Protein AF-A0AAD1WDD0-F1 (afdb_monomer_lite)

Sequence (697 aa):
MEPPFKKAKLGVSADIKVLIRLGDAFTRTDGNTICPVIKAENSIRVLCNLRNKLFKDILREASEGIGLRQFNINMRSQRCHSVTNSNIFIECEVSQNVTDDKLKRFTELLTDVVRKKSEVKHILIDKVEDYEIIPQPIISETDIELYKLELCYKALCDIPEDRKQDALNIAKKTISNTIEDLKDHYTKIAVLSQNGKGKSFFLNLLFLMTSDNEEEYKENNKNLKQPQDICGNPKMKDIMEAKEDFLNLPDVVREFIRSHPNDTDDVKTVLKTVYQELRLVNTEDVENSNTSFSSIPRYFTEGSRIKIEPYLLAQKSLHKSYESTTKCIIHLRYGTVYQLKVEYFEAEELQTQLFELVSLIREDAVTHGINKTVKDKSCECLKTRFALLTNNGVSNINENFLHKFKKYEDIALSEDVKRFAGKTELYVGSGKNSVSDRLALQANLKRLTSPQDADNCENLDWKHRVAAVKEIVVYIPSKILYGGKEILEMPGTDDSDPLAMDFIQKALDSVDSIFVMSEFAFKIAEREVKEILLNSEFIKAWKKYPKFYSLMFLAYPEKDTNFQFGENNKDKIKNLLKQEESKRSLETEELCKLLDLHTLSTDMDKSIFTSYVLPVLHTSILMQEGPPHRVISKNMDFLDHTGINSFLIHLDKFVAFKQSESIVKVKEYLNKLNKKVATGPRSEEAMLVLMLLKNKE

Foldseek 3Di:
DDDDDDPDPPPDPPQDKWKKKKWFAFDAAPLLFGALADFLQQTPLSCCQLVVVLNVVLLVVLCVPLQWDDWDWDWDAPDPDDSQWTIIMTITGGPDPGDVVSVVSSVVSSQVSCVVRGNHHGMDMDTDPDRDGFGHRGYFPLSLLLVLLVVLLVLLVPDDDDPCNVLSVVLNVLSVVLSVCQQAQFQEEEEAELQLFFRLVLVQLQQNNFFDHQVLLLVLLVLADELVNDPDFDFLQVCVVVVVNLVNYWPVLNVCSVPPPDRRHGSSVVCVQAEDELFDDDPVLLVVQSVLSVCLLCLQAPVDDHDHDGQAADGADPVRRNAWQFQAKEKEAAISFKKKKWFFAAPLRLLVLLCVLLVLLVCVVPDDDDDPVVSVLLNLLSLVLLVLQAVDHSVRDDNVVSPVDPDSVVRDGDPLLVVRHRGMHMYTYPSNGRSRRSSSNRVVNSLQGDVPDPVCPPPSSSSSNNSRTHYMYIHGNGPLNPRRHMYIHQIGPDSNHSCSLVNSLVSLQPHQEYEHEAAAADDSPDPSVLVSNQPHNNVVVCLVPVLRHAYEYEHANCVDSLPRHYPPCLVSLVCVVVVQVVRLVVNQVVVCVSNVHPHDDPSNSVRYHYAYAHSSNLSSLSSDDDRNSVSCRSCVSNNVRNCPVVVSNVSSVSSCVNSVVSSVVSLVSLVVVQVVVVVDPRDVSSVSSNSSSVSPD

pLDDT: mean 81.49, std 14.14, range [28.89, 96.62]

Radius of gyration: 29.12 Å; chains: 1; bounding box: 77×65×124 Å

Secondary structure (DSSP, 8-state):
--PPPP---------EEEEEEEEEPPPB-TTSPBP-B--GGG-HHHHHHH-HHHHHHHHHHHHTTTTEEEEEEEEEESSTT-GGGEEEEEEEEESS---HHHHHHHHHHHHHHHHHHSS---EEEEEESS-------B--HHHHHHHHHHHHHHHHHTSPP-TTHHHHHHHHHHHHHHHHHHHHS-EEEEEEETTS--HHHHHHHHHHHHBPPHHHHHHHTTTPPPGGG--S--BHHHHHHSHHHHHTS-HHHHHHHHH-S-TTSBHHHHHHHHEEE-----SHHHHHHHHHHHTTTHHHHH-PPP----SSSPPPPSTTTTS-S-SS-EEEEE-SS-EEEEEE--HHHHHHHHHHHHHHHHHTTT---S-HHHHHHHHHHHHHHHHHHBS--GGG-SHHHHTT-SSGGGSPBPHHHHHHTT-EEEEE--SS-HHHHHHHHHHHHHHHH---SGGGTT-HHHHHHHHHEEEEEEEE-BTTTTTTEEEEEPPP-STT-TTHHHHHHHHHTT-SEEEEEESSS-----HHHHHHHHHSHHHHHHHH-GGG-EEEEEE-GGGSGGG---TT-HHHHHTHHHHHHHHHHHHHHHHHHHTT-SS--HHHHHTEEEEE--HHHHHHHHT-SS-HHHHHHHTHHHHTTSSHHHHHHHHHHHHHHHHHHHHHHHHHHHHHHHHHHTTSS--HHHHHHHHHHHTT-

Organism: Pelobates cultripes (NCBI:txid61616)

Structure (mmCIF, N/CA/C/O backbone):
data_AF-A0AAD1WDD0-F1
#
_entry.id   AF-A0AAD1WDD0-F1
#
loop_
_atom_site.group_PDB
_atom_site.id
_atom_site.type_symbol
_atom_site.label_atom_id
_atom_site.label_alt_id
_atom_site.label_comp_id
_atom_site.label_asym_id
_atom_site.label_entity_id
_atom_site.label_seq_id
_atom_site.pdbx_PDB_ins_code
_atom_site.Cartn_x
_atom_site.Cartn_y
_atom_site.Cartn_z
_atom_site.occupancy
_atom_site.B_iso_or_equiv
_atom_site.auth_seq_id
_atom_site.auth_comp_id
_atom_site.auth_asym_id
_atom_site.auth_atom_id
_atom_site.pdbx_PDB_model_num
ATOM 1 N N . MET A 1 1 ? -30.141 20.537 80.325 1.00 39.34 1 MET A N 1
ATOM 2 C CA . MET A 1 1 ? -30.811 19.612 79.390 1.00 39.34 1 MET A CA 1
ATOM 3 C C . MET A 1 1 ? -30.942 20.329 78.064 1.00 39.34 1 MET A C 1
ATOM 5 O O . MET A 1 1 ? -31.810 21.179 77.929 1.00 39.34 1 MET A O 1
ATOM 9 N N . GLU A 1 2 ? -30.051 20.022 77.130 1.00 28.89 2 GLU A N 1
ATOM 10 C CA . GLU A 1 2 ? -30.218 20.339 75.709 1.00 28.89 2 GLU A CA 1
ATOM 11 C C . GLU A 1 2 ? -30.577 19.035 74.980 1.00 28.89 2 GLU A C 1
ATOM 13 O O . GLU A 1 2 ? -30.106 17.967 75.390 1.00 28.89 2 GLU A O 1
ATOM 18 N N . PRO A 1 3 ? -31.457 19.075 73.967 1.00 32.62 3 PRO A N 1
ATOM 19 C CA . PRO A 1 3 ? -31.952 17.871 73.318 1.00 32.62 3 PRO A CA 1
ATOM 20 C C . PRO A 1 3 ? -30.881 17.252 72.404 1.00 32.62 3 PRO A C 1
ATOM 22 O O . PRO A 1 3 ? -30.038 17.965 71.858 1.00 32.62 3 PRO A O 1
ATOM 25 N N . PRO A 1 4 ? -30.914 15.924 72.194 1.00 34.00 4 PRO A N 1
ATOM 26 C CA . PRO A 1 4 ? -29.933 15.239 71.368 1.00 34.00 4 PRO A CA 1
ATOM 27 C C . PRO A 1 4 ? -30.102 15.625 69.894 1.00 34.00 4 PRO A C 1
ATOM 29 O O . PRO A 1 4 ? -31.219 15.707 69.374 1.00 34.00 4 PRO A O 1
ATOM 32 N N . PHE A 1 5 ? -28.968 15.820 69.216 1.00 31.77 5 PHE A N 1
ATOM 33 C CA . PHE A 1 5 ? -28.881 16.017 67.772 1.00 31.77 5 PHE A CA 1
ATOM 34 C C . PHE A 1 5 ? -29.699 14.949 67.032 1.00 31.77 5 PHE A C 1
ATOM 36 O O . PHE A 1 5 ? -29.403 13.751 67.083 1.00 31.77 5 PHE A O 1
ATOM 43 N N . LYS A 1 6 ? -30.733 15.396 66.309 1.00 34.94 6 LYS A N 1
ATOM 44 C CA . LYS A 1 6 ? -31.424 14.587 65.304 1.00 34.94 6 LYS A CA 1
ATOM 45 C C . LYS A 1 6 ? -30.383 14.083 64.306 1.00 34.94 6 LYS A C 1
ATOM 47 O O . LYS A 1 6 ? -29.743 14.887 63.632 1.00 34.94 6 LYS A O 1
ATOM 52 N N . LYS A 1 7 ? -30.264 12.756 64.176 1.00 36.59 7 LYS A N 1
ATOM 53 C CA . LYS A 1 7 ? -29.655 12.101 63.011 1.00 36.59 7 LYS A CA 1
ATOM 54 C C . LYS A 1 7 ? -30.258 12.725 61.754 1.00 36.59 7 LYS A C 1
ATOM 56 O O . LYS A 1 7 ? -31.426 12.480 61.444 1.00 36.59 7 LYS A O 1
ATOM 61 N N . ALA A 1 8 ? -29.474 13.536 61.050 1.00 30.00 8 ALA A N 1
ATOM 62 C CA . ALA A 1 8 ? -29.791 13.895 59.683 1.00 30.00 8 ALA A CA 1
ATOM 63 C C . ALA A 1 8 ? -29.871 12.585 58.893 1.00 30.00 8 ALA A C 1
ATOM 65 O O . ALA A 1 8 ? -28.937 11.780 58.897 1.00 30.00 8 ALA A O 1
ATOM 66 N N . LYS A 1 9 ? -31.032 12.338 58.283 1.00 32.91 9 LYS A N 1
ATOM 67 C CA . LYS A 1 9 ? -31.201 11.289 57.283 1.00 32.91 9 LYS A CA 1
ATOM 68 C C . LYS A 1 9 ? -30.124 11.505 56.218 1.00 32.91 9 LYS A C 1
ATOM 70 O O . LYS A 1 9 ? -30.152 12.525 55.537 1.00 32.91 9 LYS A O 1
ATOM 75 N N . LEU A 1 10 ? -29.211 10.544 56.084 1.00 33.12 10 LEU A N 1
ATOM 76 C CA . LEU A 1 10 ? -28.442 10.302 54.864 1.00 33.12 10 LEU A CA 1
ATOM 77 C C . LEU A 1 10 ? -29.455 9.981 53.759 1.00 33.12 10 LEU A C 1
ATOM 79 O O . LEU A 1 10 ? -29.849 8.835 53.562 1.00 33.12 10 LEU A O 1
ATOM 83 N N . GLY A 1 11 ? -29.985 11.033 53.145 1.00 32.00 11 GLY A N 1
ATOM 84 C CA . GLY A 1 11 ? -30.813 10.974 51.956 1.00 32.00 11 GLY A CA 1
ATOM 85 C C . GLY A 1 11 ? -29.943 11.288 50.750 1.00 32.00 11 GLY A C 1
ATOM 86 O O . GLY A 1 11 ? -29.281 12.320 50.738 1.00 32.00 11 GLY A O 1
ATOM 87 N N . VAL A 1 12 ? -30.025 10.402 49.756 1.00 37.75 12 VAL A N 1
ATOM 88 C CA . VAL A 1 12 ? -29.352 10.417 48.450 1.00 37.75 12 VAL A CA 1
ATOM 89 C C . VAL A 1 12 ? -27.885 9.979 48.518 1.00 37.75 12 VAL A C 1
ATOM 91 O O . VAL A 1 12 ? -26.980 10.777 48.745 1.00 37.75 12 VAL A O 1
ATOM 94 N N . SER A 1 13 ? -27.638 8.683 48.283 1.00 41.44 13 SER A N 1
ATOM 95 C CA . SER A 1 13 ? -26.351 8.262 47.731 1.00 41.44 13 SER A CA 1
ATOM 96 C C . SER A 1 13 ? -26.192 9.006 46.411 1.00 41.44 13 SER A C 1
ATOM 98 O O . SER A 1 13 ? -26.949 8.754 45.478 1.00 41.44 13 SER A O 1
ATOM 100 N N . ALA A 1 14 ? -25.285 9.977 46.347 1.00 47.47 14 ALA A N 1
ATOM 101 C CA . ALA A 1 14 ? -24.875 10.514 45.063 1.00 47.47 14 ALA A CA 1
ATOM 102 C C . ALA A 1 14 ? -24.320 9.329 44.266 1.00 47.47 14 ALA A C 1
ATOM 104 O O . ALA A 1 14 ? -23.340 8.721 44.702 1.00 47.47 14 ALA A O 1
ATOM 105 N N . ASP A 1 15 ? -24.984 8.952 43.173 1.00 55.81 15 ASP A N 1
ATOM 106 C CA . ASP A 1 15 ? -24.464 7.934 42.268 1.00 55.81 15 ASP A CA 1
ATOM 107 C C . ASP A 1 15 ? -23.081 8.401 41.815 1.00 55.81 15 ASP A C 1
ATOM 109 O O . ASP A 1 15 ? -22.924 9.438 41.163 1.00 55.81 15 ASP A O 1
ATOM 113 N N . ILE A 1 16 ? -22.054 7.678 42.253 1.00 68.19 16 ILE A N 1
ATOM 114 C CA . ILE A 1 16 ? -20.679 7.969 41.872 1.00 68.19 16 ILE A CA 1
ATOM 115 C C . ILE A 1 16 ? -20.590 7.642 40.390 1.00 68.19 16 ILE A C 1
ATOM 117 O O . ILE A 1 16 ? -20.877 6.517 39.983 1.00 68.19 16 ILE A O 1
ATOM 121 N N . LYS A 1 17 ? -20.223 8.633 39.580 1.00 80.88 17 LYS A N 1
ATOM 122 C CA . LYS A 1 17 ? -20.002 8.440 38.150 1.00 80.88 17 LYS A CA 1
ATOM 123 C C . LYS A 1 17 ? -18.563 8.012 37.917 1.00 80.88 17 LYS A C 1
ATOM 125 O O . LYS A 1 17 ? -17.638 8.628 38.441 1.00 80.88 17 LYS A O 1
ATOM 130 N N . VAL A 1 18 ? -18.381 6.972 37.114 1.00 86.56 18 VAL A N 1
ATOM 131 C CA . VAL A 1 18 ? -17.069 6.561 36.608 1.00 86.56 18 VAL A CA 1
ATOM 132 C C . VAL A 1 18 ? -17.032 6.832 35.115 1.00 86.56 18 VAL A C 1
ATOM 134 O O . VAL A 1 18 ? -17.951 6.448 34.393 1.00 86.56 18 VAL A O 1
ATOM 137 N N . LEU A 1 19 ? -15.971 7.493 34.661 1.00 89.50 19 LEU A N 1
ATOM 138 C CA . LEU A 1 19 ? -15.738 7.784 33.255 1.00 89.50 19 LEU A CA 1
ATOM 139 C C . LEU A 1 19 ? -14.626 6.877 32.723 1.00 89.50 19 LEU A C 1
ATOM 141 O O . LEU A 1 19 ? -13.522 6.823 33.269 1.00 89.50 19 LEU A O 1
ATOM 145 N N . ILE A 1 20 ? -14.941 6.140 31.662 1.00 90.81 20 ILE A N 1
ATOM 146 C CA . ILE A 1 20 ? -14.017 5.221 30.996 1.00 90.81 20 ILE A CA 1
ATOM 147 C C . ILE A 1 20 ? -13.807 5.708 29.571 1.00 90.81 20 ILE A C 1
ATOM 149 O O . ILE A 1 20 ? -14.769 5.887 28.826 1.00 90.81 20 ILE A O 1
ATOM 153 N N . ARG A 1 21 ? -12.553 5.896 29.174 1.00 91.94 21 ARG A N 1
ATOM 154 C CA . ARG A 1 21 ? -12.173 6.181 27.794 1.00 91.94 21 ARG A CA 1
ATOM 155 C C . ARG A 1 21 ? -11.792 4.882 27.095 1.00 91.94 21 ARG A C 1
ATOM 157 O O . ARG A 1 21 ? -10.947 4.137 27.586 1.00 91.94 21 ARG A O 1
ATOM 164 N N . LEU A 1 22 ? -12.385 4.646 25.930 1.00 92.94 22 LEU A N 1
ATOM 165 C CA . LEU A 1 22 ? -11.996 3.597 24.997 1.00 92.94 22 LEU A CA 1
ATOM 166 C C . LEU A 1 22 ? -11.420 4.212 23.720 1.00 92.94 22 LEU A C 1
ATOM 168 O O . LEU A 1 22 ? -11.910 5.223 23.200 1.00 92.94 22 LEU A O 1
ATOM 172 N N . GLY A 1 23 ? -10.387 3.569 23.196 1.00 91.50 23 GLY A N 1
ATOM 173 C CA . GLY A 1 23 ? -9.777 3.915 21.921 1.00 91.50 23 GLY A CA 1
ATOM 174 C C . GLY A 1 23 ? -9.158 2.702 21.247 1.00 91.50 23 GLY A C 1
ATOM 175 O O . GLY A 1 23 ? -9.006 1.639 21.851 1.00 91.50 23 GLY A O 1
ATOM 176 N N . ASP A 1 24 ? -8.787 2.882 19.989 1.00 92.38 24 ASP A N 1
ATOM 177 C CA . ASP A 1 24 ? -7.965 1.913 19.280 1.00 92.38 24 ASP A CA 1
ATOM 178 C C . ASP A 1 24 ? -6.544 1.973 19.848 1.00 92.38 24 ASP A C 1
ATOM 180 O O . ASP A 1 24 ? -5.964 3.055 20.004 1.00 92.38 24 ASP A O 1
ATOM 184 N N . ALA A 1 25 ? -5.973 0.814 20.164 1.00 90.81 25 ALA A N 1
ATOM 185 C CA . ALA A 1 25 ? -4.573 0.754 20.549 1.00 90.81 25 ALA A CA 1
ATOM 186 C C . ALA A 1 25 ? -3.693 0.751 19.294 1.00 90.81 25 ALA A C 1
ATOM 188 O O . ALA A 1 25 ? -3.886 -0.049 18.380 1.00 90.81 25 ALA A O 1
ATOM 189 N N . PHE A 1 26 ? -2.688 1.626 19.272 1.00 92.88 26 PHE A N 1
ATOM 190 C CA . PHE A 1 26 ? -1.615 1.531 18.290 1.00 92.88 26 PHE A CA 1
ATOM 191 C C . PHE A 1 26 ? -0.824 0.236 18.507 1.00 92.88 26 PHE A C 1
ATOM 193 O O . PHE A 1 26 ? -0.435 -0.080 19.636 1.00 92.88 26 PHE A O 1
ATOM 200 N N . THR A 1 27 ? -0.552 -0.477 17.421 1.00 92.81 27 THR A N 1
ATOM 201 C CA . THR A 1 27 ? 0.291 -1.677 17.407 1.00 92.81 27 THR A CA 1
ATOM 202 C C . THR A 1 27 ? 1.708 -1.326 16.965 1.00 92.81 27 THR A C 1
ATOM 204 O O . THR A 1 27 ? 1.980 -0.198 16.543 1.00 92.81 27 THR A O 1
ATOM 207 N N . ARG A 1 28 ? 2.634 -2.278 17.085 1.00 93.00 28 ARG A N 1
ATOM 208 C CA . ARG A 1 28 ? 3.976 -2.160 16.511 1.00 93.00 28 ARG A CA 1
ATOM 209 C C . ARG A 1 28 ? 4.151 -3.194 15.415 1.00 93.00 28 ARG A C 1
ATOM 211 O O . ARG A 1 28 ? 3.715 -4.326 15.586 1.00 93.00 28 ARG A O 1
ATOM 218 N N . THR A 1 29 ? 4.767 -2.786 14.315 1.00 91.38 29 THR A N 1
ATOM 219 C CA . THR A 1 29 ? 5.165 -3.682 13.228 1.00 91.38 29 THR A CA 1
ATOM 220 C C . THR A 1 29 ? 6.358 -4.534 13.652 1.00 91.38 29 THR A C 1
ATOM 222 O O . THR A 1 29 ? 6.971 -4.285 14.694 1.00 91.38 29 THR A O 1
ATOM 225 N N . ASP A 1 30 ? 6.748 -5.504 12.829 1.00 82.81 30 ASP A N 1
ATOM 226 C CA . ASP A 1 30 ? 7.873 -6.396 13.156 1.00 82.81 30 ASP A CA 1
ATOM 227 C C . ASP A 1 30 ? 9.229 -5.682 13.161 1.00 82.81 30 ASP A C 1
ATOM 229 O O . ASP A 1 30 ? 10.185 -6.151 13.767 1.00 82.81 30 ASP A O 1
ATOM 233 N N . GLY A 1 31 ? 9.311 -4.498 12.545 1.00 83.62 31 GLY A N 1
ATOM 234 C CA . GLY A 1 31 ? 10.454 -3.595 12.695 1.00 83.62 31 GLY A CA 1
ATOM 235 C C . GLY A 1 31 ? 10.381 -2.703 13.938 1.00 83.62 31 GLY A C 1
ATOM 236 O O . GLY A 1 31 ? 11.108 -1.718 14.018 1.00 83.62 31 GLY A O 1
ATOM 237 N N . ASN A 1 32 ? 9.493 -3.009 14.891 1.00 90.31 32 ASN A N 1
ATOM 238 C CA . ASN A 1 32 ? 9.262 -2.263 16.130 1.00 90.31 32 ASN A CA 1
ATOM 239 C C . ASN A 1 32 ? 8.799 -0.803 15.919 1.00 90.31 32 ASN A C 1
ATOM 241 O O . ASN A 1 32 ? 8.914 0.040 16.812 1.00 90.31 32 ASN A O 1
ATOM 245 N N . THR A 1 33 ? 8.243 -0.486 14.748 1.00 93.94 33 THR A N 1
ATOM 246 C CA . THR A 1 33 ? 7.680 0.834 14.432 1.00 93.94 33 THR A CA 1
ATOM 247 C C . THR A 1 33 ? 6.216 0.886 14.851 1.00 93.94 33 THR A C 1
ATOM 249 O O . THR A 1 33 ? 5.453 -0.019 14.528 1.00 93.94 33 THR A O 1
ATOM 252 N N . ILE A 1 34 ? 5.794 1.935 15.560 1.00 96.25 34 ILE A N 1
ATOM 253 C CA . ILE A 1 34 ? 4.374 2.154 15.860 1.00 96.25 34 ILE A CA 1
ATOM 254 C C . ILE A 1 34 ? 3.604 2.311 14.544 1.00 96.25 34 ILE A C 1
ATOM 256 O O . ILE A 1 34 ? 3.930 3.182 13.743 1.00 96.25 34 ILE A O 1
ATOM 260 N N . CYS A 1 35 ? 2.578 1.490 14.322 1.00 94.25 35 CYS A N 1
ATOM 261 C CA . CYS A 1 35 ? 1.781 1.548 13.105 1.00 94.25 35 CYS A CA 1
ATOM 262 C C . CYS A 1 35 ? 0.745 2.679 13.201 1.00 94.25 35 CYS A C 1
ATOM 264 O O . CYS A 1 35 ? -0.115 2.627 14.085 1.00 94.25 35 CYS A O 1
ATOM 266 N N . PRO A 1 36 ? 0.777 3.701 12.322 1.00 92.31 36 PRO A N 1
ATOM 267 C CA . PRO A 1 36 ? -0.148 4.825 12.406 1.00 92.31 36 PRO A CA 1
ATOM 268 C C . PRO A 1 36 ? -1.525 4.509 11.808 1.00 92.31 36 PRO A C 1
ATOM 270 O O . PRO A 1 36 ? -2.409 5.357 11.885 1.00 92.31 36 PRO A O 1
ATOM 273 N N . VAL A 1 37 ? -1.722 3.327 11.213 1.00 92.06 37 VAL A N 1
ATOM 274 C CA . VAL A 1 37 ? -2.951 2.925 10.514 1.00 92.06 37 VAL A CA 1
ATOM 275 C C . VAL A 1 37 ? -3.533 1.667 11.159 1.00 92.06 37 VAL A C 1
ATOM 277 O O . VAL A 1 37 ? -2.796 0.755 11.524 1.00 92.06 37 VAL A O 1
ATOM 280 N N . ILE A 1 38 ? -4.858 1.588 11.262 1.00 91.06 38 ILE A N 1
ATOM 281 C CA . ILE A 1 38 ? -5.589 0.395 11.708 1.00 91.06 38 ILE A CA 1
ATOM 282 C C . ILE A 1 38 ? -6.661 0.028 10.680 1.00 91.06 38 ILE A C 1
ATOM 284 O O . ILE A 1 38 ? -7.246 0.916 10.056 1.00 91.06 38 ILE A O 1
ATOM 288 N N . LYS A 1 39 ? -6.922 -1.275 10.513 1.00 90.38 39 LYS A N 1
ATOM 289 C CA . LYS A 1 39 ? -8.037 -1.731 9.678 1.00 90.38 39 LYS A CA 1
ATOM 290 C C . LYS A 1 39 ? -9.384 -1.369 10.308 1.00 90.38 39 LYS A C 1
ATOM 292 O O . LYS A 1 39 ? -9.518 -1.411 11.533 1.00 90.38 39 LYS A O 1
ATOM 297 N N . ALA A 1 40 ? -10.391 -1.067 9.494 1.00 91.31 40 ALA A N 1
ATOM 298 C CA . ALA A 1 40 ? -11.720 -0.681 9.968 1.00 91.31 40 ALA A CA 1
ATOM 299 C C . ALA A 1 40 ? -12.367 -1.781 10.828 1.00 91.31 40 ALA A C 1
ATOM 301 O O . ALA A 1 40 ? -12.907 -1.491 11.893 1.00 91.31 40 ALA A O 1
ATOM 302 N N . GLU A 1 41 ? -12.242 -3.041 10.413 1.00 90.69 41 GLU A N 1
ATOM 303 C CA . GLU A 1 41 ? -12.745 -4.218 11.139 1.00 90.69 41 GLU A CA 1
ATOM 304 C C . GLU A 1 41 ? -12.103 -4.411 12.526 1.00 90.69 41 GLU A C 1
ATOM 306 O O . GLU A 1 41 ? -12.758 -4.858 13.469 1.00 90.69 41 GLU A O 1
ATOM 311 N N . ASN A 1 42 ? -10.845 -3.981 12.680 1.00 91.69 42 ASN A N 1
ATOM 312 C CA . ASN A 1 42 ? -10.084 -4.100 13.924 1.00 91.69 42 ASN A CA 1
ATOM 313 C C . ASN A 1 42 ? -10.376 -2.953 14.912 1.00 91.69 42 ASN A C 1
ATOM 315 O O . ASN A 1 42 ? -9.842 -2.972 16.022 1.00 91.69 42 ASN A O 1
ATOM 319 N N . SER A 1 43 ? -11.179 -1.951 14.532 1.00 92.62 43 SER A N 1
ATOM 320 C CA . SER A 1 43 ? -11.377 -0.727 15.315 1.00 92.62 43 SER A CA 1
ATOM 321 C C . SER A 1 43 ? -12.582 -0.792 16.259 1.00 92.62 43 SER A C 1
ATOM 323 O O . SER A 1 43 ? -13.725 -1.014 15.843 1.00 92.62 43 SER A O 1
ATOM 325 N N . ILE A 1 44 ? -12.364 -0.458 17.536 1.00 92.81 44 ILE A N 1
ATOM 326 C CA . ILE A 1 44 ? -13.437 -0.323 18.535 1.00 92.81 44 ILE A CA 1
ATOM 327 C C . ILE A 1 44 ? -14.378 0.839 18.197 1.00 92.81 44 ILE A C 1
ATOM 329 O O . ILE A 1 44 ? -15.573 0.796 18.496 1.00 92.81 44 ILE A O 1
ATOM 333 N N . ARG A 1 45 ? -13.859 1.871 17.523 1.00 91.19 45 ARG A N 1
ATOM 334 C CA . ARG A 1 45 ? -14.630 3.044 17.085 1.00 91.19 45 ARG A CA 1
ATOM 335 C C . ARG A 1 45 ? -15.568 2.691 15.948 1.00 91.19 45 ARG A C 1
ATOM 337 O O . ARG A 1 45 ? -16.724 3.110 15.957 1.00 91.19 45 ARG A O 1
ATOM 344 N N . VAL A 1 46 ? -15.104 1.877 15.004 1.00 91.06 46 VAL A N 1
ATOM 345 C CA . VAL A 1 46 ? -15.951 1.352 13.928 1.00 91.06 46 VAL A CA 1
ATOM 346 C C . VAL A 1 46 ? -16.998 0.397 14.496 1.00 91.06 46 VAL A C 1
ATOM 348 O O . VAL A 1 46 ? -18.168 0.518 14.134 1.00 91.06 46 VAL A O 1
ATOM 351 N N . LEU A 1 47 ? -16.634 -0.474 15.446 1.00 91.81 47 LEU A N 1
ATOM 352 C CA . LEU A 1 47 ? -17.590 -1.344 16.140 1.00 91.81 47 LEU A CA 1
ATOM 353 C C . LEU A 1 47 ? -18.691 -0.537 16.846 1.00 91.81 47 LEU A C 1
ATOM 355 O O . LEU A 1 47 ? -19.875 -0.825 16.667 1.00 91.81 47 LEU A O 1
ATOM 359 N N . CYS A 1 48 ? -18.316 0.495 17.607 1.00 90.00 48 CYS A N 1
ATOM 360 C CA . CYS A 1 48 ? -19.253 1.379 18.301 1.00 90.00 48 CYS A CA 1
ATOM 361 C C . CYS A 1 48 ? -20.209 2.085 17.323 1.00 90.00 48 CYS A C 1
ATOM 363 O O . CYS A 1 48 ? -21.418 2.113 17.556 1.00 90.00 48 CYS A O 1
ATOM 365 N N . ASN A 1 49 ? -19.692 2.597 16.203 1.00 86.94 49 ASN A N 1
ATOM 366 C CA . ASN A 1 49 ? -20.480 3.346 15.220 1.00 86.94 49 ASN A CA 1
ATOM 367 C C . ASN A 1 49 ? -21.373 2.466 14.340 1.00 86.94 49 ASN A C 1
ATOM 369 O O . ASN A 1 49 ? -22.556 2.750 14.160 1.00 86.94 49 ASN A O 1
ATOM 373 N N . LEU A 1 50 ? -20.816 1.401 13.762 1.00 85.88 50 LEU A N 1
ATOM 374 C CA . LEU A 1 50 ? -21.521 0.572 12.783 1.00 85.88 50 LEU A CA 1
ATOM 375 C C . LEU A 1 50 ? -22.319 -0.557 13.442 1.00 85.88 50 LEU A C 1
ATOM 377 O O . LEU A 1 50 ? -23.328 -0.991 12.895 1.00 85.88 50 LEU A O 1
ATOM 381 N N . ARG A 1 51 ? -21.914 -1.026 14.629 1.00 87.31 51 ARG A N 1
ATOM 382 C CA . ARG A 1 51 ? -22.541 -2.160 15.333 1.00 87.31 51 ARG A CA 1
ATOM 383 C C . ARG A 1 51 ? -22.849 -1.829 16.798 1.00 87.31 51 ARG A C 1
ATOM 385 O O . ARG A 1 51 ? -22.663 -2.661 17.684 1.00 87.31 51 ARG A O 1
ATOM 392 N N . ASN A 1 52 ? -23.402 -0.641 17.054 1.00 86.94 52 ASN A N 1
ATOM 393 C CA . ASN A 1 52 ? -23.709 -0.129 18.401 1.00 86.94 52 ASN A CA 1
ATOM 394 C C . ASN A 1 52 ? -24.497 -1.115 19.290 1.00 86.94 52 ASN A C 1
ATOM 396 O O . ASN A 1 52 ? -24.238 -1.225 20.485 1.00 86.94 52 ASN A O 1
ATOM 400 N N . LYS A 1 53 ? -25.447 -1.876 18.723 1.00 88.00 53 LYS A N 1
ATOM 401 C CA . LYS A 1 53 ? -26.195 -2.898 19.480 1.00 88.00 53 LYS A CA 1
ATOM 402 C C . LYS A 1 53 ? -25.260 -3.967 20.059 1.00 88.00 53 LYS A C 1
ATOM 404 O O . LYS A 1 53 ? -25.297 -4.211 21.260 1.00 88.00 53 LYS A O 1
ATOM 409 N N . LEU A 1 54 ? -24.381 -4.528 19.224 1.00 90.88 54 LEU A N 1
ATOM 410 C CA . LEU A 1 54 ? -23.372 -5.496 19.656 1.00 90.88 54 LEU A CA 1
ATOM 411 C C . LEU A 1 54 ? -22.417 -4.872 20.678 1.00 90.88 54 LEU A C 1
ATOM 413 O O . LEU A 1 54 ? -22.128 -5.490 21.696 1.00 90.88 54 LEU A O 1
ATOM 417 N N . PHE A 1 55 ? -21.969 -3.638 20.443 1.00 91.44 55 PHE A N 1
ATOM 418 C CA . PHE A 1 55 ? -21.097 -2.925 21.376 1.00 91.44 55 PHE A CA 1
ATOM 419 C C . PHE A 1 55 ? -21.738 -2.758 22.767 1.00 91.44 55 PHE A C 1
ATOM 421 O O . PHE A 1 55 ? -21.112 -3.066 23.778 1.00 91.44 55 PHE A O 1
ATOM 428 N N . LYS A 1 56 ? -23.015 -2.359 22.837 1.00 91.12 56 LYS A N 1
ATOM 429 C CA . LYS A 1 56 ? -23.766 -2.265 24.102 1.00 91.12 56 LYS A CA 1
ATOM 430 C C . LYS A 1 56 ? -23.956 -3.619 24.784 1.00 91.12 56 LYS A C 1
ATOM 432 O O . LYS A 1 56 ? -23.889 -3.688 26.009 1.00 91.12 56 LYS A O 1
ATOM 437 N N . ASP A 1 57 ? -24.191 -4.681 24.016 1.00 92.06 57 ASP A N 1
ATOM 438 C CA . ASP A 1 57 ? -24.301 -6.037 24.559 1.00 92.06 57 ASP A CA 1
ATOM 439 C C . ASP A 1 57 ? -22.966 -6.512 25.154 1.00 92.06 57 ASP A C 1
ATOM 441 O O . ASP A 1 57 ? -22.961 -7.086 26.241 1.00 92.06 57 ASP A O 1
ATOM 445 N N . ILE A 1 58 ? -21.844 -6.200 24.496 1.00 93.44 58 ILE A N 1
ATOM 446 C CA . ILE A 1 58 ? -20.493 -6.469 25.005 1.00 93.44 58 ILE A CA 1
ATOM 447 C C . ILE A 1 58 ? -20.241 -5.716 26.319 1.00 93.44 58 ILE A C 1
ATOM 449 O O . ILE A 1 58 ? -19.779 -6.317 27.287 1.00 93.44 58 ILE A O 1
ATOM 453 N N . LEU A 1 59 ? -20.581 -4.422 26.385 1.00 91.56 59 LEU A N 1
ATOM 454 C CA . LEU A 1 59 ? -20.435 -3.632 27.613 1.00 91.56 59 LEU A CA 1
ATOM 455 C C . LEU A 1 59 ? -21.265 -4.203 28.765 1.00 91.56 59 LEU A C 1
ATOM 457 O O . LEU A 1 59 ? -20.772 -4.297 29.889 1.00 91.56 59 LEU A O 1
ATOM 461 N N . ARG A 1 60 ? -22.510 -4.609 28.483 1.00 90.31 60 ARG A N 1
ATOM 462 C CA . ARG A 1 60 ? -23.390 -5.218 29.483 1.00 90.31 60 ARG A CA 1
ATOM 463 C C . ARG A 1 60 ? -22.769 -6.497 30.035 1.00 90.31 60 ARG A C 1
ATOM 465 O O . ARG A 1 60 ? -22.636 -6.595 31.248 1.00 90.31 60 ARG A O 1
ATOM 472 N N . GLU A 1 61 ? -22.331 -7.408 29.172 1.00 92.00 61 GLU A N 1
ATOM 473 C CA . GLU A 1 61 ? -21.711 -8.677 29.575 1.00 92.00 61 GLU A CA 1
ATOM 474 C C . GLU A 1 61 ? -20.422 -8.469 30.379 1.00 92.00 61 GLU A C 1
ATOM 476 O O . GLU A 1 61 ? -20.272 -9.037 31.456 1.00 92.00 61 GLU A O 1
ATOM 481 N N . ALA A 1 62 ? -19.524 -7.590 29.924 1.00 90.56 62 ALA A N 1
ATOM 482 C CA . ALA A 1 62 ? -18.283 -7.294 30.644 1.00 90.56 62 ALA A CA 1
ATOM 483 C C . ALA A 1 62 ? -18.525 -6.664 32.030 1.00 90.56 62 ALA A C 1
ATOM 485 O O . ALA A 1 62 ? -17.690 -6.772 32.928 1.00 90.56 62 ALA A O 1
ATOM 486 N N . SER A 1 63 ? -19.669 -5.997 32.216 1.00 87.62 63 SER A N 1
ATOM 487 C CA . SER A 1 63 ? -20.046 -5.346 33.474 1.00 87.62 63 SER A CA 1
ATOM 488 C C . SER A 1 63 ? -20.769 -6.248 34.479 1.00 87.62 63 SER A C 1
ATOM 490 O O . SER A 1 63 ? -20.959 -5.846 35.637 1.00 87.62 63 SER A O 1
ATOM 492 N N . GLU A 1 64 ? -21.170 -7.458 34.074 1.00 85.94 64 GLU A N 1
ATOM 493 C CA . GLU A 1 64 ? -21.891 -8.390 34.940 1.00 85.94 64 GLU A CA 1
ATOM 494 C C . GLU A 1 64 ? -21.053 -8.736 36.181 1.00 85.94 64 GLU A C 1
ATOM 496 O O . GLU A 1 64 ? -19.903 -9.160 36.109 1.00 85.94 64 GLU A O 1
ATOM 501 N N . GLY A 1 65 ? -21.621 -8.500 37.368 1.00 78.44 65 GLY A N 1
ATOM 502 C CA . GLY A 1 65 ? -20.940 -8.746 38.644 1.00 78.44 65 GLY A CA 1
ATOM 503 C C . GLY A 1 65 ? -19.890 -7.700 39.058 1.00 78.44 65 GLY A C 1
ATOM 504 O O . GLY A 1 65 ? -19.392 -7.775 40.181 1.00 78.44 65 GLY A O 1
ATOM 505 N N . ILE A 1 66 ? -19.592 -6.693 38.226 1.00 81.56 66 ILE A N 1
ATOM 506 C CA . ILE A 1 66 ? -18.652 -5.603 38.563 1.00 81.56 66 ILE A CA 1
ATOM 507 C C . ILE A 1 66 ? -19.350 -4.470 39.333 1.00 81.56 66 ILE A C 1
ATOM 509 O O . ILE A 1 66 ? -18.753 -3.851 40.218 1.00 81.56 66 ILE A O 1
ATOM 513 N N . GLY A 1 67 ? -20.638 -4.236 39.054 1.00 76.88 67 GLY A N 1
ATOM 514 C CA . GLY A 1 67 ? -21.432 -3.167 39.677 1.00 76.88 67 GLY A CA 1
ATOM 515 C C . GLY A 1 67 ? -21.460 -1.851 38.891 1.00 76.88 67 GLY A C 1
ATOM 516 O O . GLY A 1 67 ? -21.965 -0.860 39.415 1.00 76.88 67 GLY A O 1
ATOM 517 N N . LEU A 1 68 ? -20.956 -1.853 37.651 1.00 82.38 68 LEU A N 1
ATOM 518 C CA . LEU A 1 68 ? -21.153 -0.777 36.676 1.00 82.38 68 LEU A CA 1
ATOM 519 C C . LEU A 1 68 ? -22.534 -0.937 36.029 1.00 82.38 68 LEU A C 1
ATOM 521 O O . LEU A 1 68 ? -22.898 -2.033 35.602 1.00 82.38 68 LEU A O 1
ATOM 525 N N . ARG A 1 69 ? -23.323 0.137 35.993 1.00 80.38 69 ARG A N 1
ATOM 526 C CA . ARG A 1 69 ? -24.678 0.163 35.426 1.00 80.38 69 ARG A CA 1
ATOM 527 C C . ARG A 1 69 ? -24.869 1.441 34.617 1.00 80.38 69 ARG A C 1
ATOM 529 O O . ARG A 1 69 ? -24.093 2.374 34.754 1.00 80.38 69 ARG A O 1
ATOM 536 N N . GLN A 1 70 ? -25.923 1.468 33.800 1.00 77.81 70 GLN A N 1
ATOM 537 C CA . GLN A 1 70 ? -26.342 2.632 33.006 1.00 77.81 70 GLN A CA 1
ATOM 538 C C . GLN A 1 70 ? -25.198 3.265 32.196 1.00 77.81 70 GLN A C 1
ATOM 540 O O . GLN A 1 70 ? -24.520 4.181 32.645 1.00 77.81 70 GLN A O 1
ATOM 545 N N . PHE A 1 71 ? -24.994 2.769 30.977 1.00 83.25 71 PHE A N 1
ATOM 546 C CA . PHE A 1 71 ? -23.937 3.256 30.093 1.00 83.25 71 PHE A CA 1
ATOM 547 C C . PHE A 1 71 ? -24.435 4.418 29.238 1.00 83.25 71 PHE A C 1
ATOM 549 O O . PHE A 1 71 ? -25.264 4.218 28.343 1.00 83.25 71 PHE A O 1
ATOM 556 N N . ASN A 1 72 ? -23.891 5.610 29.467 1.00 85.75 72 ASN A N 1
ATOM 557 C CA . ASN A 1 72 ? -24.016 6.724 28.535 1.00 85.75 72 ASN A CA 1
ATOM 558 C C . ASN A 1 72 ? -22.740 6.813 27.685 1.00 85.75 72 ASN A C 1
ATOM 560 O O . ASN A 1 72 ? -21.649 7.042 28.206 1.00 85.75 72 ASN A O 1
ATOM 564 N N . ILE A 1 73 ? -22.879 6.572 26.380 1.00 87.25 73 ILE A N 1
ATOM 565 C CA . ILE A 1 73 ? -21.759 6.473 25.437 1.00 87.25 73 ILE A CA 1
ATOM 566 C C . ILE A 1 73 ? -21.683 7.775 24.644 1.00 87.25 73 ILE A C 1
ATOM 568 O O . ILE A 1 73 ? -22.592 8.094 23.881 1.00 87.25 73 ILE A O 1
ATOM 572 N N . ASN A 1 74 ? -20.574 8.491 24.790 1.00 85.75 74 ASN A N 1
ATOM 573 C CA . ASN A 1 74 ? -20.295 9.746 24.106 1.00 85.75 74 ASN A CA 1
ATOM 574 C C . ASN A 1 74 ? -19.048 9.591 23.236 1.00 85.75 74 ASN A C 1
ATOM 576 O O . ASN A 1 74 ? -18.001 9.179 23.724 1.00 85.75 74 ASN A O 1
ATOM 580 N N . MET A 1 75 ? -19.118 9.972 21.964 1.00 82.25 75 MET A N 1
ATOM 581 C CA . MET A 1 75 ? -17.933 10.049 21.105 1.00 82.25 75 MET A CA 1
ATOM 582 C C . MET A 1 75 ? -17.493 11.502 20.979 1.00 82.25 75 MET A C 1
ATOM 584 O O . MET A 1 75 ? -18.304 12.371 20.667 1.00 82.25 75 MET A O 1
ATOM 588 N N . ARG A 1 76 ? -16.213 11.778 21.245 1.00 81.00 76 ARG A N 1
ATOM 589 C CA . ARG A 1 76 ? -15.647 13.133 21.145 1.00 81.00 76 ARG A CA 1
ATOM 590 C C . ARG A 1 76 ? -14.395 13.131 20.285 1.00 81.00 76 ARG A C 1
ATOM 592 O O . ARG A 1 76 ? -13.557 12.248 20.436 1.00 81.00 76 ARG A O 1
ATOM 599 N N . SER A 1 77 ? -14.262 14.118 19.401 1.00 68.00 77 SER A N 1
ATOM 600 C CA . SER A 1 77 ? -13.115 14.291 18.502 1.00 68.00 77 SER A CA 1
ATOM 601 C C . SER A 1 77 ? -12.384 15.606 18.772 1.00 68.00 77 SER A C 1
ATOM 603 O O . SER A 1 77 ? -12.993 16.606 19.142 1.00 68.00 77 SER A O 1
ATOM 605 N N . GLN A 1 78 ? -11.061 15.604 18.577 1.00 58.50 78 GLN A N 1
ATOM 606 C CA . GLN A 1 78 ? -10.222 16.796 18.773 1.00 58.50 78 GLN A CA 1
ATOM 607 C C . GLN A 1 78 ? -10.398 17.820 17.640 1.00 58.50 78 GLN A C 1
ATOM 609 O O . GLN A 1 78 ? -10.185 19.013 17.829 1.00 58.50 78 GLN A O 1
ATOM 614 N N . ARG A 1 79 ? -10.792 17.348 16.449 1.00 50.25 79 ARG A N 1
ATOM 615 C CA . ARG A 1 79 ? -11.091 18.157 15.261 1.00 50.25 79 ARG A CA 1
ATOM 616 C C . ARG A 1 79 ? -12.590 18.056 14.968 1.00 50.25 79 ARG A C 1
ATOM 618 O O . ARG A 1 79 ? -13.131 16.945 14.947 1.00 50.25 79 ARG A O 1
ATOM 625 N N . CYS A 1 80 ? -13.265 19.191 14.772 1.00 32.66 80 CYS A N 1
ATOM 626 C CA . CYS A 1 80 ? -14.680 19.214 14.394 1.00 32.66 80 CYS A CA 1
ATOM 627 C C . CYS A 1 80 ? -14.897 18.387 13.114 1.00 32.66 80 CYS A C 1
ATOM 629 O O . CYS A 1 80 ? -14.217 18.603 12.114 1.00 32.66 80 CYS A O 1
ATOM 631 N N . HIS A 1 81 ? -15.871 17.473 13.163 1.00 34.16 81 HIS A N 1
ATOM 632 C CA . HIS A 1 81 ? -16.481 16.763 12.026 1.00 34.16 81 HIS A CA 1
ATOM 633 C C . HIS A 1 81 ? -15.832 15.474 11.478 1.00 34.16 81 HIS A C 1
ATOM 635 O O . HIS A 1 81 ? -16.348 14.964 10.489 1.00 34.16 81 HIS A O 1
ATOM 641 N N . SER A 1 82 ? -14.798 14.868 12.090 1.00 45.53 82 SER A N 1
ATOM 642 C CA . SER A 1 82 ? -14.373 13.505 11.681 1.00 45.53 82 SER A CA 1
ATOM 643 C C . SER A 1 82 ? -14.582 12.455 12.777 1.00 45.53 82 SER A C 1
ATOM 645 O O . SER A 1 82 ? -13.808 12.373 13.735 1.00 45.53 82 SER A O 1
ATOM 647 N N . VAL A 1 83 ? -15.581 11.590 12.580 1.00 49.81 83 VAL A N 1
ATOM 648 C CA . VAL A 1 83 ? -15.875 10.402 13.408 1.00 49.81 83 VAL A CA 1
ATOM 649 C C . VAL A 1 83 ? -14.675 9.434 13.474 1.00 49.81 83 VAL A C 1
ATOM 651 O O . VAL A 1 83 ? -14.498 8.691 14.434 1.00 49.81 83 VAL A O 1
ATOM 654 N N . THR A 1 84 ? -13.776 9.497 12.490 1.00 53.16 84 THR A N 1
ATOM 655 C CA . THR A 1 84 ? -12.570 8.664 12.367 1.00 53.16 84 THR A CA 1
ATOM 656 C C . THR A 1 84 ? -11.401 9.081 13.262 1.00 53.16 84 THR A C 1
ATOM 658 O O . THR A 1 84 ? -10.365 8.430 13.211 1.00 53.16 84 THR A O 1
ATOM 661 N N . ASN A 1 85 ? -11.541 10.112 14.107 1.00 61.19 85 ASN A N 1
ATOM 662 C CA . ASN A 1 85 ? -10.510 10.576 15.058 1.00 61.19 85 ASN A CA 1
ATOM 663 C C . ASN A 1 85 ? -11.046 10.763 16.491 1.00 61.19 85 ASN A C 1
ATOM 665 O O . ASN A 1 85 ? -10.465 11.497 17.287 1.00 61.19 85 ASN A O 1
ATOM 669 N N . SER A 1 86 ? -12.189 10.159 16.824 1.00 76.75 86 SER A N 1
ATOM 670 C CA . SER A 1 86 ? -12.821 10.338 18.136 1.00 76.75 86 SER A CA 1
ATOM 671 C C . SER A 1 86 ? -12.371 9.311 19.171 1.00 76.75 86 SER A C 1
ATOM 673 O O . SER A 1 86 ? -12.222 8.146 18.825 1.00 76.75 86 SER A O 1
ATOM 675 N N . ASN A 1 87 ? -12.293 9.684 20.445 1.00 88.38 87 ASN A N 1
ATOM 676 C CA . ASN A 1 87 ? -12.335 8.721 21.546 1.00 88.38 87 ASN A CA 1
ATOM 677 C C . ASN A 1 87 ? -13.783 8.412 21.935 1.00 88.38 87 ASN A C 1
ATOM 679 O O . ASN A 1 87 ? -14.667 9.265 21.809 1.00 88.38 87 ASN A O 1
ATOM 683 N N . ILE A 1 88 ? -14.014 7.196 22.428 1.00 91.69 88 ILE A N 1
ATOM 684 C CA . ILE A 1 88 ? -15.285 6.801 23.034 1.00 91.69 88 ILE A CA 1
ATOM 685 C C . ILE A 1 88 ? -15.164 7.033 24.537 1.00 91.69 88 ILE A C 1
ATOM 687 O O . ILE A 1 88 ? -14.209 6.587 25.162 1.00 91.69 88 ILE A O 1
ATOM 691 N N . PHE A 1 89 ? -16.147 7.695 25.122 1.00 91.56 89 PHE A N 1
ATOM 692 C CA . PHE A 1 89 ? -16.262 7.918 26.552 1.00 91.56 89 PHE A CA 1
ATOM 693 C C . PHE A 1 89 ? -17.530 7.249 27.056 1.00 91.56 89 PHE A C 1
ATOM 695 O O . PHE A 1 89 ? -18.612 7.466 26.513 1.00 91.56 89 PHE A O 1
ATOM 702 N N . ILE A 1 90 ? -17.391 6.436 28.092 1.00 90.69 90 ILE A N 1
ATOM 703 C CA . ILE A 1 90 ? -18.488 5.724 28.727 1.00 90.69 90 ILE A CA 1
ATOM 704 C C . ILE A 1 90 ? -18.626 6.267 30.138 1.00 90.69 90 ILE A C 1
ATOM 706 O O . ILE A 1 90 ? -17.791 6.000 31.003 1.00 90.69 90 ILE A O 1
ATOM 710 N N . GLU A 1 91 ? -19.691 7.024 30.364 1.00 90.12 91 GLU A N 1
ATOM 711 C CA . GLU A 1 91 ? -20.130 7.359 31.711 1.00 90.12 91 GLU A CA 1
ATOM 712 C C . GLU A 1 91 ? -20.933 6.179 32.255 1.00 90.12 91 GLU A C 1
ATOM 714 O O . GLU A 1 91 ? -21.919 5.752 31.647 1.00 90.12 91 GLU A O 1
ATOM 719 N N . CYS A 1 92 ? -20.490 5.652 33.390 1.00 87.00 92 CYS A N 1
ATOM 720 C CA . CYS A 1 92 ? -21.147 4.573 34.111 1.00 87.00 92 CYS A CA 1
ATOM 721 C C . CYS A 1 92 ? -21.649 5.099 35.454 1.00 87.00 92 CYS A C 1
ATOM 723 O O . CYS A 1 92 ? -20.907 5.766 36.183 1.00 87.00 92 CYS A O 1
ATOM 725 N N . GLU A 1 93 ? -22.874 4.738 35.814 1.00 82.75 93 GLU A N 1
ATOM 726 C CA . GLU A 1 93 ? -23.352 4.860 37.186 1.00 82.75 93 GLU A CA 1
ATOM 727 C C . GLU A 1 93 ? -22.908 3.656 38.006 1.00 82.75 93 GLU A C 1
ATOM 729 O O . GLU A 1 93 ? -22.851 2.519 37.522 1.00 82.75 93 GLU A O 1
ATOM 734 N N . VAL A 1 94 ? -22.598 3.902 39.274 1.00 79.06 94 VAL A N 1
ATOM 735 C CA . VAL A 1 94 ? -22.040 2.872 40.136 1.00 79.06 94 VAL A CA 1
ATOM 736 C C . VAL A 1 94 ? -22.811 2.786 41.442 1.00 79.06 94 VAL A C 1
ATOM 738 O O . VAL A 1 94 ? -22.934 3.759 42.178 1.00 79.06 94 VAL A O 1
ATOM 741 N N . SER A 1 95 ? -23.301 1.584 41.761 1.00 67.00 95 SER A N 1
ATOM 742 C CA . SER A 1 95 ? -24.130 1.364 42.955 1.00 67.00 95 SER A CA 1
ATOM 743 C C . SER A 1 95 ? -23.358 1.454 44.282 1.00 67.00 95 SER A C 1
ATOM 745 O O . SER A 1 95 ? -23.975 1.536 45.341 1.00 67.00 95 SER A O 1
ATOM 747 N N . GLN A 1 96 ? -22.022 1.371 44.246 1.00 69.50 96 GLN A N 1
ATOM 748 C CA . GLN A 1 96 ? -21.096 1.451 45.387 1.00 69.50 96 GLN A CA 1
ATOM 749 C C . GLN A 1 96 ? -19.725 1.943 44.893 1.00 69.50 96 GLN A C 1
ATOM 751 O O . GLN A 1 96 ? -19.451 1.838 43.703 1.00 69.50 96 GLN A O 1
ATOM 756 N N . ASN A 1 97 ? -18.832 2.403 45.778 1.00 68.00 97 ASN A N 1
ATOM 757 C CA . ASN A 1 97 ? -17.439 2.685 45.399 1.00 68.00 97 ASN A CA 1
ATOM 758 C C . ASN A 1 97 ? -16.817 1.456 44.708 1.00 68.00 97 ASN A C 1
ATOM 760 O O . ASN A 1 97 ? -16.632 0.404 45.326 1.00 68.00 97 ASN A O 1
ATOM 764 N N . VAL A 1 98 ? -16.517 1.581 43.416 1.00 71.81 98 VAL A N 1
ATOM 765 C CA . VAL A 1 98 ? -15.811 0.553 42.651 1.00 71.81 98 VAL A CA 1
ATOM 766 C C . VAL A 1 98 ? -14.320 0.689 42.940 1.00 71.81 98 VAL A C 1
ATOM 768 O O . VAL A 1 98 ? -13.735 1.754 42.760 1.00 71.81 98 VAL A O 1
ATOM 771 N N . THR A 1 99 ? -13.721 -0.397 43.423 1.00 79.88 99 THR A N 1
ATOM 772 C CA . THR A 1 99 ? -12.282 -0.479 43.685 1.00 79.88 99 THR A CA 1
ATOM 773 C C . THR A 1 99 ? -11.502 -0.531 42.375 1.00 79.88 99 THR A C 1
ATOM 775 O O . THR A 1 99 ? -12.020 -0.992 41.354 1.00 79.88 99 THR A O 1
ATOM 778 N N . ASP A 1 100 ? -10.235 -0.120 42.403 1.00 81.50 100 ASP A N 1
ATOM 779 C CA . ASP A 1 100 ? -9.377 -0.193 41.217 1.00 81.50 100 ASP A CA 1
ATOM 780 C C . ASP A 1 100 ? -9.203 -1.643 40.723 1.00 81.50 100 ASP A C 1
ATOM 782 O O . ASP A 1 100 ? -9.195 -1.877 39.518 1.00 81.50 100 ASP A O 1
ATOM 786 N N . ASP A 1 101 ? -9.219 -2.636 41.623 1.00 85.44 101 ASP A N 1
ATOM 787 C CA . ASP A 1 101 ? -9.225 -4.063 41.257 1.00 85.44 101 ASP A CA 1
ATOM 788 C C . ASP A 1 101 ? -10.458 -4.465 40.435 1.00 85.44 101 ASP A C 1
ATOM 790 O O . ASP A 1 101 ? -10.359 -5.242 39.485 1.00 85.44 101 ASP A O 1
ATOM 794 N N . LYS A 1 102 ? -11.638 -3.930 40.775 1.00 84.44 102 LYS A N 1
ATOM 795 C CA . LYS A 1 102 ? -12.870 -4.187 40.016 1.00 84.44 102 LYS A CA 1
ATOM 796 C C . LYS A 1 102 ? -12.821 -3.535 38.636 1.00 84.44 102 LYS A C 1
ATOM 798 O O . LYS A 1 102 ? -13.313 -4.133 37.684 1.00 84.44 102 LYS A O 1
ATOM 803 N N . LEU A 1 103 ? -12.217 -2.349 38.513 1.00 83.00 103 LEU A N 1
ATOM 804 C CA . LEU A 1 103 ? -12.013 -1.704 37.210 1.00 83.00 103 LEU A CA 1
ATOM 805 C C . LEU A 1 103 ? -11.004 -2.461 36.363 1.00 83.00 103 LEU A C 1
ATOM 807 O O . LEU A 1 103 ? -11.269 -2.687 35.190 1.00 83.00 103 LEU A O 1
ATOM 811 N N . LYS A 1 104 ? -9.897 -2.914 36.952 1.00 87.44 104 LYS A N 1
ATOM 812 C CA . LYS A 1 104 ? -8.922 -3.752 36.254 1.00 87.44 104 LYS A CA 1
ATOM 813 C C . LYS A 1 104 ? -9.560 -5.051 35.756 1.00 87.44 104 LYS A C 1
ATOM 815 O O . LYS A 1 104 ? -9.390 -5.429 34.605 1.00 87.44 104 LYS A O 1
ATOM 820 N N . ARG A 1 105 ? -10.385 -5.693 36.587 1.00 88.75 105 ARG A N 1
ATOM 821 C CA . ARG A 1 105 ? -11.144 -6.875 36.165 1.00 88.75 105 ARG A CA 1
ATOM 822 C C . ARG A 1 105 ? -12.133 -6.558 35.040 1.00 88.75 105 ARG A C 1
ATOM 824 O O . ARG A 1 105 ? -12.307 -7.370 34.140 1.00 88.75 105 ARG A O 1
ATOM 831 N N . PHE A 1 106 ? -12.778 -5.392 35.076 1.00 89.06 106 PHE A N 1
ATOM 832 C CA . PHE A 1 106 ? -13.641 -4.943 33.985 1.00 89.06 106 PHE A CA 1
ATOM 833 C C . PHE A 1 106 ? -12.864 -4.733 32.682 1.00 89.06 106 PHE A C 1
ATOM 835 O O . PHE A 1 106 ? -13.348 -5.152 31.638 1.00 89.06 106 PHE A O 1
ATOM 842 N N . THR A 1 107 ? -11.675 -4.122 32.713 1.00 88.62 107 THR A N 1
ATOM 843 C CA . THR A 1 107 ? -10.884 -3.904 31.492 1.00 88.62 107 THR A CA 1
ATOM 844 C C . THR A 1 107 ? -10.402 -5.219 30.878 1.00 88.62 107 THR A C 1
ATOM 846 O O . THR A 1 107 ? -10.458 -5.374 29.657 1.00 88.62 107 THR A O 1
ATOM 849 N N . GLU A 1 108 ? -9.999 -6.184 31.708 1.00 90.75 108 GLU A N 1
ATOM 850 C CA . GLU A 1 108 ? -9.643 -7.546 31.287 1.00 90.75 108 GLU A CA 1
ATOM 851 C C . GLU A 1 108 ? -10.846 -8.253 30.638 1.00 90.75 108 GLU A C 1
ATOM 853 O O . GLU A 1 108 ? -10.774 -8.649 29.474 1.00 90.75 108 GLU A O 1
ATOM 858 N N . LEU A 1 109 ? -11.995 -8.298 31.328 1.00 91.88 109 LEU A N 1
ATOM 859 C CA . LEU A 1 109 ? -13.221 -8.910 30.802 1.00 91.88 109 LEU A CA 1
ATOM 860 C C . LEU A 1 109 ? -13.722 -8.225 29.528 1.00 91.88 109 LEU A C 1
ATOM 862 O O . LEU A 1 109 ? -14.139 -8.900 28.591 1.00 91.88 109 LEU A O 1
ATOM 866 N N . LEU A 1 110 ? -13.683 -6.892 29.469 1.00 91.81 110 LEU A N 1
ATOM 867 C CA . LEU A 1 110 ? -14.102 -6.150 28.285 1.00 91.81 110 LEU A CA 1
ATOM 868 C C . LEU A 1 110 ? -13.221 -6.506 27.087 1.00 91.81 110 LEU A C 1
ATOM 870 O O . LEU A 1 110 ? -13.746 -6.767 26.007 1.00 91.81 110 LEU A O 1
ATOM 874 N N . THR A 1 111 ? -11.904 -6.570 27.281 1.00 91.12 111 THR A N 1
ATOM 875 C CA . THR A 1 111 ? -10.964 -6.965 26.224 1.00 91.12 111 THR A CA 1
ATOM 876 C C . THR A 1 111 ? -11.267 -8.377 25.718 1.00 91.12 111 THR A C 1
ATOM 878 O O . THR A 1 111 ? -11.356 -8.587 24.506 1.00 91.12 111 THR A O 1
ATOM 881 N N . ASP A 1 112 ? -11.506 -9.326 26.624 1.00 90.56 112 ASP A N 1
ATOM 882 C CA . ASP A 1 112 ? -11.810 -10.718 26.278 1.00 90.56 112 ASP A CA 1
ATOM 883 C C . ASP A 1 112 ? -13.144 -10.862 25.533 1.00 90.56 112 ASP A C 1
ATOM 885 O O . ASP A 1 112 ? -13.218 -11.525 24.494 1.00 90.56 112 ASP A O 1
ATOM 889 N N . VAL A 1 113 ? -14.209 -10.218 26.024 1.00 93.12 113 VAL A N 1
ATOM 890 C CA . VAL A 1 113 ? -15.539 -10.282 25.397 1.00 93.12 113 VAL A CA 1
ATOM 891 C C . VAL A 1 113 ? -15.518 -9.612 24.023 1.00 93.12 113 VAL A C 1
ATOM 893 O O . VAL A 1 113 ? -16.094 -10.157 23.078 1.00 93.12 113 VAL A O 1
ATOM 896 N N . VAL A 1 114 ? -14.827 -8.473 23.875 1.00 92.31 114 VAL A N 1
ATOM 897 C CA . VAL A 1 114 ? -14.674 -7.809 22.572 1.00 92.31 114 VAL A CA 1
ATOM 898 C C . VAL A 1 114 ? -13.963 -8.730 21.576 1.00 92.31 114 VAL A C 1
ATOM 900 O O . VAL A 1 114 ? -14.491 -8.935 20.482 1.00 92.31 114 VAL A O 1
ATOM 903 N N . ARG A 1 115 ? -12.833 -9.340 21.954 1.00 88.56 115 ARG A N 1
ATOM 904 C CA . ARG A 1 115 ? -12.081 -10.265 21.084 1.00 88.56 115 ARG A CA 1
ATOM 905 C C . ARG A 1 115 ? -12.870 -11.517 20.713 1.00 88.56 115 ARG A C 1
ATOM 907 O O . ARG A 1 115 ? -12.719 -12.046 19.620 1.00 88.56 115 ARG A O 1
ATOM 914 N N . LYS A 1 116 ? -13.725 -12.005 21.615 1.00 90.94 116 LYS A N 1
ATOM 915 C CA . LYS A 1 116 ? -14.551 -13.195 21.371 1.00 90.94 116 LY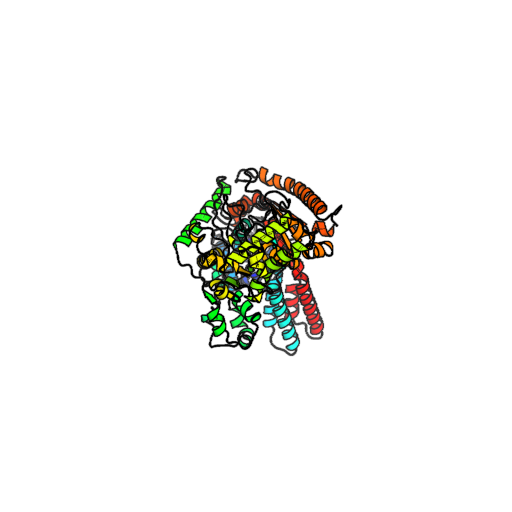S A CA 1
ATOM 916 C C . LYS A 1 116 ? -15.743 -12.917 20.452 1.00 90.94 116 LYS A C 1
ATOM 918 O O . LYS A 1 116 ? -16.182 -13.814 19.736 1.00 90.94 116 LYS A O 1
ATOM 923 N N . LYS A 1 117 ? -16.320 -11.714 20.520 1.00 92.00 117 LYS A N 1
ATOM 924 C CA . LYS A 1 117 ? -17.579 -11.366 19.833 1.00 92.00 117 LYS A CA 1
ATOM 925 C C . LYS A 1 117 ? -17.407 -10.469 18.610 1.00 92.00 117 LYS A C 1
ATOM 927 O O . LYS A 1 117 ? -18.387 -10.206 17.911 1.00 92.00 117 LYS A O 1
ATOM 932 N N . SER A 1 118 ? -16.205 -9.968 18.362 1.00 90.19 118 SER A N 1
ATOM 933 C CA . SER A 1 118 ? -15.910 -9.063 17.255 1.00 90.19 118 SER A CA 1
ATOM 934 C C . SER A 1 118 ? -14.512 -9.307 16.691 1.00 90.19 118 SER A C 1
ATOM 936 O O . SER A 1 118 ? -13.740 -10.079 17.246 1.00 90.19 118 SER A O 1
ATOM 938 N N . GLU A 1 119 ? -14.197 -8.624 15.595 1.00 88.56 119 GLU A N 1
ATOM 939 C CA . GLU A 1 119 ? -12.891 -8.679 14.924 1.00 88.56 119 GLU A CA 1
ATOM 940 C C . GLU A 1 119 ? -11.887 -7.672 15.532 1.00 88.56 119 GLU A C 1
ATOM 942 O O . GLU A 1 119 ? -10.730 -7.613 15.128 1.00 88.56 119 GLU A O 1
ATOM 947 N N . VAL A 1 120 ? -12.295 -6.900 16.550 1.00 90.12 120 VAL A N 1
ATOM 948 C CA . VAL A 1 120 ? -11.438 -5.921 17.234 1.00 90.12 120 VAL A CA 1
ATOM 949 C C . VAL A 1 120 ? -10.340 -6.632 18.031 1.00 90.12 120 VAL A C 1
ATOM 951 O O . VAL A 1 120 ? -10.620 -7.400 18.954 1.00 90.12 120 VAL A O 1
ATOM 954 N N . LYS A 1 121 ? -9.076 -6.331 17.708 1.00 80.75 121 LYS A N 1
ATOM 955 C CA . LYS A 1 121 ? -7.902 -7.027 18.271 1.00 80.75 121 LYS A CA 1
ATOM 956 C C . LYS A 1 121 ? -7.248 -6.295 19.445 1.00 80.75 121 LYS A C 1
ATOM 958 O O . LYS A 1 121 ? -6.941 -6.912 20.472 1.00 80.75 121 LYS A O 1
ATOM 963 N N . HIS A 1 122 ? -7.041 -4.982 19.311 1.00 85.44 122 HIS A N 1
ATOM 964 C CA . HIS A 1 122 ? -6.262 -4.182 20.261 1.00 85.44 122 HIS A CA 1
ATOM 965 C C . HIS A 1 122 ? -7.031 -2.932 20.703 1.00 85.44 122 HIS A C 1
ATOM 967 O O . HIS A 1 122 ? -7.345 -2.057 19.898 1.00 85.44 122 HIS A O 1
ATOM 973 N N . ILE A 1 123 ? -7.304 -2.840 22.005 1.00 90.44 123 ILE A N 1
ATOM 974 C CA . ILE A 1 123 ? -8.127 -1.786 22.605 1.00 90.44 123 ILE A CA 1
ATOM 975 C C . ILE A 1 123 ? -7.320 -1.107 23.700 1.00 90.44 123 ILE A C 1
ATOM 977 O O . ILE A 1 123 ? -6.623 -1.765 24.472 1.00 90.44 123 ILE A O 1
ATOM 981 N N . LEU A 1 124 ? -7.437 0.211 23.775 1.00 90.81 124 LEU A N 1
ATOM 982 C CA . LEU A 1 124 ? -6.946 1.005 24.887 1.00 90.81 124 LEU A CA 1
ATOM 983 C C . LEU A 1 124 ? -8.126 1.366 25.792 1.00 90.81 124 LEU A C 1
ATOM 985 O O . LEU A 1 124 ? -9.125 1.904 25.310 1.00 90.81 124 LEU A O 1
ATOM 989 N N . ILE A 1 125 ? -8.012 1.049 27.083 1.00 91.38 125 ILE A N 1
ATOM 990 C CA . ILE A 1 125 ? -9.065 1.248 28.083 1.00 91.38 125 ILE A CA 1
ATOM 991 C C . ILE A 1 125 ? -8.467 1.988 29.276 1.00 91.38 125 ILE A C 1
ATOM 993 O O . ILE A 1 125 ? -7.645 1.422 29.994 1.00 91.38 125 ILE A O 1
ATOM 997 N N . ASP A 1 126 ? -8.916 3.219 29.510 1.00 88.81 126 ASP A N 1
ATOM 998 C CA . ASP A 1 126 ? -8.435 4.061 30.606 1.00 88.81 126 ASP A CA 1
ATOM 999 C C . ASP A 1 126 ? -9.599 4.533 31.483 1.00 88.81 126 ASP A C 1
ATOM 1001 O O . ASP A 1 126 ? -10.634 4.975 30.982 1.00 88.81 126 ASP A O 1
ATOM 1005 N N . LYS A 1 127 ? -9.417 4.510 32.806 1.00 88.25 127 LYS A N 1
ATOM 1006 C CA . LYS A 1 127 ? -10.239 5.305 33.729 1.00 88.25 127 LYS A CA 1
ATOM 1007 C C . LYS A 1 127 ? -9.734 6.744 33.660 1.00 88.25 127 LYS A C 1
ATOM 1009 O O . LYS A 1 127 ? -8.544 6.972 33.865 1.00 88.25 127 LYS A O 1
ATOM 1014 N N . VAL A 1 128 ? -10.619 7.693 33.383 1.00 89.00 128 VAL A N 1
ATOM 1015 C CA . VAL A 1 128 ? -10.265 9.110 33.224 1.00 89.00 128 VAL A CA 1
ATOM 1016 C C . VAL A 1 128 ? -11.138 9.983 34.121 1.00 89.00 128 VAL A C 1
ATOM 1018 O O . VAL A 1 128 ? -12.224 9.575 34.530 1.00 89.00 128 VAL A O 1
ATOM 1021 N N . GLU A 1 129 ? -10.651 11.174 34.455 1.00 87.12 129 GLU A N 1
ATOM 1022 C CA . GLU A 1 129 ? -11.396 12.154 35.261 1.00 87.12 129 GLU A CA 1
ATOM 1023 C C . GLU A 1 129 ? -12.134 13.176 34.389 1.00 87.12 129 GLU A C 1
ATOM 1025 O O . GLU A 1 129 ? -13.107 13.791 34.824 1.00 87.12 129 GLU A O 1
ATOM 1030 N N . ASP A 1 130 ? -11.698 13.329 33.141 1.00 86.06 130 ASP A N 1
ATOM 1031 C CA . ASP A 1 130 ? -12.233 14.280 32.187 1.00 86.06 130 ASP A CA 1
ATOM 1032 C C . ASP A 1 130 ? -12.373 13.666 30.785 1.00 86.06 130 ASP A C 1
ATOM 1034 O O . ASP A 1 130 ? -12.230 12.463 30.555 1.00 86.06 130 ASP A O 1
ATOM 1038 N N . TYR A 1 131 ? -12.700 14.530 29.833 1.00 86.94 131 TYR A N 1
ATOM 1039 C CA . TYR A 1 131 ? -12.892 14.176 28.438 1.00 86.94 131 TYR A CA 1
ATOM 1040 C C . TYR A 1 131 ? -11.641 14.431 27.585 1.00 86.94 131 TYR A C 1
ATOM 1042 O O . TYR A 1 131 ? -11.772 14.764 26.403 1.00 86.94 131 TYR A O 1
ATOM 1050 N N . GLU A 1 132 ? -10.440 14.314 28.163 1.00 85.12 132 GLU A N 1
ATOM 1051 C CA . GLU A 1 132 ? -9.190 14.477 27.424 1.00 85.12 132 GLU A CA 1
ATOM 1052 C C . GLU A 1 132 ? -9.074 13.435 26.299 1.00 85.12 132 GLU A C 1
ATOM 1054 O O . GLU A 1 132 ? -9.173 12.216 26.497 1.00 85.12 132 GLU A O 1
ATOM 1059 N N . ILE A 1 133 ? -8.859 13.943 25.087 1.00 84.75 133 ILE A N 1
ATOM 1060 C CA . ILE A 1 133 ? -8.745 13.156 23.861 1.00 84.75 133 ILE A CA 1
ATOM 1061 C C . ILE A 1 133 ? -7.285 12.786 23.652 1.00 84.75 133 ILE A C 1
ATOM 1063 O O . ILE A 1 133 ? -6.401 13.637 23.723 1.00 84.75 133 ILE A O 1
ATOM 1067 N N . ILE A 1 134 ? -7.053 11.515 23.345 1.00 86.38 134 ILE A N 1
ATOM 1068 C CA . ILE A 1 134 ? -5.734 10.997 22.999 1.00 86.38 134 ILE A CA 1
ATOM 1069 C C . ILE A 1 134 ? -5.651 10.701 21.503 1.00 86.38 134 ILE A C 1
ATOM 1071 O O . ILE A 1 134 ? -6.667 10.420 20.861 1.00 86.38 134 ILE A O 1
ATOM 1075 N N . PRO A 1 135 ? -4.435 10.690 20.943 1.00 87.38 135 PRO A N 1
ATOM 1076 C CA . PRO A 1 135 ? -4.211 10.291 19.563 1.00 87.38 135 PRO A CA 1
ATOM 1077 C C . PRO A 1 135 ? -4.812 8.919 19.262 1.00 87.38 135 PRO A C 1
ATOM 1079 O O . PRO A 1 135 ? -4.799 8.029 20.115 1.00 87.38 135 PRO A O 1
ATOM 1082 N N . GLN A 1 136 ? -5.316 8.745 18.044 1.00 89.25 136 GLN A N 1
ATOM 1083 C CA . GLN A 1 136 ? -5.866 7.485 17.549 1.00 89.25 136 GLN A CA 1
ATOM 1084 C C . GLN A 1 136 ? -5.180 7.104 16.229 1.00 89.25 136 GLN A C 1
ATOM 1086 O O . GLN A 1 136 ? -4.812 8.007 15.472 1.00 89.25 136 GLN A O 1
ATOM 1091 N N . PRO A 1 137 ? -5.012 5.804 15.929 1.00 91.31 137 PRO A N 1
ATOM 1092 C CA . PRO A 1 137 ? -4.609 5.352 14.605 1.00 91.31 137 PRO A CA 1
ATOM 1093 C C . PRO A 1 137 ? -5.582 5.841 13.524 1.00 91.31 137 PRO A C 1
ATOM 1095 O O . PRO A 1 137 ? -6.793 5.960 13.750 1.00 91.31 137 PRO A O 1
ATOM 1098 N N . ILE A 1 138 ? -5.047 6.097 12.335 1.00 90.19 138 ILE A N 1
ATOM 1099 C CA . ILE A 1 138 ? -5.801 6.472 11.142 1.00 90.19 138 ILE A CA 1
ATOM 1100 C C . ILE A 1 138 ? -6.582 5.248 10.661 1.00 90.19 138 ILE A C 1
ATOM 1102 O O . ILE A 1 138 ? -6.019 4.166 10.506 1.00 90.19 138 ILE A O 1
ATOM 1106 N N . ILE A 1 139 ? -7.872 5.433 10.392 1.00 89.69 139 ILE A N 1
ATOM 1107 C CA . ILE A 1 139 ? -8.692 4.449 9.683 1.00 89.69 139 ILE A CA 1
ATOM 1108 C C . ILE A 1 139 ? -8.959 5.018 8.294 1.00 89.69 139 ILE A C 1
ATOM 1110 O O . ILE A 1 139 ? -9.469 6.134 8.177 1.00 89.69 139 ILE A O 1
ATOM 1114 N N . SER A 1 140 ? -8.609 4.255 7.264 1.00 87.56 140 SER A N 1
ATOM 1115 C CA . SER A 1 140 ? -8.865 4.618 5.870 1.00 87.56 140 SER A CA 1
ATOM 1116 C C . SER A 1 140 ? -10.376 4.710 5.602 1.00 87.56 140 SER A C 1
ATOM 1118 O O . SER A 1 140 ? -11.138 3.814 5.962 1.00 87.56 140 SER A O 1
ATOM 1120 N N . GLU A 1 141 ? -10.825 5.781 4.945 1.00 86.62 141 GLU A N 1
ATOM 1121 C CA . GLU A 1 141 ? -12.194 5.925 4.440 1.00 86.62 141 GLU A CA 1
ATOM 1122 C C . GLU A 1 141 ? -12.538 4.801 3.461 1.00 86.62 141 GLU A C 1
ATOM 1124 O O . GLU A 1 141 ? -13.657 4.286 3.478 1.00 86.62 141 GLU A O 1
ATOM 1129 N N . THR A 1 142 ? -11.562 4.407 2.641 1.00 86.31 142 THR A N 1
ATOM 1130 C CA . THR A 1 142 ? -11.698 3.293 1.701 1.00 86.31 142 THR A CA 1
ATOM 1131 C C . THR A 1 142 ? -12.017 1.988 2.432 1.00 86.31 142 THR A C 1
ATOM 1133 O O . THR A 1 142 ? -12.968 1.286 2.095 1.00 86.31 142 THR A O 1
ATOM 1136 N N . ASP A 1 143 ? -11.247 1.695 3.478 1.00 88.94 143 ASP A N 1
ATOM 1137 C CA . ASP A 1 143 ? -11.424 0.514 4.320 1.00 88.94 143 ASP A CA 1
ATOM 1138 C C . ASP A 1 143 ? -12.775 0.533 5.057 1.00 88.94 143 ASP A C 1
ATOM 1140 O O . ASP A 1 143 ? -13.505 -0.454 5.061 1.00 88.94 143 ASP A O 1
ATOM 1144 N N . ILE A 1 144 ? -13.196 1.690 5.584 1.00 87.94 144 ILE A N 1
ATOM 1145 C CA . ILE A 1 144 ? -14.519 1.836 6.213 1.00 87.94 144 ILE A CA 1
ATOM 1146 C C . ILE A 1 144 ? -15.648 1.496 5.235 1.00 87.94 144 ILE A C 1
ATOM 1148 O O . ILE A 1 144 ? -16.595 0.804 5.615 1.00 87.94 144 ILE A O 1
ATOM 1152 N N . GLU A 1 145 ? -15.602 1.996 3.998 1.00 86.56 145 GLU A N 1
ATOM 1153 C CA . GLU A 1 145 ? -16.658 1.698 3.025 1.00 86.56 145 GLU A CA 1
ATOM 1154 C C . GLU A 1 145 ? -16.626 0.231 2.567 1.00 86.56 145 GLU A C 1
ATOM 1156 O O . GLU A 1 145 ? -17.694 -0.365 2.408 1.00 86.56 145 GLU A O 1
ATOM 1161 N N . LEU A 1 146 ? -15.442 -0.380 2.442 1.00 88.44 146 LEU A N 1
ATOM 1162 C CA . LEU A 1 146 ? -15.303 -1.820 2.198 1.00 88.44 146 LEU A CA 1
ATOM 1163 C C . LEU A 1 146 ? -15.916 -2.644 3.332 1.00 88.44 146 LEU A C 1
ATOM 1165 O O . LEU A 1 146 ? -16.773 -3.493 3.085 1.00 88.44 146 LEU A O 1
ATOM 1169 N N . TYR A 1 147 ? -15.567 -2.334 4.578 1.00 90.06 147 TYR A N 1
ATOM 1170 C CA . TYR A 1 147 ? -16.090 -3.037 5.743 1.00 90.06 147 TYR A CA 1
ATOM 1171 C C . TYR A 1 147 ? -17.609 -2.877 5.889 1.00 90.06 147 TYR A C 1
ATOM 1173 O O . TYR A 1 147 ? -18.314 -3.823 6.242 1.00 90.06 147 TYR A O 1
ATOM 1181 N N . LYS A 1 148 ? -18.170 -1.709 5.545 1.00 87.56 148 LYS A N 1
ATOM 1182 C CA . LYS A 1 148 ? -19.632 -1.527 5.474 1.00 87.56 148 LYS A CA 1
ATOM 1183 C C . LYS A 1 148 ? -20.274 -2.486 4.475 1.00 87.56 148 LYS A C 1
ATOM 1185 O O . LYS A 1 148 ? -21.314 -3.065 4.792 1.00 87.56 148 LYS A O 1
ATOM 1190 N N . LEU A 1 149 ? -19.689 -2.651 3.288 1.00 88.19 149 LEU A N 1
ATOM 1191 C CA . LEU A 1 149 ? -20.191 -3.594 2.286 1.00 88.19 149 LEU A CA 1
ATOM 1192 C C . LEU A 1 149 ? -20.094 -5.038 2.785 1.00 88.19 149 LEU A C 1
ATOM 1194 O O . LEU A 1 149 ? -21.058 -5.786 2.640 1.00 88.19 149 LEU A O 1
ATOM 1198 N N . GLU A 1 150 ? -18.990 -5.411 3.431 1.00 89.81 150 GLU A N 1
ATOM 1199 C CA . GLU A 1 150 ? -18.803 -6.743 4.018 1.00 89.81 150 GLU A CA 1
ATOM 1200 C C . GLU A 1 150 ? -19.814 -7.026 5.139 1.00 89.81 150 GLU A C 1
ATOM 1202 O O . GLU A 1 150 ? -20.427 -8.094 5.163 1.00 89.81 150 GLU A O 1
ATOM 1207 N N . LEU A 1 151 ? -20.072 -6.057 6.024 1.00 87.75 151 LEU A N 1
ATOM 1208 C CA . LEU A 1 151 ? -21.123 -6.158 7.040 1.00 87.75 151 LEU A CA 1
ATOM 1209 C C . LEU A 1 151 ? -22.515 -6.284 6.414 1.00 87.75 151 LEU A C 1
ATOM 1211 O O . LEU A 1 151 ? -23.330 -7.068 6.896 1.00 87.75 151 LEU A O 1
ATOM 1215 N N . CYS A 1 152 ? -22.794 -5.547 5.335 1.00 83.88 152 CYS A N 1
ATOM 1216 C CA . CYS A 1 152 ? -24.057 -5.668 4.608 1.00 83.88 152 CYS A CA 1
ATOM 1217 C C . CYS A 1 152 ? -24.204 -7.042 3.956 1.00 83.88 152 CYS A C 1
ATOM 1219 O O . CYS A 1 152 ? -25.279 -7.631 4.019 1.00 83.88 152 CYS A O 1
ATOM 1221 N N . TYR A 1 153 ? -23.133 -7.566 3.359 1.00 86.31 153 TYR A N 1
ATOM 1222 C CA . TYR A 1 153 ? -23.119 -8.904 2.783 1.00 86.31 153 TYR A CA 1
ATOM 1223 C C . TYR A 1 153 ? -23.377 -9.972 3.854 1.00 86.31 153 TYR A C 1
ATOM 1225 O O . TYR A 1 153 ? -24.284 -10.784 3.681 1.00 86.31 153 TYR A O 1
ATOM 1233 N N . LYS A 1 154 ? -22.658 -9.919 4.989 1.00 84.88 154 LYS A N 1
ATOM 1234 C CA . LYS A 1 154 ? -22.876 -10.804 6.150 1.00 84.88 154 LYS A CA 1
ATOM 1235 C C . LYS A 1 154 ? -24.336 -10.736 6.623 1.00 84.88 154 LYS A C 1
ATOM 1237 O O . LYS A 1 154 ? -25.004 -11.761 6.685 1.00 84.88 154 LYS A O 1
ATOM 1242 N N . ALA A 1 155 ? -24.870 -9.529 6.823 1.00 79.94 155 ALA A N 1
ATOM 1243 C CA . ALA A 1 155 ? -26.255 -9.335 7.250 1.00 79.94 155 ALA A CA 1
ATOM 1244 C C . ALA A 1 155 ? -27.285 -9.893 6.251 1.00 79.94 155 ALA A C 1
ATOM 1246 O O . ALA A 1 155 ? -28.302 -10.430 6.673 1.00 79.94 155 ALA A O 1
ATOM 1247 N N . LEU A 1 156 ? -27.039 -9.800 4.938 1.00 77.62 156 LEU A N 1
ATOM 1248 C CA . LEU A 1 156 ? -27.907 -10.416 3.927 1.00 77.62 156 LEU A CA 1
ATOM 1249 C C . LEU A 1 156 ? -27.828 -11.947 3.941 1.00 77.62 156 LEU A C 1
ATOM 1251 O O . LEU A 1 156 ? -28.818 -12.608 3.626 1.00 77.62 156 LEU A O 1
ATOM 1255 N N . CYS A 1 157 ? -26.662 -12.518 4.243 1.00 79.50 157 CYS A N 1
ATOM 1256 C CA . CYS A 1 157 ? -26.481 -13.964 4.369 1.00 79.50 157 CYS A CA 1
ATOM 1257 C C . CYS A 1 157 ? -27.241 -14.547 5.563 1.00 79.50 157 CYS A C 1
ATOM 1259 O O . CYS A 1 157 ? -27.744 -15.659 5.442 1.00 79.50 157 CYS A O 1
ATOM 1261 N N . ASP A 1 158 ? -27.400 -13.774 6.639 1.00 78.38 158 ASP A N 1
ATOM 1262 C CA . ASP A 1 158 ? -28.131 -14.180 7.845 1.00 78.38 158 ASP A CA 1
ATOM 1263 C C . ASP A 1 158 ? -29.666 -14.140 7.687 1.00 78.38 158 ASP A C 1
ATOM 1265 O O . ASP A 1 158 ? -30.389 -14.632 8.555 1.00 78.38 158 ASP A O 1
ATOM 1269 N N . ILE A 1 159 ? -30.191 -13.564 6.595 1.00 73.50 159 ILE A N 1
ATOM 1270 C CA . ILE A 1 159 ? -31.637 -13.527 6.328 1.00 73.50 159 ILE A CA 1
ATOM 1271 C C . ILE A 1 159 ? -32.115 -14.940 5.943 1.00 73.50 159 ILE A C 1
ATOM 1273 O O . ILE A 1 159 ? -31.616 -15.486 4.953 1.00 73.50 159 ILE A O 1
ATOM 1277 N N . PRO A 1 160 ? -33.093 -15.524 6.670 1.00 69.31 160 PRO A N 1
ATOM 1278 C CA . PRO A 1 160 ? -33.648 -16.839 6.353 1.00 69.31 160 PRO A CA 1
ATOM 1279 C C . PRO A 1 160 ? -34.236 -16.891 4.940 1.00 69.31 160 PRO A C 1
ATOM 1281 O O . PRO A 1 160 ? -34.848 -15.925 4.483 1.00 69.31 160 PRO A O 1
ATOM 1284 N N . GLU A 1 161 ? -34.094 -18.031 4.262 1.00 66.31 161 GLU A N 1
ATOM 1285 C CA . GLU A 1 161 ? -34.634 -18.205 2.910 1.00 66.31 161 GLU A CA 1
ATOM 1286 C C . GLU A 1 161 ? -36.174 -18.160 2.919 1.00 66.31 161 GLU A C 1
ATOM 1288 O O . GLU A 1 161 ? -36.835 -18.998 3.538 1.00 66.31 161 GLU A O 1
ATOM 1293 N N . ASP A 1 162 ? -36.756 -17.173 2.229 1.00 66.31 162 ASP A N 1
ATOM 1294 C CA . ASP A 1 162 ? -38.204 -16.983 2.091 1.00 66.31 162 ASP A CA 1
ATOM 1295 C C . ASP A 1 162 ? -38.625 -16.727 0.624 1.00 66.31 162 ASP A C 1
ATOM 1297 O O . ASP A 1 162 ? -37.851 -16.896 -0.321 1.00 66.31 162 ASP A O 1
ATOM 1301 N N . ARG A 1 163 ? -39.882 -16.306 0.397 1.00 52.19 163 ARG A N 1
ATOM 1302 C CA . ARG A 1 163 ? -40.454 -16.043 -0.944 1.00 52.19 163 ARG A CA 1
ATOM 1303 C C . ARG A 1 163 ? -39.737 -14.940 -1.756 1.00 52.19 163 ARG A C 1
ATOM 1305 O O . ARG A 1 163 ? -40.171 -14.663 -2.872 1.00 52.19 163 ARG A O 1
ATOM 1312 N N . LYS A 1 164 ? -38.682 -14.293 -1.244 1.00 64.44 164 LYS A N 1
ATOM 1313 C CA . LYS A 1 164 ? -37.920 -13.223 -1.924 1.00 64.44 164 LYS A CA 1
ATOM 1314 C C . LYS A 1 164 ? -36.469 -13.614 -2.251 1.00 64.44 164 LYS A C 1
ATOM 1316 O O . LYS A 1 164 ? -35.641 -12.734 -2.501 1.00 64.44 164 LYS A O 1
ATOM 1321 N N . GLN A 1 165 ? -36.185 -14.916 -2.310 1.00 72.31 165 GLN A N 1
ATOM 1322 C CA . GLN A 1 165 ? -34.845 -15.474 -2.510 1.00 72.31 165 GLN A CA 1
ATOM 1323 C C . GLN A 1 165 ? -34.110 -14.936 -3.749 1.00 72.31 165 GLN A C 1
ATOM 1325 O O . GLN A 1 165 ? -32.938 -14.585 -3.649 1.00 72.31 165 GLN A O 1
ATOM 1330 N N . ASP A 1 166 ? -34.782 -14.772 -4.891 1.00 72.56 166 ASP A N 1
ATOM 1331 C CA . ASP A 1 166 ? -34.132 -14.268 -6.113 1.00 72.56 166 ASP A CA 1
ATOM 1332 C C . ASP A 1 166 ? -33.591 -12.844 -5.938 1.00 72.56 166 ASP A C 1
ATOM 1334 O O . ASP A 1 166 ? -32.464 -12.535 -6.322 1.00 72.56 166 ASP A O 1
ATOM 1338 N N . ALA A 1 167 ? -34.370 -11.968 -5.301 1.00 70.38 167 ALA A N 1
ATOM 1339 C CA . ALA A 1 167 ? -33.975 -10.585 -5.058 1.00 70.38 167 ALA A CA 1
ATOM 1340 C C . ALA A 1 167 ? -32.813 -10.491 -4.053 1.00 70.38 167 ALA A C 1
ATOM 1342 O O . ALA A 1 167 ? -31.899 -9.683 -4.243 1.00 70.38 167 ALA A O 1
ATOM 1343 N N . LEU A 1 168 ? -32.833 -11.335 -3.015 1.00 74.19 168 LEU A N 1
ATOM 1344 C CA . LEU A 1 168 ? -31.754 -11.453 -2.032 1.00 74.19 168 LEU A CA 1
ATOM 1345 C C . LEU A 1 168 ? -30.477 -12.015 -2.665 1.00 74.19 168 LEU A C 1
ATOM 1347 O O . LEU A 1 168 ? -29.399 -11.474 -2.434 1.00 74.19 168 LEU A O 1
ATOM 1351 N N . ASN A 1 169 ? -30.587 -13.034 -3.517 1.00 79.12 169 ASN A N 1
ATOM 1352 C CA . ASN A 1 169 ? -29.458 -13.616 -4.238 1.00 79.12 169 ASN A CA 1
ATOM 1353 C C . ASN A 1 169 ? -28.816 -12.616 -5.200 1.00 79.12 169 ASN A C 1
ATOM 1355 O O . ASN A 1 169 ? -27.590 -12.508 -5.238 1.00 79.12 169 ASN A O 1
ATOM 1359 N N . ILE A 1 170 ? -29.622 -11.832 -5.928 1.00 79.75 170 ILE A N 1
ATOM 1360 C CA . ILE A 1 170 ? -29.098 -10.748 -6.767 1.00 79.75 170 ILE A CA 1
ATOM 1361 C C . ILE A 1 170 ? -28.381 -9.716 -5.892 1.00 79.75 170 ILE A C 1
ATOM 1363 O O . ILE A 1 170 ? -27.274 -9.321 -6.232 1.00 79.75 170 ILE A O 1
ATOM 1367 N N . ALA A 1 171 ? -28.946 -9.316 -4.747 1.00 77.69 171 ALA A N 1
ATOM 1368 C CA . ALA A 1 171 ? -28.296 -8.364 -3.841 1.00 77.69 171 ALA A CA 1
ATOM 1369 C C . ALA A 1 171 ? -26.961 -8.879 -3.289 1.00 77.69 171 ALA A C 1
ATOM 1371 O O . ALA A 1 171 ? -25.962 -8.164 -3.361 1.00 77.69 171 ALA A O 1
ATOM 1372 N N . LYS A 1 172 ? -26.926 -10.126 -2.803 1.00 82.31 172 LYS A N 1
ATOM 1373 C CA . LYS A 1 172 ? -25.701 -10.802 -2.350 1.00 82.31 172 LYS A CA 1
ATOM 1374 C C . LYS A 1 172 ? -24.654 -10.804 -3.460 1.00 82.31 172 LYS A C 1
ATOM 1376 O O . LYS A 1 172 ? -23.525 -10.384 -3.227 1.00 82.31 172 LYS A O 1
ATOM 1381 N N . LYS A 1 173 ? -25.040 -11.198 -4.679 1.00 83.19 173 LYS A N 1
ATOM 1382 C CA . LYS A 1 173 ? -24.148 -11.214 -5.845 1.00 83.19 173 LYS A CA 1
ATOM 1383 C C . LYS A 1 173 ? -23.649 -9.814 -6.205 1.00 83.19 173 LYS A C 1
ATOM 1385 O O . LYS A 1 173 ? -22.458 -9.640 -6.404 1.00 83.19 173 LYS A O 1
ATOM 1390 N N . THR A 1 174 ? -24.520 -8.807 -6.239 1.00 83.38 174 THR A N 1
ATOM 1391 C CA . THR A 1 174 ? -24.135 -7.419 -6.534 1.00 83.38 174 THR A CA 1
ATOM 1392 C C . THR A 1 174 ? -23.143 -6.875 -5.508 1.00 83.38 174 THR A C 1
ATOM 1394 O O . THR A 1 174 ? -22.143 -6.284 -5.905 1.00 83.38 174 THR A O 1
ATOM 1397 N N . ILE A 1 175 ? -23.382 -7.083 -4.208 1.00 84.19 175 ILE A N 1
ATOM 1398 C CA . ILE A 1 175 ? -22.455 -6.628 -3.161 1.00 84.19 175 ILE A CA 1
ATOM 1399 C C . ILE A 1 175 ? -21.136 -7.402 -3.233 1.00 84.19 175 ILE A C 1
ATOM 1401 O O . ILE A 1 175 ? -20.090 -6.769 -3.212 1.00 84.19 175 ILE A O 1
ATOM 1405 N N . SER A 1 176 ? -21.177 -8.733 -3.367 1.00 85.94 176 SER A N 1
ATOM 1406 C CA . SER A 1 176 ? -19.978 -9.576 -3.510 1.00 85.94 176 SER A CA 1
ATOM 1407 C C . SER A 1 176 ? -19.118 -9.115 -4.682 1.00 85.94 176 SER A C 1
ATOM 1409 O O . SER A 1 176 ? -17.939 -8.842 -4.497 1.00 85.94 176 SER A O 1
ATOM 1411 N N . ASN A 1 177 ? -19.728 -8.941 -5.858 1.00 83.94 177 ASN A N 1
ATOM 1412 C CA . ASN A 1 177 ? -19.034 -8.452 -7.044 1.00 83.94 177 ASN A CA 1
ATOM 1413 C C . ASN A 1 177 ? -18.473 -7.046 -6.818 1.00 83.94 177 ASN A C 1
ATOM 1415 O O . ASN A 1 177 ? -17.355 -6.783 -7.217 1.00 83.94 177 ASN A O 1
ATOM 1419 N N . THR A 1 178 ? -19.200 -6.158 -6.132 1.00 85.62 178 THR A N 1
ATOM 1420 C CA . THR A 1 178 ? -18.683 -4.811 -5.840 1.00 85.62 178 THR A CA 1
ATOM 1421 C C . THR A 1 178 ? -17.497 -4.855 -4.876 1.00 85.62 178 THR A C 1
ATOM 1423 O O . THR A 1 178 ? -16.560 -4.086 -5.037 1.00 85.62 178 THR A O 1
ATOM 1426 N N . ILE A 1 179 ? -17.517 -5.731 -3.866 1.00 86.12 179 ILE A N 1
ATOM 1427 C CA . ILE A 1 179 ? -16.382 -5.916 -2.950 1.00 86.12 179 ILE A CA 1
ATOM 1428 C C . ILE A 1 179 ? -15.163 -6.420 -3.726 1.00 86.12 179 ILE A C 1
ATOM 1430 O O . ILE A 1 179 ? -14.070 -5.896 -3.528 1.00 86.12 179 ILE A O 1
ATOM 1434 N N . GLU A 1 180 ? -15.350 -7.407 -4.605 1.00 81.06 180 GLU A N 1
ATOM 1435 C CA . GLU A 1 180 ? -14.293 -7.911 -5.490 1.00 81.06 180 GLU A CA 1
ATOM 1436 C C . GLU A 1 180 ? -13.788 -6.803 -6.422 1.00 81.06 180 GLU A C 1
ATOM 1438 O O . GLU A 1 180 ? -12.592 -6.535 -6.447 1.00 81.06 180 GLU A O 1
ATOM 1443 N N . ASP A 1 181 ? -14.685 -6.063 -7.075 1.00 79.81 181 ASP A N 1
ATOM 1444 C CA . ASP A 1 181 ? -14.338 -4.950 -7.958 1.00 79.81 181 ASP A CA 1
ATOM 1445 C C . ASP A 1 181 ? -13.539 -3.869 -7.226 1.00 79.81 181 ASP A C 1
ATOM 1447 O O . ASP A 1 181 ? -12.579 -3.353 -7.781 1.00 79.81 181 ASP A O 1
ATOM 1451 N N . LEU A 1 182 ? -13.892 -3.523 -5.986 1.00 81.12 182 LEU A N 1
ATOM 1452 C CA . LEU A 1 182 ? -13.164 -2.528 -5.192 1.00 81.12 182 LEU A CA 1
ATOM 1453 C C . LEU A 1 182 ? -11.788 -3.022 -4.718 1.00 81.12 182 LEU A C 1
ATOM 1455 O O . LEU A 1 182 ? -10.918 -2.204 -4.416 1.00 81.12 182 LEU A O 1
ATOM 1459 N N . LYS A 1 183 ? -11.591 -4.341 -4.621 1.00 78.44 183 LYS A N 1
ATOM 1460 C CA . LYS A 1 183 ? -10.300 -4.956 -4.282 1.00 78.44 183 LYS A CA 1
ATOM 1461 C C . LYS A 1 183 ? -9.415 -5.149 -5.522 1.00 78.44 183 LYS A C 1
ATOM 1463 O O . LYS A 1 183 ? -8.200 -5.010 -5.387 1.00 78.44 183 LYS A O 1
ATOM 1468 N N . ASP A 1 184 ? -10.016 -5.379 -6.691 1.00 73.44 184 ASP A N 1
ATOM 1469 C CA . ASP A 1 184 ? -9.324 -5.750 -7.934 1.00 73.44 184 ASP A CA 1
ATOM 1470 C C . ASP A 1 184 ? -9.181 -4.578 -8.941 1.00 73.44 184 ASP A C 1
ATOM 1472 O O . ASP A 1 184 ? -8.233 -4.553 -9.725 1.00 73.44 184 ASP A O 1
ATOM 1476 N N . HIS A 1 185 ? -10.055 -3.561 -8.914 1.00 79.06 185 HIS A N 1
ATOM 1477 C CA . HIS A 1 185 ? -9.893 -2.329 -9.704 1.00 79.06 185 HIS A CA 1
ATOM 1478 C C . HIS A 1 185 ? -9.057 -1.316 -8.933 1.00 79.06 185 HIS A C 1
ATOM 1480 O O . HIS A 1 185 ? -9.564 -0.445 -8.216 1.00 79.06 185 HIS A O 1
ATOM 1486 N N . TYR A 1 186 ? -7.745 -1.439 -9.093 1.00 87.81 186 TYR A N 1
ATOM 1487 C CA . TYR A 1 186 ? -6.809 -0.564 -8.416 1.00 87.81 186 TYR A CA 1
ATOM 1488 C C . TYR A 1 186 ? -6.928 0.887 -8.889 1.00 87.81 186 TYR A C 1
ATOM 1490 O O . TYR A 1 186 ? -6.918 1.169 -10.085 1.00 87.81 186 TYR A O 1
ATOM 1498 N N . THR A 1 187 ? -6.954 1.819 -7.936 1.00 91.44 187 THR A N 1
ATOM 1499 C CA . THR A 1 187 ? -6.551 3.201 -8.205 1.00 91.44 187 THR A CA 1
ATOM 1500 C C . THR A 1 187 ? -5.037 3.206 -8.371 1.00 91.44 187 THR A C 1
ATOM 1502 O O . THR A 1 187 ? -4.302 2.956 -7.408 1.00 91.44 187 THR A O 1
ATOM 1505 N N . LYS A 1 188 ? -4.582 3.444 -9.602 1.00 94.56 188 LYS A N 1
ATOM 1506 C CA . LYS A 1 188 ? -3.172 3.319 -9.982 1.00 94.56 188 LYS A CA 1
ATOM 1507 C C . LYS A 1 188 ? -2.428 4.617 -9.731 1.00 94.56 188 LYS A C 1
ATOM 1509 O O . LYS A 1 188 ? -2.843 5.687 -10.182 1.00 94.56 188 LYS A O 1
ATOM 1514 N N . ILE A 1 189 ? -1.307 4.518 -9.029 1.00 95.06 189 ILE A N 1
ATOM 1515 C CA . ILE A 1 189 ? -0.497 5.660 -8.618 1.00 95.06 189 ILE A CA 1
ATOM 1516 C C . ILE A 1 189 ? 0.927 5.473 -9.132 1.00 95.06 189 ILE A C 1
ATOM 1518 O O . ILE A 1 189 ? 1.656 4.618 -8.636 1.00 95.06 189 ILE A O 1
ATOM 1522 N N . ALA A 1 190 ? 1.355 6.291 -10.090 1.00 93.00 190 ALA A N 1
ATOM 1523 C CA . ALA A 1 190 ? 2.737 6.270 -10.561 1.00 93.00 190 ALA A CA 1
ATOM 1524 C C . ALA A 1 190 ? 3.647 7.066 -9.624 1.00 93.00 190 ALA A C 1
ATOM 1526 O O . ALA A 1 190 ? 3.374 8.228 -9.327 1.00 93.00 190 ALA A O 1
ATOM 1527 N N . VAL A 1 191 ? 4.766 6.477 -9.203 1.00 90.19 191 VAL A N 1
ATOM 1528 C CA . VAL A 1 191 ? 5.802 7.172 -8.431 1.00 90.19 191 VAL A CA 1
ATOM 1529 C C . VAL A 1 191 ? 6.956 7.520 -9.353 1.00 90.19 191 VAL A C 1
ATOM 1531 O O . VAL A 1 191 ? 7.783 6.677 -9.699 1.00 90.19 191 VAL A O 1
ATOM 1534 N N . LEU A 1 192 ? 7.017 8.790 -9.734 1.00 83.69 192 LEU A N 1
ATOM 1535 C CA . LEU A 1 192 ? 8.091 9.382 -10.514 1.00 83.69 192 LEU A CA 1
ATOM 1536 C C . LEU A 1 192 ? 9.091 10.073 -9.596 1.00 83.69 192 LEU A C 1
ATOM 1538 O O . LEU A 1 192 ? 8.747 10.625 -8.558 1.00 83.69 192 LEU A O 1
ATOM 1542 N N . SER A 1 193 ? 10.354 10.071 -10.006 1.00 77.44 193 SER A N 1
ATOM 1543 C CA . SER A 1 193 ? 11.366 10.909 -9.374 1.00 77.44 193 SER A CA 1
ATOM 1544 C C . SER A 1 193 ? 11.763 11.962 -10.380 1.00 77.44 193 SER A C 1
ATOM 1546 O O . SER A 1 193 ? 11.993 11.642 -11.545 1.00 77.44 193 SER A O 1
ATOM 1548 N N . GLN A 1 194 ? 11.877 13.202 -9.919 1.00 68.19 194 GLN A N 1
ATOM 1549 C CA . GLN A 1 194 ? 12.249 14.338 -10.756 1.00 68.19 194 GLN A CA 1
ATOM 1550 C C . GLN A 1 194 ? 13.652 14.230 -11.380 1.00 68.19 194 GLN A C 1
ATOM 1552 O O . GLN A 1 194 ? 13.965 14.972 -12.311 1.00 68.19 194 GLN A O 1
ATOM 1557 N N . ASN A 1 195 ? 14.502 13.356 -10.832 1.00 57.91 195 ASN A N 1
ATOM 1558 C CA . ASN A 1 195 ? 15.841 13.044 -11.331 1.00 57.91 195 ASN A CA 1
ATOM 1559 C C . ASN A 1 195 ? 15.992 11.546 -11.653 1.00 57.91 195 ASN A C 1
ATOM 1561 O O . ASN A 1 195 ? 17.100 11.028 -11.662 1.00 57.91 195 ASN A O 1
ATOM 1565 N N . GLY A 1 196 ? 14.887 10.800 -11.756 1.00 52.28 196 GLY A N 1
ATOM 1566 C CA . GLY A 1 196 ? 14.931 9.354 -11.972 1.00 52.28 196 GLY A CA 1
ATOM 1567 C C . GLY A 1 196 ? 15.455 8.528 -10.781 1.00 52.28 196 GLY A C 1
ATOM 1568 O O . GLY A 1 196 ? 15.438 7.301 -10.843 1.00 52.28 196 GLY A O 1
ATOM 1569 N N . LYS A 1 197 ? 15.868 9.126 -9.651 1.00 54.47 197 LYS A N 1
ATOM 1570 C CA . LYS A 1 197 ? 16.577 8.438 -8.549 1.00 54.47 197 LYS A CA 1
ATOM 1571 C C . LYS A 1 197 ? 15.901 8.611 -7.175 1.00 54.47 197 LYS A C 1
ATOM 1573 O O . LYS A 1 197 ? 15.224 9.598 -6.930 1.00 54.47 197 LYS A O 1
ATOM 1578 N N . GLY A 1 198 ? 16.071 7.635 -6.270 1.00 56.81 198 GLY A N 1
ATOM 1579 C CA . GLY A 1 198 ? 15.772 7.793 -4.830 1.00 56.81 198 GLY A CA 1
ATOM 1580 C C . GLY A 1 198 ? 14.341 7.518 -4.333 1.00 56.81 198 GLY A C 1
ATOM 1581 O O . GLY A 1 198 ? 14.061 7.799 -3.173 1.00 56.81 198 GLY A O 1
ATOM 1582 N N . LYS A 1 199 ? 13.453 6.943 -5.154 1.00 76.50 199 LYS A N 1
ATOM 1583 C CA . LYS A 1 199 ? 12.025 6.711 -4.832 1.00 76.50 199 LYS A CA 1
ATOM 1584 C C . LYS A 1 199 ? 11.794 5.632 -3.768 1.00 76.50 199 LYS A C 1
ATOM 1586 O O . LYS A 1 199 ? 11.033 5.820 -2.818 1.00 76.50 199 LYS A O 1
ATOM 1591 N N . SER A 1 200 ? 12.530 4.529 -3.889 1.00 78.56 200 SER A N 1
ATOM 1592 C CA . SER A 1 200 ? 12.393 3.334 -3.056 1.00 78.56 200 SER A CA 1
ATOM 1593 C C . SER A 1 200 ? 12.630 3.610 -1.573 1.00 78.56 200 SER A C 1
ATOM 1595 O O . SER A 1 200 ? 12.099 2.908 -0.722 1.00 78.56 200 SER A O 1
ATOM 1597 N N . PHE A 1 201 ? 13.434 4.620 -1.228 1.00 81.00 201 PHE A N 1
ATOM 1598 C CA . PHE A 1 201 ? 13.755 4.932 0.166 1.00 81.00 201 PHE A CA 1
ATOM 1599 C C . PHE A 1 201 ? 12.513 5.340 0.969 1.00 81.00 201 PHE A C 1
ATOM 1601 O O . PHE A 1 201 ? 12.229 4.747 2.008 1.00 81.00 201 PHE A O 1
ATOM 1608 N N . PHE A 1 202 ? 11.741 6.301 0.455 1.00 86.25 202 PHE A N 1
ATOM 1609 C CA . PHE A 1 202 ? 10.487 6.725 1.076 1.00 86.25 202 PHE A CA 1
ATOM 1610 C C . PHE A 1 202 ? 9.483 5.574 1.145 1.00 86.25 202 PHE A C 1
ATOM 1612 O O . PHE A 1 202 ? 8.912 5.337 2.205 1.00 86.25 202 PHE A O 1
ATOM 1619 N N . LEU A 1 203 ? 9.319 4.825 0.047 1.00 89.44 203 LEU A N 1
ATOM 1620 C CA . LEU A 1 203 ? 8.413 3.675 -0.004 1.00 89.44 203 LEU A CA 1
ATOM 1621 C C . LEU A 1 203 ? 8.793 2.601 1.024 1.00 89.44 203 LEU A C 1
ATOM 1623 O O . LEU A 1 203 ? 7.923 2.077 1.707 1.00 89.44 203 LEU A O 1
ATOM 1627 N N . ASN A 1 204 ? 10.085 2.315 1.199 1.00 89.44 204 ASN A N 1
ATOM 1628 C CA . ASN A 1 204 ? 10.559 1.371 2.211 1.00 89.44 204 ASN A CA 1
ATOM 1629 C C . ASN A 1 204 ? 10.166 1.790 3.628 1.00 89.44 204 ASN A C 1
ATOM 1631 O O . ASN A 1 204 ? 9.691 0.953 4.391 1.00 89.44 204 ASN A O 1
ATOM 1635 N N . LEU A 1 205 ? 10.352 3.067 3.972 1.00 90.56 205 LEU A N 1
ATOM 1636 C CA . LEU A 1 205 ? 9.934 3.579 5.274 1.00 90.56 205 LEU A CA 1
ATOM 1637 C C . LEU A 1 205 ? 8.417 3.510 5.401 1.00 90.56 205 LEU A C 1
ATOM 1639 O O . LEU A 1 205 ? 7.929 2.930 6.359 1.00 90.56 205 LEU A O 1
ATOM 1643 N N . LEU A 1 206 ? 7.676 3.978 4.396 1.00 93.12 206 LEU A N 1
ATOM 1644 C CA . LEU A 1 206 ? 6.216 3.944 4.357 1.00 93.12 206 LEU A CA 1
ATOM 1645 C C . LEU A 1 206 ? 5.648 2.532 4.575 1.00 93.12 206 LEU A C 1
ATOM 1647 O O . LEU A 1 206 ? 4.745 2.357 5.395 1.00 93.12 206 LEU A O 1
ATOM 1651 N N . PHE A 1 207 ? 6.197 1.521 3.895 1.00 94.06 207 PHE A N 1
ATOM 1652 C CA . PHE A 1 207 ? 5.807 0.119 4.066 1.00 94.06 207 PHE A CA 1
ATOM 1653 C C . PHE A 1 207 ? 6.209 -0.434 5.433 1.00 94.06 207 PHE A C 1
ATOM 1655 O O . PHE A 1 207 ? 5.410 -1.131 6.053 1.00 94.06 207 PHE A O 1
ATOM 1662 N N . LEU A 1 208 ? 7.387 -0.070 5.948 1.00 92.56 208 LEU A N 1
ATOM 1663 C CA . LEU A 1 208 ? 7.814 -0.442 7.295 1.00 92.56 208 LEU A CA 1
ATOM 1664 C C . LEU A 1 208 ? 6.818 0.050 8.361 1.00 92.56 208 LEU A C 1
ATOM 1666 O O . LEU A 1 208 ? 6.410 -0.747 9.204 1.00 92.56 208 LEU A O 1
ATOM 1670 N N . MET A 1 209 ? 6.375 1.314 8.302 1.00 94.25 209 MET A N 1
ATOM 1671 C CA . MET A 1 209 ? 5.428 1.882 9.287 1.00 94.25 209 MET A CA 1
ATOM 1672 C C . MET A 1 209 ? 4.004 1.338 9.132 1.00 94.25 209 MET A C 1
ATOM 1674 O O . MET A 1 209 ? 3.236 1.369 10.085 1.00 94.25 209 MET A O 1
ATOM 1678 N N . THR A 1 210 ? 3.619 0.865 7.948 1.00 93.94 210 THR A N 1
ATOM 1679 C CA . THR A 1 210 ? 2.228 0.466 7.653 1.00 93.94 210 THR A CA 1
ATOM 1680 C C . THR A 1 210 ? 2.044 -1.037 7.470 1.00 93.94 210 THR A C 1
ATOM 1682 O O . THR A 1 210 ? 0.958 -1.474 7.093 1.00 93.94 210 THR A O 1
ATOM 1685 N N . SER A 1 211 ? 3.084 -1.828 7.725 1.00 93.81 211 SER A N 1
ATOM 1686 C CA . SER A 1 211 ? 3.020 -3.288 7.666 1.00 93.81 211 SER A CA 1
ATOM 1687 C C . SER A 1 211 ? 2.104 -3.880 8.740 1.00 93.81 211 SER A C 1
ATOM 1689 O O . SER A 1 211 ? 1.824 -3.262 9.774 1.00 93.81 211 SER A O 1
ATOM 1691 N N . ASP A 1 212 ? 1.587 -5.073 8.470 1.00 92.12 212 ASP A N 1
ATOM 1692 C CA . ASP A 1 212 ? 0.939 -5.892 9.489 1.00 92.12 212 ASP A CA 1
ATOM 1693 C C . ASP A 1 212 ? 1.960 -6.312 10.551 1.00 92.12 212 ASP A C 1
ATOM 1695 O O . ASP A 1 212 ? 3.140 -6.499 10.262 1.00 92.12 212 ASP A O 1
ATOM 1699 N N . ASN A 1 213 ? 1.505 -6.406 11.798 1.00 90.69 213 ASN A N 1
ATOM 1700 C CA . ASN A 1 213 ? 2.314 -7.004 12.856 1.00 90.69 213 ASN A CA 1
ATOM 1701 C C . ASN A 1 213 ? 2.225 -8.538 12.799 1.00 90.69 213 ASN A C 1
ATOM 1703 O O . ASN A 1 213 ? 1.292 -9.079 12.208 1.00 90.69 213 ASN A O 1
ATOM 1707 N N . GLU A 1 214 ? 3.147 -9.241 13.453 1.00 89.25 214 GLU A N 1
ATOM 1708 C CA . GLU A 1 214 ? 3.204 -10.710 13.458 1.00 89.25 214 GLU A CA 1
ATOM 1709 C C . GLU A 1 214 ? 1.879 -11.407 13.853 1.00 89.25 214 GLU A C 1
ATOM 1711 O O . GLU A 1 214 ? 1.540 -12.451 13.292 1.00 89.25 214 GLU A O 1
ATOM 1716 N N . GLU A 1 215 ? 1.107 -10.863 14.803 1.00 88.81 215 GLU A N 1
ATOM 1717 C CA . GLU A 1 215 ? -0.189 -11.436 15.209 1.00 88.81 215 GLU A CA 1
ATOM 1718 C C . GLU A 1 215 ? -1.239 -11.266 14.102 1.00 88.81 215 GLU A C 1
ATOM 1720 O O . GLU A 1 215 ? -1.945 -12.212 13.745 1.00 88.81 215 GLU A O 1
ATOM 1725 N N . GLU A 1 216 ? -1.316 -10.072 13.513 1.00 90.00 216 GLU A N 1
ATOM 1726 C CA . GLU A 1 216 ? -2.182 -9.790 12.370 1.00 90.00 216 GLU A CA 1
ATOM 1727 C C . GLU A 1 216 ? -1.808 -10.643 11.159 1.00 90.00 216 GLU A C 1
ATOM 1729 O O . GLU A 1 216 ? -2.696 -11.223 10.539 1.00 90.00 216 GLU A O 1
ATOM 1734 N N . TYR A 1 217 ? -0.515 -10.765 10.862 1.00 92.75 217 TYR A N 1
ATOM 1735 C CA . TYR A 1 217 ? 0.004 -11.556 9.754 1.00 92.75 217 TYR A CA 1
ATOM 1736 C C . TYR A 1 217 ? -0.391 -13.030 9.880 1.00 92.75 217 TYR A C 1
ATOM 1738 O O . TYR A 1 217 ? -0.915 -13.612 8.931 1.00 92.75 217 TYR A O 1
ATOM 1746 N N . LYS A 1 218 ? -0.213 -13.630 11.062 1.00 92.75 218 LYS A N 1
ATOM 1747 C CA . LYS A 1 218 ? -0.603 -15.026 11.311 1.00 92.75 218 LYS A CA 1
ATOM 1748 C C . LYS A 1 218 ? -2.104 -15.239 11.202 1.00 92.75 218 LYS A C 1
ATOM 1750 O O . LYS A 1 218 ? -2.532 -16.214 10.592 1.00 92.75 218 LYS A O 1
ATOM 1755 N N . GLU A 1 219 ? -2.902 -14.343 11.777 1.00 89.56 219 GLU A N 1
ATOM 1756 C CA . GLU A 1 219 ? -4.358 -14.494 11.753 1.00 89.56 219 GLU A CA 1
ATOM 1757 C C . GLU A 1 219 ? -4.913 -14.332 10.332 1.00 89.56 219 GLU A C 1
ATOM 1759 O O . GLU A 1 219 ? -5.718 -15.152 9.895 1.00 89.56 219 GLU A O 1
ATOM 1764 N N . ASN A 1 220 ? -4.425 -13.342 9.574 1.00 90.06 220 ASN A N 1
ATOM 1765 C CA . ASN A 1 220 ? -4.834 -13.117 8.183 1.00 90.06 220 ASN A CA 1
ATOM 1766 C C . ASN A 1 220 ? -4.506 -14.322 7.280 1.00 90.06 220 ASN A C 1
ATOM 1768 O O . ASN A 1 220 ? -5.194 -14.543 6.288 1.00 90.06 220 ASN A O 1
ATOM 1772 N N . ASN A 1 221 ? -3.479 -15.106 7.626 1.00 94.19 221 ASN A N 1
ATOM 1773 C CA . ASN A 1 221 ? -3.003 -16.242 6.833 1.00 94.19 221 ASN A CA 1
ATOM 1774 C C . ASN A 1 221 ? -3.288 -17.609 7.475 1.00 94.19 221 ASN A C 1
ATOM 1776 O O . ASN A 1 221 ? -2.775 -18.629 7.017 1.00 94.19 221 ASN A O 1
ATOM 1780 N N . LYS A 1 222 ? -4.135 -17.671 8.507 1.00 93.00 222 LYS A N 1
ATOM 1781 C CA . LYS A 1 222 ? -4.442 -18.912 9.238 1.00 93.00 222 LYS A CA 1
ATOM 1782 C C . LYS A 1 222 ? -5.028 -20.016 8.352 1.00 93.00 222 LYS A C 1
ATOM 1784 O O . LYS A 1 222 ? -4.759 -21.192 8.583 1.00 93.00 222 LYS A O 1
ATOM 1789 N N . ASN A 1 223 ? -5.817 -19.624 7.353 1.00 92.88 223 ASN A N 1
ATOM 1790 C CA . ASN A 1 223 ? -6.468 -20.532 6.407 1.00 92.88 223 ASN A CA 1
ATOM 1791 C C . ASN A 1 223 ? -5.765 -20.568 5.039 1.00 92.88 223 ASN A C 1
ATOM 1793 O O . ASN A 1 223 ? -6.305 -21.162 4.108 1.00 92.88 223 ASN A O 1
ATOM 1797 N N . LEU A 1 224 ? -4.593 -19.930 4.905 1.00 93.62 224 LEU A N 1
ATOM 1798 C CA . LEU A 1 224 ? -3.855 -19.858 3.647 1.00 93.62 224 LEU A CA 1
ATOM 1799 C C . LEU A 1 224 ? -3.525 -21.271 3.150 1.00 93.62 224 LEU A C 1
ATOM 1801 O O . LEU A 1 224 ? -2.865 -22.046 3.846 1.00 93.62 224 LEU A O 1
ATOM 1805 N N . LYS A 1 225 ? -3.965 -21.592 1.934 1.00 91.56 225 LYS A N 1
ATOM 1806 C CA . LYS A 1 225 ? -3.667 -22.856 1.254 1.00 91.56 225 LYS A CA 1
ATOM 1807 C C . LYS A 1 225 ? -2.556 -22.628 0.249 1.00 91.56 225 LYS A C 1
ATOM 1809 O O . LYS A 1 225 ? -2.726 -21.858 -0.693 1.00 91.56 225 LYS A O 1
ATOM 1814 N N . GLN A 1 226 ? -1.433 -23.316 0.408 1.00 89.75 226 GLN A N 1
ATOM 1815 C CA . GLN A 1 226 ? -0.390 -23.280 -0.608 1.00 89.75 226 GLN A CA 1
ATOM 1816 C C . GLN A 1 226 ? -0.845 -24.079 -1.839 1.00 89.75 226 GLN A C 1
ATOM 1818 O O . GLN A 1 226 ? -1.659 -24.997 -1.714 1.00 89.75 226 GLN A O 1
ATOM 1823 N N . PRO A 1 227 ? -0.310 -23.812 -3.042 1.00 84.88 227 PRO A N 1
ATOM 1824 C CA . PRO A 1 227 ? -0.640 -24.585 -4.243 1.00 84.88 227 PRO A CA 1
ATOM 1825 C C . PRO A 1 227 ? -0.492 -26.105 -4.097 1.00 84.88 227 PRO A C 1
ATOM 1827 O O . PRO A 1 227 ? -1.249 -26.866 -4.701 1.00 84.88 227 PRO A O 1
ATOM 1830 N N . GLN A 1 228 ? 0.444 -26.565 -3.262 1.00 84.56 228 GLN A N 1
ATOM 1831 C CA . GLN A 1 228 ? 0.607 -27.986 -2.941 1.00 84.56 228 GLN A CA 1
ATOM 1832 C C . GLN A 1 228 ? -0.561 -28.593 -2.141 1.00 84.56 228 GLN A C 1
ATOM 1834 O O . GLN A 1 228 ? -0.779 -29.802 -2.224 1.00 84.56 228 GLN A O 1
ATOM 1839 N N . ASP A 1 229 ? -1.326 -27.771 -1.420 1.00 88.38 229 ASP A N 1
ATOM 1840 C CA . ASP A 1 229 ? -2.417 -28.185 -0.530 1.00 88.38 229 ASP A CA 1
ATOM 1841 C C . ASP A 1 229 ? -3.760 -28.331 -1.265 1.00 88.38 229 ASP A C 1
ATOM 1843 O O . ASP A 1 229 ? -4.731 -28.836 -0.700 1.00 88.38 229 ASP A O 1
ATOM 1847 N N . ILE A 1 230 ? -3.834 -27.912 -2.535 1.00 86.00 230 ILE A N 1
ATOM 1848 C CA . ILE A 1 230 ? -5.021 -28.092 -3.382 1.00 86.00 230 ILE A CA 1
ATOM 1849 C C . ILE A 1 230 ? -5.352 -29.593 -3.438 1.00 86.00 230 ILE A C 1
ATOM 1851 O O . ILE A 1 230 ? -4.470 -30.424 -3.647 1.00 86.00 230 ILE A O 1
ATOM 1855 N N . CYS A 1 231 ? -6.610 -29.993 -3.251 1.00 82.12 231 CYS A N 1
ATOM 1856 C CA . CYS A 1 231 ? -6.984 -31.409 -3.325 1.00 82.12 231 CYS A CA 1
ATOM 1857 C C . CYS A 1 231 ? -7.196 -31.846 -4.785 1.00 82.12 231 CYS A C 1
ATOM 1859 O O . CYS A 1 231 ? -7.732 -31.088 -5.585 1.00 82.12 231 CYS A O 1
ATOM 1861 N N . GLY A 1 232 ? -6.794 -33.070 -5.145 1.00 85.25 232 GLY A N 1
ATOM 1862 C CA . GLY A 1 232 ? -7.014 -33.607 -6.496 1.00 85.25 232 GLY A CA 1
ATOM 1863 C C . GLY A 1 232 ? -6.267 -32.841 -7.595 1.00 85.25 232 GLY A C 1
ATOM 1864 O O . GLY A 1 232 ? -5.148 -32.383 -7.364 1.00 85.25 232 GLY A O 1
ATOM 1865 N N . ASN A 1 233 ? -6.875 -32.751 -8.781 1.00 85.75 233 ASN A N 1
ATOM 1866 C CA . ASN A 1 233 ? -6.374 -32.005 -9.941 1.00 85.75 233 ASN A CA 1
ATOM 1867 C C . ASN A 1 233 ? -7.543 -31.234 -10.599 1.00 85.75 233 ASN A C 1
ATOM 1869 O O . ASN A 1 233 ? -8.002 -31.617 -11.673 1.00 85.75 233 ASN A O 1
ATOM 1873 N N . PRO A 1 234 ? -8.114 -30.226 -9.911 1.00 90.88 234 PRO A N 1
ATOM 1874 C CA . PRO A 1 234 ? -9.267 -29.496 -10.426 1.00 90.88 234 PRO A CA 1
ATOM 1875 C C . PRO A 1 234 ? -8.886 -28.700 -11.674 1.00 90.88 234 PRO A C 1
ATOM 1877 O O . PRO A 1 234 ? -7.726 -28.293 -11.831 1.00 90.88 234 PRO A O 1
ATOM 1880 N N . LYS A 1 235 ? -9.871 -28.449 -12.541 1.00 91.56 235 LYS A N 1
ATOM 1881 C CA . LYS A 1 235 ? -9.704 -27.492 -13.635 1.00 91.56 235 LYS A CA 1
ATOM 1882 C C . LYS A 1 235 ? -9.692 -26.066 -13.090 1.00 91.56 235 LYS A C 1
ATOM 1884 O O . LYS A 1 235 ? -10.245 -25.808 -12.018 1.00 91.56 235 LYS A O 1
ATOM 1889 N N . MET A 1 236 ? -9.087 -25.136 -13.831 1.00 89.69 236 MET A N 1
ATOM 1890 C CA . MET A 1 236 ? -9.067 -23.712 -13.458 1.00 89.69 236 MET A CA 1
ATOM 1891 C C . MET A 1 236 ? -10.486 -23.179 -13.201 1.00 89.69 236 MET A C 1
ATOM 1893 O O . MET A 1 236 ? -10.717 -22.469 -12.225 1.00 89.69 236 MET A O 1
ATOM 1897 N N . LYS A 1 237 ? -11.464 -23.573 -14.025 1.00 89.31 237 LYS A N 1
ATOM 1898 C CA . LYS A 1 237 ? -12.870 -23.204 -13.822 1.00 89.31 237 LYS A CA 1
ATOM 1899 C C . LYS A 1 237 ? -13.452 -23.733 -12.507 1.00 89.31 237 LYS A C 1
ATOM 1901 O O . LYS A 1 237 ? -14.053 -22.969 -11.755 1.00 89.31 237 LYS A O 1
ATOM 1906 N N . ASP A 1 238 ? -13.235 -25.012 -12.211 1.00 89.88 238 ASP A N 1
ATOM 1907 C CA . ASP A 1 238 ? -13.813 -25.670 -11.034 1.00 89.88 238 ASP A CA 1
ATOM 1908 C C . ASP A 1 238 ? -13.282 -25.058 -9.735 1.00 89.88 238 ASP A C 1
ATOM 1910 O O . ASP A 1 238 ? -14.037 -24.843 -8.786 1.00 89.88 238 ASP A O 1
ATOM 1914 N N . ILE A 1 239 ? -11.982 -24.735 -9.693 1.00 88.00 239 ILE A N 1
ATOM 1915 C CA . ILE A 1 239 ? -11.400 -24.108 -8.506 1.00 88.00 239 ILE A CA 1
ATOM 1916 C C . ILE A 1 239 ? -11.948 -22.694 -8.304 1.00 88.00 239 ILE A C 1
ATOM 1918 O O . ILE A 1 239 ? -12.243 -22.344 -7.170 1.00 88.00 239 ILE A O 1
ATOM 1922 N N . MET A 1 240 ? -12.170 -21.912 -9.369 1.00 86.69 240 MET A N 1
ATOM 1923 C CA . MET A 1 240 ? -12.791 -20.582 -9.267 1.00 86.69 240 MET A CA 1
ATOM 1924 C C . MET A 1 240 ? -14.239 -20.645 -8.754 1.00 86.69 240 MET A C 1
ATOM 1926 O O . MET A 1 240 ? -14.683 -19.739 -8.046 1.00 86.69 240 MET A O 1
ATOM 1930 N N . GLU A 1 241 ? -14.978 -21.709 -9.080 1.00 85.19 241 GLU A N 1
ATOM 1931 C CA . GLU A 1 241 ? -16.341 -21.939 -8.582 1.00 85.19 241 GLU A CA 1
ATOM 1932 C C . GLU A 1 241 ? -16.361 -22.393 -7.109 1.00 85.19 241 GLU A C 1
ATOM 1934 O O . GLU A 1 241 ? -17.290 -22.053 -6.365 1.00 85.19 241 GLU A O 1
ATOM 1939 N N . ALA A 1 242 ? -15.313 -23.085 -6.649 1.00 81.38 242 ALA A N 1
ATOM 1940 C CA . ALA A 1 242 ? -15.102 -23.474 -5.255 1.00 81.38 242 ALA A CA 1
ATOM 1941 C C . ALA A 1 242 ? -14.656 -22.274 -4.393 1.00 81.38 242 ALA A C 1
ATOM 1943 O O . ALA A 1 242 ? -13.527 -22.217 -3.908 1.00 81.38 242 ALA A O 1
ATOM 1944 N N . LYS A 1 243 ? -15.565 -21.304 -4.196 1.00 73.25 243 LYS A N 1
ATOM 1945 C CA . LYS A 1 243 ? -15.305 -19.995 -3.559 1.00 73.25 243 LYS A CA 1
ATOM 1946 C C . LYS A 1 243 ? -14.389 -20.048 -2.336 1.00 73.25 243 LYS A C 1
ATOM 1948 O O . LYS A 1 243 ? -13.471 -19.246 -2.243 1.00 73.25 243 LYS A O 1
ATOM 1953 N N . GLU A 1 244 ? -14.633 -20.954 -1.393 1.00 80.38 244 GLU A N 1
ATOM 1954 C CA . GLU A 1 244 ? -13.832 -21.036 -0.166 1.00 80.38 244 GLU A CA 1
ATOM 1955 C C . GLU A 1 244 ? -12.395 -21.502 -0.439 1.00 80.38 244 GLU A C 1
ATOM 1957 O O . GLU A 1 244 ? -11.446 -20.907 0.067 1.00 80.38 244 GLU A O 1
ATOM 1962 N N . ASP A 1 245 ? -12.214 -22.527 -1.272 1.00 81.94 245 ASP A N 1
ATOM 1963 C CA . ASP A 1 245 ? -10.885 -23.008 -1.651 1.00 81.94 245 ASP A CA 1
ATOM 1964 C C . ASP A 1 245 ? -10.124 -21.951 -2.439 1.00 81.94 245 ASP A C 1
ATOM 1966 O O . ASP A 1 245 ? -8.955 -21.704 -2.150 1.00 81.94 245 ASP A O 1
ATOM 1970 N N . PHE A 1 246 ? -10.802 -21.283 -3.374 1.00 87.62 246 PHE A N 1
ATOM 1971 C CA . PHE A 1 246 ? -10.211 -20.222 -4.172 1.00 87.62 246 PHE A CA 1
ATOM 1972 C C . PHE A 1 246 ? -9.788 -19.029 -3.323 1.00 87.62 246 PHE A C 1
ATOM 1974 O O . PHE A 1 246 ? -8.652 -18.590 -3.441 1.00 87.62 246 PHE A O 1
ATOM 1981 N N . LEU A 1 247 ? -10.662 -18.522 -2.446 1.00 85.62 247 LEU A N 1
ATOM 1982 C CA . LEU A 1 247 ? -10.376 -17.360 -1.595 1.00 85.62 247 LEU A CA 1
ATOM 1983 C C . LEU A 1 247 ? -9.215 -17.606 -0.623 1.00 85.62 247 LEU A C 1
ATOM 1985 O O . LEU A 1 247 ? -8.515 -16.662 -0.270 1.00 85.62 247 LEU A O 1
ATOM 1989 N N . ASN A 1 248 ? -8.991 -18.861 -0.229 1.00 91.06 248 ASN A N 1
ATOM 1990 C CA . ASN A 1 248 ? -7.886 -19.255 0.643 1.00 91.06 248 ASN A CA 1
ATOM 1991 C C . ASN A 1 248 ? -6.541 -19.423 -0.092 1.00 91.06 248 ASN A C 1
ATOM 1993 O O . ASN A 1 248 ? -5.519 -19.619 0.566 1.00 91.06 248 ASN A O 1
ATOM 1997 N N . LEU A 1 249 ? -6.506 -19.361 -1.429 1.00 92.62 249 LEU A N 1
ATOM 1998 C CA . LEU A 1 249 ? -5.249 -19.338 -2.186 1.00 92.62 249 LEU A CA 1
ATOM 1999 C C . LEU A 1 249 ? -4.569 -17.963 -2.091 1.00 92.62 249 LEU A C 1
ATOM 2001 O O . LEU A 1 249 ? -5.265 -16.963 -1.925 1.00 92.62 249 LEU A O 1
ATOM 2005 N N . PRO A 1 250 ? -3.239 -17.874 -2.273 1.0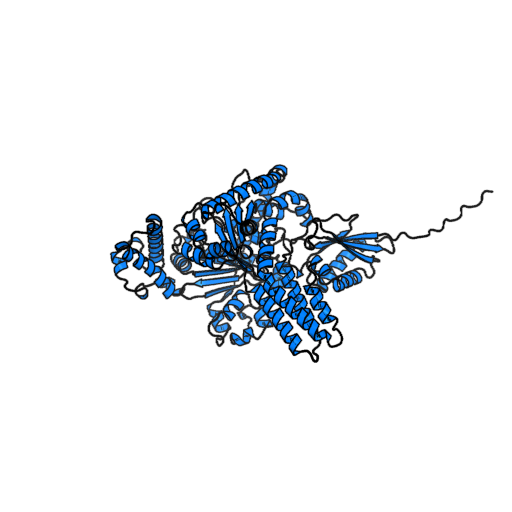0 93.69 250 PRO A N 1
ATOM 2006 C CA . PRO A 1 250 ? -2.520 -16.602 -2.329 1.00 93.69 250 PRO A CA 1
ATOM 2007 C C . PRO A 1 250 ? -3.050 -15.680 -3.437 1.00 93.69 250 PRO A C 1
ATOM 2009 O O . PRO A 1 250 ? -3.401 -16.154 -4.520 1.00 93.69 250 PRO A O 1
ATOM 2012 N N . ASP A 1 251 ? -3.059 -14.366 -3.195 1.00 92.19 251 ASP A N 1
ATOM 2013 C CA . ASP A 1 251 ? -3.543 -13.342 -4.137 1.00 92.19 251 ASP A CA 1
ATOM 2014 C C . ASP A 1 251 ? -2.942 -13.504 -5.543 1.00 92.19 251 ASP A C 1
ATOM 2016 O O . ASP A 1 251 ? -3.669 -13.519 -6.536 1.00 92.19 251 ASP A O 1
ATOM 2020 N N . VAL A 1 252 ? -1.629 -13.731 -5.616 1.00 93.38 252 VAL A N 1
ATOM 2021 C CA . VAL A 1 252 ? -0.885 -13.903 -6.867 1.00 93.38 252 VAL A CA 1
ATOM 2022 C C . VAL A 1 252 ? -1.314 -15.154 -7.640 1.00 93.38 252 VAL A C 1
ATOM 2024 O O . VAL A 1 252 ? -1.359 -15.158 -8.869 1.00 93.38 252 VAL A O 1
ATOM 2027 N N . VAL A 1 253 ? -1.665 -16.224 -6.923 1.00 93.88 253 VAL A N 1
ATOM 2028 C CA . VAL A 1 253 ? -2.129 -17.484 -7.515 1.00 93.88 253 VAL A CA 1
ATOM 2029 C C . VAL A 1 253 ? -3.551 -17.312 -8.034 1.00 93.88 253 VAL A C 1
ATOM 2031 O O . VAL A 1 253 ? -3.858 -17.770 -9.132 1.00 93.88 253 VAL A O 1
ATOM 2034 N N . ARG A 1 254 ? -4.414 -16.613 -7.287 1.00 91.62 254 ARG A N 1
ATOM 2035 C CA . ARG A 1 254 ? -5.777 -16.295 -7.734 1.00 91.62 254 ARG A CA 1
ATOM 2036 C C . ARG A 1 254 ? -5.766 -15.424 -8.988 1.00 91.62 254 ARG A C 1
ATOM 2038 O O . ARG A 1 254 ? -6.511 -15.709 -9.922 1.00 91.62 254 ARG A O 1
ATOM 2045 N N . GLU A 1 255 ? -4.918 -14.398 -9.031 1.00 90.00 255 GLU A N 1
ATOM 2046 C CA . GLU A 1 255 ? -4.741 -13.554 -10.218 1.00 90.00 255 GLU A CA 1
ATOM 2047 C C . GLU A 1 255 ? -4.237 -14.369 -11.418 1.00 90.00 255 GLU A C 1
ATOM 2049 O O . GLU A 1 255 ? -4.789 -14.255 -12.515 1.00 90.00 255 GLU A O 1
ATOM 2054 N N . PHE A 1 256 ? -3.237 -15.230 -11.213 1.00 92.50 256 PHE A N 1
ATOM 2055 C CA . PHE A 1 256 ? -2.725 -16.111 -12.261 1.00 92.50 256 PHE A CA 1
ATOM 2056 C C . PHE A 1 256 ? -3.814 -17.045 -12.812 1.00 92.50 256 PHE A C 1
ATOM 2058 O O . PHE A 1 256 ? -4.003 -17.114 -14.019 1.00 92.50 256 PHE A O 1
ATOM 2065 N N . ILE A 1 257 ? -4.597 -17.703 -11.948 1.00 91.44 257 ILE A N 1
ATOM 2066 C CA . ILE A 1 257 ? -5.688 -18.598 -12.375 1.00 91.44 257 ILE A CA 1
ATOM 2067 C C . ILE A 1 257 ? -6.752 -17.838 -13.183 1.00 91.44 257 ILE A C 1
ATOM 2069 O O . ILE A 1 257 ? -7.203 -18.334 -14.211 1.00 91.44 257 ILE A O 1
ATOM 2073 N N . ARG A 1 258 ? -7.137 -16.629 -12.747 1.00 88.50 258 ARG A N 1
ATOM 2074 C CA . ARG A 1 258 ? -8.145 -15.797 -13.435 1.00 88.50 258 ARG A CA 1
ATOM 2075 C C . ARG A 1 258 ? -7.694 -15.313 -14.809 1.00 88.50 258 ARG A C 1
ATOM 2077 O O . ARG A 1 258 ? -8.533 -15.101 -15.677 1.00 88.50 258 ARG A O 1
ATOM 2084 N N . SER A 1 259 ? -6.395 -15.076 -14.971 1.00 88.06 259 SER A N 1
ATOM 2085 C CA . SER A 1 259 ? -5.810 -14.560 -16.213 1.00 88.06 259 SER A CA 1
ATOM 2086 C C . SER A 1 259 ? -5.298 -15.663 -17.141 1.00 88.06 259 SER A C 1
ATOM 2088 O O . SER A 1 259 ? -4.906 -15.371 -18.271 1.00 88.06 259 SER A O 1
ATOM 2090 N N . HIS A 1 260 ? -5.319 -16.924 -16.695 1.00 89.06 260 HIS A N 1
ATOM 2091 C CA . HIS A 1 260 ? -4.831 -18.050 -17.481 1.00 89.06 260 HIS A CA 1
ATOM 2092 C C . HIS A 1 260 ? -5.707 -18.252 -18.731 1.00 89.06 260 HIS A C 1
ATOM 2094 O O . HIS A 1 260 ? -6.932 -18.317 -18.614 1.00 89.06 260 HIS A O 1
ATOM 2100 N N . PRO A 1 261 ? -5.118 -18.377 -19.934 1.00 85.19 261 PRO A N 1
ATOM 2101 C CA . PRO A 1 261 ? -5.875 -18.369 -21.186 1.00 85.19 261 PRO A CA 1
ATOM 2102 C C . PRO A 1 261 ? -6.788 -19.588 -21.380 1.00 85.19 261 PRO A C 1
ATOM 2104 O O . PRO A 1 261 ? -7.712 -19.520 -22.189 1.00 85.19 261 PRO A O 1
ATOM 2107 N N . ASN A 1 262 ? -6.537 -20.700 -20.677 1.00 87.50 262 ASN A N 1
ATOM 2108 C CA . ASN A 1 262 ? -7.308 -21.934 -20.820 1.00 87.50 262 ASN A CA 1
ATOM 2109 C C . ASN A 1 262 ? -7.906 -22.409 -19.488 1.00 87.50 262 ASN A C 1
ATOM 2111 O O . ASN A 1 262 ? -7.230 -23.011 -18.653 1.00 87.50 262 ASN A O 1
ATOM 2115 N N . ASP A 1 263 ? -9.212 -22.218 -19.316 1.00 87.69 263 ASP A N 1
ATOM 2116 C CA . ASP A 1 263 ? -9.922 -22.569 -18.084 1.00 87.69 263 ASP A CA 1
ATOM 2117 C C . ASP A 1 263 ? -10.093 -24.093 -17.863 1.00 87.69 263 ASP A C 1
ATOM 2119 O O . ASP A 1 263 ? -10.501 -24.530 -16.780 1.00 87.69 263 ASP A O 1
ATOM 2123 N N . THR A 1 264 ? -9.732 -24.906 -18.864 1.00 89.06 264 THR A N 1
ATOM 2124 C CA . THR A 1 264 ? -9.775 -26.378 -18.829 1.00 89.06 264 THR A CA 1
ATOM 2125 C C . THR A 1 264 ? -8.450 -27.040 -18.444 1.00 89.06 264 THR A C 1
ATOM 2127 O O . THR A 1 264 ? -8.386 -28.272 -18.352 1.00 89.06 264 THR A O 1
ATOM 2130 N N . ASP A 1 265 ? -7.393 -26.263 -18.200 1.00 91.25 265 ASP A N 1
ATOM 2131 C CA . ASP A 1 265 ? -6.109 -26.798 -17.743 1.00 91.25 265 ASP A CA 1
ATOM 2132 C C . ASP A 1 265 ? -6.175 -27.266 -16.280 1.00 91.25 265 ASP A C 1
ATOM 2134 O O . ASP A 1 265 ? -6.932 -26.740 -15.461 1.00 91.25 265 ASP A O 1
ATOM 2138 N N . ASP A 1 266 ? -5.361 -28.273 -15.947 1.00 91.06 266 ASP A N 1
ATOM 2139 C CA . ASP A 1 266 ? -5.232 -28.773 -14.575 1.00 91.06 266 ASP A CA 1
ATOM 2140 C C . ASP A 1 266 ? -4.408 -27.797 -13.727 1.00 91.06 266 ASP A C 1
ATOM 2142 O O . ASP A 1 266 ? -3.215 -27.592 -13.981 1.00 91.06 266 ASP A O 1
ATOM 2146 N N . VAL A 1 267 ? -5.012 -27.265 -12.661 1.00 90.31 267 VAL A N 1
ATOM 2147 C CA . VAL A 1 267 ? -4.418 -26.210 -11.822 1.00 90.31 267 VAL A CA 1
ATOM 2148 C C . VAL A 1 267 ? -3.036 -26.603 -11.298 1.00 90.31 267 VAL A C 1
ATOM 2150 O O . VAL A 1 267 ? -2.076 -25.852 -11.465 1.00 90.31 267 VAL A O 1
ATOM 2153 N N . LYS A 1 268 ? -2.881 -27.792 -10.694 1.00 89.38 268 LYS A N 1
ATOM 2154 C CA . LYS A 1 268 ? -1.578 -28.179 -10.119 1.00 89.38 268 LYS A CA 1
ATOM 2155 C C . LYS A 1 268 ? -0.510 -28.409 -11.172 1.00 89.38 268 LYS A C 1
ATOM 2157 O O . LYS A 1 268 ? 0.657 -28.148 -10.897 1.00 89.38 268 LYS A O 1
ATOM 2162 N N . THR A 1 269 ? -0.884 -28.932 -12.338 1.00 89.56 269 THR A N 1
ATOM 2163 C CA . THR A 1 269 ? 0.068 -29.193 -13.421 1.00 89.56 269 THR A CA 1
ATOM 2164 C C . THR A 1 269 ? 0.689 -27.881 -13.881 1.00 89.56 269 THR A C 1
ATOM 2166 O O . THR A 1 269 ? 1.912 -27.791 -13.970 1.00 89.56 269 THR A O 1
ATOM 2169 N N . VAL A 1 270 ? -0.140 -26.852 -14.077 1.00 91.25 270 VAL A N 1
ATOM 2170 C CA . VAL A 1 270 ? 0.322 -25.509 -14.440 1.00 91.25 270 VAL A CA 1
ATOM 2171 C C . VAL A 1 270 ? 1.127 -24.892 -13.294 1.00 91.25 270 VAL A C 1
ATOM 2173 O O . VAL A 1 270 ? 2.287 -24.523 -13.489 1.00 91.25 270 VAL A O 1
ATOM 2176 N N . LEU A 1 271 ? 0.578 -24.863 -12.072 1.00 92.00 271 LEU A N 1
ATOM 2177 C CA . LEU A 1 271 ? 1.237 -24.228 -10.927 1.00 92.00 271 LEU A CA 1
ATOM 2178 C C . LEU A 1 271 ? 2.596 -24.852 -10.600 1.00 92.00 271 LEU A C 1
ATOM 2180 O O . LEU A 1 271 ? 3.526 -24.117 -10.292 1.00 92.00 271 LEU A O 1
ATOM 2184 N N . LYS A 1 272 ? 2.773 -26.171 -10.747 1.00 89.62 272 LYS A N 1
ATOM 2185 C CA . LYS A 1 272 ? 4.061 -26.847 -10.501 1.00 89.62 272 LYS A CA 1
ATOM 2186 C C . LYS A 1 272 ? 5.219 -26.272 -11.328 1.00 89.62 272 LYS A C 1
ATOM 2188 O O . LYS A 1 272 ? 6.369 -26.400 -10.920 1.00 89.62 272 LYS A O 1
ATOM 2193 N N . THR A 1 273 ? 4.930 -25.679 -12.485 1.00 89.12 273 THR A N 1
ATOM 2194 C CA . THR A 1 273 ? 5.955 -25.120 -13.380 1.00 89.12 273 THR A CA 1
ATOM 2195 C C . THR A 1 273 ? 6.318 -23.669 -13.075 1.00 89.12 273 THR A C 1
ATOM 2197 O O . THR A 1 273 ? 7.428 -23.255 -13.402 1.00 89.12 273 THR A O 1
ATOM 2200 N N . VAL A 1 274 ? 5.420 -22.920 -12.429 1.00 92.75 274 VAL A N 1
ATOM 2201 C CA . VAL A 1 274 ? 5.578 -21.475 -12.194 1.00 92.75 274 VAL A CA 1
ATOM 2202 C C . VAL A 1 274 ? 5.771 -21.118 -10.721 1.00 92.75 274 VAL A C 1
ATOM 2204 O O . VAL A 1 274 ? 6.338 -20.076 -10.415 1.00 92.75 274 VAL A O 1
ATOM 2207 N N . TYR A 1 275 ? 5.316 -21.967 -9.800 1.00 93.88 275 TYR A N 1
ATOM 2208 C CA . TYR A 1 275 ? 5.269 -21.682 -8.369 1.00 93.88 275 TYR A CA 1
ATOM 2209 C C . TYR A 1 275 ? 6.558 -22.049 -7.627 1.00 93.88 275 TYR A C 1
ATOM 2211 O O . TYR A 1 275 ? 7.105 -23.143 -7.790 1.00 93.88 275 TYR A O 1
ATOM 2219 N N . GLN A 1 276 ? 6.981 -21.161 -6.729 1.00 93.19 276 GLN A N 1
ATOM 2220 C CA . GLN A 1 276 ? 8.078 -21.347 -5.787 1.00 93.19 276 GLN A CA 1
ATOM 2221 C C . GLN A 1 276 ? 7.681 -20.803 -4.404 1.00 93.19 276 GLN A C 1
ATOM 2223 O O . GLN A 1 276 ? 7.072 -19.745 -4.273 1.00 93.19 276 GLN A O 1
ATOM 2228 N N . GLU A 1 277 ? 8.045 -21.511 -3.339 1.00 92.25 277 GLU A N 1
ATOM 2229 C CA . GLU A 1 277 ? 7.866 -21.001 -1.975 1.00 92.25 277 GLU A CA 1
ATOM 2230 C C . GLU A 1 277 ? 9.013 -20.042 -1.623 1.00 92.25 277 GLU A C 1
ATOM 2232 O O . GLU A 1 277 ? 10.186 -20.336 -1.878 1.00 92.25 277 GLU A O 1
ATOM 2237 N N . LEU A 1 278 ? 8.695 -18.909 -0.997 1.00 91.94 278 LEU A N 1
ATOM 2238 C CA . LEU A 1 278 ? 9.692 -18.007 -0.433 1.00 91.94 278 LEU A CA 1
ATOM 2239 C C . LEU A 1 278 ? 10.314 -18.652 0.805 1.00 91.94 278 LEU A C 1
ATOM 2241 O O . LEU A 1 278 ? 9.679 -18.781 1.849 1.00 91.94 278 LEU A O 1
ATOM 2245 N N . ARG A 1 279 ? 11.581 -19.046 0.691 1.00 86.19 279 ARG A N 1
ATOM 2246 C CA . ARG A 1 279 ? 12.342 -19.642 1.790 1.00 86.19 279 ARG A CA 1
ATOM 2247 C C . ARG A 1 279 ? 13.574 -18.809 2.083 1.00 86.19 279 ARG A C 1
ATOM 2249 O O . ARG A 1 279 ? 14.424 -18.628 1.211 1.00 86.19 279 ARG A O 1
ATOM 2256 N N . LEU A 1 280 ? 13.673 -18.325 3.318 1.00 81.56 280 LEU A N 1
ATOM 2257 C CA . LEU A 1 280 ? 14.894 -17.705 3.809 1.00 81.56 280 LEU A CA 1
ATOM 2258 C C . LEU A 1 280 ? 15.917 -18.805 4.106 1.00 81.56 280 LEU A C 1
ATOM 2260 O O . LEU A 1 280 ? 15.602 -19.783 4.782 1.00 81.56 280 LEU A O 1
ATOM 2264 N N . VAL A 1 281 ? 17.126 -18.659 3.568 1.00 71.69 281 VAL A N 1
ATOM 2265 C CA . VAL A 1 281 ? 18.178 -19.684 3.672 1.00 71.69 281 VAL A CA 1
ATOM 2266 C C . VAL A 1 281 ? 19.162 -19.373 4.802 1.00 71.69 281 VAL A C 1
ATOM 2268 O O . VAL A 1 281 ? 19.704 -20.304 5.392 1.00 71.69 281 VAL A O 1
ATOM 2271 N N . ASN A 1 282 ? 19.369 -18.094 5.136 1.00 76.75 282 ASN A N 1
ATOM 2272 C CA . ASN A 1 282 ? 20.333 -17.662 6.146 1.00 76.75 282 ASN A CA 1
ATOM 2273 C C . ASN A 1 282 ? 19.643 -16.953 7.320 1.00 76.75 282 ASN A C 1
ATOM 2275 O O . ASN A 1 282 ? 18.940 -15.961 7.143 1.00 76.75 282 ASN A O 1
ATOM 2279 N N . THR A 1 283 ? 19.857 -17.453 8.536 1.00 72.88 283 THR A N 1
ATOM 2280 C CA . THR A 1 283 ? 19.325 -16.848 9.763 1.00 72.88 283 THR A CA 1
ATOM 2281 C C . THR A 1 283 ? 20.079 -15.583 10.177 1.00 72.88 283 THR A C 1
ATOM 2283 O O . THR A 1 283 ? 19.483 -14.732 10.833 1.00 72.88 283 THR A O 1
ATOM 2286 N N . GLU A 1 284 ? 21.342 -15.410 9.767 1.00 77.56 284 GLU A N 1
ATOM 2287 C CA . GLU A 1 284 ? 22.115 -14.179 10.025 1.00 77.56 284 GLU A CA 1
ATOM 2288 C C . GLU A 1 284 ? 21.464 -12.948 9.373 1.00 77.56 284 GLU A C 1
ATOM 2290 O O . GLU A 1 284 ? 21.551 -11.841 9.903 1.00 77.56 284 GLU A O 1
ATOM 2295 N N . ASP A 1 285 ? 20.733 -13.134 8.269 1.00 77.50 285 ASP A N 1
ATOM 2296 C CA . ASP A 1 285 ? 19.996 -12.060 7.592 1.00 77.50 285 ASP A CA 1
ATOM 2297 C C . ASP A 1 285 ? 18.924 -11.442 8.509 1.00 77.50 285 ASP A C 1
ATOM 2299 O O . ASP A 1 285 ? 18.650 -10.242 8.444 1.00 77.50 285 ASP A O 1
ATOM 2303 N N . VAL A 1 286 ? 18.344 -12.241 9.412 1.00 77.56 286 VAL A N 1
ATOM 2304 C CA . VAL A 1 286 ? 17.367 -11.765 10.403 1.00 77.56 286 VAL A CA 1
ATOM 2305 C C . VAL A 1 286 ? 18.045 -10.864 11.436 1.00 77.56 286 VAL A C 1
ATOM 2307 O O . VAL A 1 286 ? 17.543 -9.780 11.741 1.00 77.56 286 VAL A O 1
ATOM 2310 N N . GLU A 1 287 ? 19.194 -11.288 11.964 1.00 75.88 287 GLU A N 1
ATOM 2311 C CA . GLU A 1 287 ? 19.960 -10.520 12.952 1.00 75.88 287 GLU A CA 1
ATOM 2312 C C . GLU A 1 287 ? 20.492 -9.210 12.357 1.00 75.88 287 GLU A C 1
ATOM 2314 O O . GLU A 1 287 ? 20.378 -8.147 12.979 1.00 75.88 287 GLU A O 1
ATOM 2319 N N . ASN A 1 288 ? 20.994 -9.260 11.122 1.00 77.25 288 ASN A N 1
ATOM 2320 C CA . ASN A 1 288 ? 21.460 -8.089 10.383 1.00 77.25 288 ASN A CA 1
ATOM 2321 C C . ASN A 1 288 ? 20.327 -7.084 10.135 1.00 77.25 288 ASN A C 1
ATOM 2323 O O . ASN A 1 288 ? 20.490 -5.892 10.417 1.00 77.25 288 ASN A O 1
ATOM 2327 N N . SER A 1 289 ? 19.155 -7.563 9.705 1.00 77.62 289 SER A N 1
ATOM 2328 C CA . SER A 1 289 ? 17.978 -6.715 9.484 1.00 77.62 289 SER A CA 1
ATOM 2329 C C . SER A 1 289 ? 17.537 -6.008 10.771 1.00 77.62 289 SER A C 1
ATOM 2331 O O . SER A 1 289 ? 17.343 -4.788 10.786 1.00 77.62 289 SER A O 1
ATOM 2333 N N . ASN A 1 290 ? 17.458 -6.744 11.884 1.00 73.88 290 ASN A N 1
ATOM 2334 C CA . ASN A 1 290 ? 17.119 -6.182 13.194 1.00 73.88 290 ASN A CA 1
ATOM 2335 C C . ASN A 1 290 ? 18.140 -5.129 13.644 1.00 73.88 290 ASN A C 1
ATOM 2337 O O . ASN A 1 290 ? 17.772 -4.056 14.134 1.00 73.88 290 ASN A O 1
ATOM 2341 N N . THR A 1 291 ? 19.427 -5.403 13.426 1.00 77.06 291 THR A N 1
ATOM 2342 C CA . THR A 1 291 ? 20.507 -4.466 13.746 1.00 77.06 291 THR A CA 1
ATOM 2343 C C . THR A 1 291 ? 20.387 -3.186 12.926 1.00 77.06 291 THR A C 1
ATOM 2345 O O . THR A 1 291 ? 20.562 -2.093 13.469 1.00 77.06 291 THR A O 1
ATOM 2348 N N . SER A 1 292 ? 20.020 -3.279 11.646 1.00 76.31 292 SER A N 1
ATOM 2349 C CA . SER A 1 292 ? 19.861 -2.097 10.804 1.00 76.31 292 SER A CA 1
ATOM 2350 C C . SER A 1 292 ? 18.760 -1.156 11.308 1.00 76.31 292 SER A C 1
ATOM 2352 O O . SER A 1 292 ? 19.000 0.049 11.463 1.00 76.31 292 SER A O 1
ATOM 2354 N N . PHE A 1 293 ? 17.584 -1.694 11.643 1.00 82.25 293 PHE A N 1
ATOM 2355 C CA . PHE A 1 293 ? 16.464 -0.891 12.142 1.00 82.25 293 PHE A CA 1
ATOM 2356 C C . PHE A 1 293 ? 16.725 -0.291 13.529 1.00 82.25 293 PHE A C 1
ATOM 2358 O O . PHE A 1 293 ? 16.248 0.807 13.819 1.00 82.25 293 PHE A O 1
ATOM 2365 N N . SER A 1 294 ? 17.544 -0.941 14.363 1.00 80.19 294 SER A N 1
ATOM 2366 C CA . SER A 1 294 ? 17.874 -0.466 15.719 1.00 80.19 294 SER A CA 1
ATOM 2367 C C . SER A 1 294 ? 18.549 0.914 15.767 1.00 80.19 294 SER A C 1
ATOM 2369 O O . SER A 1 294 ? 18.514 1.591 16.794 1.00 80.19 294 SER A O 1
ATOM 2371 N N . SER A 1 295 ? 19.135 1.363 14.652 1.00 82.50 295 SER A N 1
ATOM 2372 C CA . SER A 1 295 ? 19.770 2.680 14.544 1.00 82.50 295 SER A CA 1
ATOM 2373 C C . SER A 1 295 ? 18.782 3.823 14.286 1.00 82.50 295 SER A C 1
ATOM 2375 O O . SER A 1 295 ? 19.099 4.979 14.565 1.00 82.50 295 SER A O 1
ATOM 2377 N N . ILE A 1 296 ? 17.573 3.521 13.795 1.00 86.94 296 ILE A N 1
ATOM 2378 C CA . ILE A 1 296 ? 16.595 4.528 13.369 1.00 86.94 296 ILE A CA 1
ATOM 2379 C C . ILE A 1 296 ? 16.157 5.477 14.506 1.00 86.94 296 ILE A C 1
ATOM 2381 O O . ILE A 1 296 ? 16.105 6.691 14.281 1.00 86.94 296 ILE A O 1
ATOM 2385 N N . PRO A 1 297 ? 15.884 5.005 15.740 1.00 90.12 297 PRO A N 1
ATOM 2386 C CA . PRO A 1 297 ? 15.487 5.877 16.850 1.00 90.12 297 PRO A CA 1
ATOM 2387 C C . PRO A 1 297 ? 16.512 6.968 17.188 1.00 90.12 297 PRO A C 1
ATOM 2389 O O . PRO A 1 297 ? 16.127 8.047 17.640 1.00 90.12 297 PRO A O 1
ATOM 2392 N N . ARG A 1 298 ? 17.805 6.717 16.933 1.00 89.19 298 ARG A N 1
ATOM 2393 C CA . ARG A 1 298 ? 18.903 7.641 17.263 1.00 89.19 298 ARG A CA 1
ATOM 2394 C C . ARG A 1 298 ? 18.907 8.908 16.419 1.00 89.19 298 ARG A C 1
ATOM 2396 O O . ARG A 1 298 ? 19.592 9.866 16.761 1.00 89.19 298 ARG A O 1
ATOM 2403 N N . TYR A 1 299 ? 18.181 8.951 15.309 1.00 90.19 299 TYR A N 1
ATOM 2404 C CA . TYR A 1 299 ? 18.060 10.185 14.536 1.00 90.19 299 TYR A CA 1
ATOM 2405 C C . TYR A 1 299 ? 17.342 11.274 15.331 1.00 90.19 299 TYR A C 1
ATOM 2407 O O . TYR A 1 299 ? 17.850 12.386 15.442 1.00 90.19 299 TYR A O 1
ATOM 2415 N N . PHE A 1 300 ? 16.205 10.944 15.947 1.00 92.12 300 PHE A N 1
ATOM 2416 C CA . PHE A 1 300 ? 15.417 11.920 16.691 1.00 92.12 300 PHE A CA 1
ATOM 2417 C C . PHE A 1 300 ? 16.067 12.315 18.027 1.00 92.12 300 PHE A C 1
ATO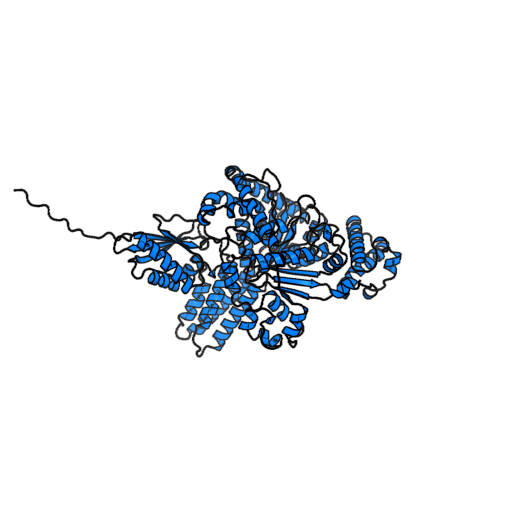M 2419 O O . PHE A 1 300 ? 15.960 13.469 18.444 1.00 92.12 300 PHE A O 1
ATOM 2426 N N . THR A 1 301 ? 16.763 11.385 18.685 1.00 88.56 301 THR A N 1
ATOM 2427 C CA . THR A 1 301 ? 17.375 11.618 20.003 1.00 88.56 301 THR A CA 1
ATOM 2428 C C . THR A 1 301 ? 18.813 12.137 19.930 1.00 88.56 301 THR A C 1
ATOM 2430 O O . THR A 1 301 ? 19.194 12.983 20.733 1.00 88.56 301 THR A O 1
ATOM 2433 N N . GLU A 1 302 ? 19.616 11.672 18.970 1.00 83.00 302 GLU A N 1
ATOM 2434 C CA . GLU A 1 302 ? 21.059 11.965 18.885 1.00 83.00 302 GLU A CA 1
ATOM 2435 C C . GLU A 1 302 ? 21.440 12.787 17.638 1.00 83.00 302 GLU A C 1
ATOM 2437 O O . GLU A 1 302 ? 22.594 13.189 17.500 1.00 83.00 302 GLU A O 1
ATOM 2442 N N . GLY A 1 303 ? 20.507 13.046 16.710 1.00 69.94 303 GLY A N 1
ATOM 2443 C CA . GLY A 1 303 ? 20.787 13.780 15.467 1.00 69.94 303 GLY A CA 1
ATOM 2444 C C . GLY A 1 303 ? 21.697 13.020 14.494 1.00 69.94 303 GLY A C 1
ATOM 2445 O O . GLY A 1 303 ? 22.403 13.626 13.686 1.00 69.94 303 GLY A O 1
ATOM 2446 N N . SER A 1 304 ? 21.733 11.689 14.591 1.00 68.00 304 SER A N 1
ATOM 2447 C CA . SER A 1 304 ? 22.621 10.843 13.787 1.00 68.00 304 SER A CA 1
ATOM 2448 C C . SER A 1 304 ? 22.118 10.648 12.349 1.00 68.00 304 SER A C 1
ATOM 2450 O O . SER A 1 304 ? 20.919 10.556 12.088 1.00 68.00 304 SER A O 1
ATOM 2452 N N . ARG A 1 305 ? 23.044 10.540 11.383 1.00 67.25 305 ARG A N 1
ATOM 2453 C CA . ARG A 1 305 ? 22.707 10.083 10.023 1.00 67.25 305 ARG A CA 1
ATOM 2454 C C . ARG A 1 305 ? 22.409 8.589 10.055 1.00 67.25 305 ARG A C 1
ATOM 2456 O O . ARG A 1 305 ? 23.240 7.814 10.524 1.00 67.25 305 ARG A O 1
ATOM 2463 N N . ILE A 1 306 ? 21.270 8.185 9.501 1.00 68.06 306 ILE A N 1
ATOM 2464 C CA . ILE A 1 306 ? 20.852 6.782 9.534 1.00 68.06 306 ILE A CA 1
ATOM 2465 C C . ILE A 1 306 ? 21.331 6.045 8.289 1.00 68.06 306 ILE A C 1
ATOM 2467 O O . ILE A 1 306 ? 21.158 6.514 7.162 1.00 68.06 306 ILE A O 1
ATOM 2471 N N . LYS A 1 307 ? 21.893 4.856 8.504 1.00 65.88 307 LYS A N 1
ATOM 2472 C CA . LYS A 1 307 ? 22.078 3.849 7.465 1.00 65.88 307 LYS A CA 1
ATOM 2473 C C . LYS A 1 307 ? 21.033 2.765 7.691 1.00 65.88 307 LYS A C 1
ATOM 2475 O O . LYS A 1 307 ? 21.126 2.007 8.651 1.00 65.88 307 LYS A O 1
ATOM 2480 N N . ILE A 1 308 ? 20.043 2.728 6.814 1.00 70.19 308 ILE A N 1
ATOM 2481 C CA . ILE A 1 308 ? 18.920 1.799 6.902 1.00 70.19 308 ILE A CA 1
ATOM 2482 C C . ILE A 1 308 ? 19.085 0.776 5.786 1.00 70.19 308 ILE A C 1
ATOM 2484 O O . ILE A 1 308 ? 19.395 1.134 4.653 1.00 70.19 308 ILE A O 1
ATOM 2488 N N . GLU A 1 309 ? 18.910 -0.493 6.107 1.00 73.81 309 GLU A N 1
ATOM 2489 C CA . GLU A 1 309 ? 18.720 -1.538 5.121 1.00 73.81 309 GLU A CA 1
ATOM 2490 C C . GLU A 1 309 ? 17.308 -1.390 4.541 1.00 73.81 309 GLU A C 1
ATOM 2492 O O . GLU A 1 309 ? 16.362 -1.150 5.299 1.00 73.81 309 GLU A O 1
ATOM 2497 N N . PRO A 1 310 ? 17.124 -1.493 3.213 1.00 79.62 310 PRO A N 1
ATOM 2498 C CA . PRO A 1 310 ? 15.792 -1.486 2.626 1.00 79.62 310 PRO A CA 1
ATOM 2499 C C . PRO A 1 310 ? 14.837 -2.437 3.340 1.00 79.62 310 PRO A C 1
ATOM 2501 O O . PRO A 1 310 ? 15.226 -3.503 3.802 1.00 79.62 310 PRO A O 1
ATOM 2504 N N . TYR A 1 311 ? 13.564 -2.062 3.396 1.00 86.44 311 TYR A N 1
ATOM 2505 C CA . TYR A 1 311 ? 12.521 -2.932 3.925 1.00 86.44 311 TYR A CA 1
ATOM 2506 C C . TYR A 1 311 ? 12.102 -3.986 2.885 1.00 86.44 311 TYR A C 1
ATOM 2508 O O . TYR A 1 311 ? 11.950 -5.158 3.210 1.00 86.44 311 TYR A O 1
ATOM 2516 N N . LEU A 1 312 ? 11.980 -3.587 1.615 1.00 87.50 312 LEU A N 1
ATOM 2517 C CA . LEU A 1 312 ? 11.546 -4.410 0.482 1.00 87.50 312 LEU A CA 1
ATOM 2518 C C . LEU A 1 312 ? 12.295 -4.058 -0.805 1.00 87.50 312 LEU A C 1
ATOM 2520 O O . LEU A 1 312 ? 12.906 -4.919 -1.429 1.00 87.50 312 LEU A O 1
ATOM 2524 N N . LEU A 1 313 ? 12.252 -2.786 -1.193 1.00 84.69 313 LEU A N 1
ATOM 2525 C CA . LEU A 1 313 ? 12.750 -2.311 -2.479 1.00 84.69 313 LEU A CA 1
ATOM 2526 C C . LEU A 1 313 ? 14.219 -1.922 -2.377 1.00 84.69 313 LEU A C 1
ATOM 2528 O O . LEU A 1 313 ? 14.622 -1.291 -1.403 1.00 84.69 313 LEU A O 1
ATOM 2532 N N . ALA A 1 314 ? 15.005 -2.234 -3.399 1.00 73.81 314 ALA A N 1
ATOM 2533 C CA . ALA A 1 314 ? 16.415 -1.876 -3.488 1.00 73.81 314 ALA A CA 1
ATOM 2534 C C . ALA A 1 314 ? 16.659 -0.380 -3.175 1.00 73.81 314 ALA A C 1
ATOM 2536 O O . ALA A 1 314 ? 16.137 0.507 -3.848 1.00 73.81 314 ALA A O 1
ATOM 2537 N N . GLN A 1 315 ? 17.471 -0.079 -2.153 1.00 69.25 315 GLN A N 1
ATOM 2538 C CA . GLN A 1 315 ? 17.877 1.297 -1.837 1.00 69.25 315 GLN A CA 1
ATOM 2539 C C . GLN A 1 315 ? 19.161 1.678 -2.572 1.00 69.25 315 GLN A C 1
ATOM 2541 O O . GLN A 1 315 ? 20.086 0.878 -2.685 1.00 69.25 315 GLN A O 1
ATOM 2546 N N . LYS A 1 316 ? 19.251 2.929 -3.030 1.00 63.81 316 LYS A N 1
ATOM 2547 C CA . LYS A 1 316 ? 20.495 3.472 -3.590 1.00 63.81 316 LYS A CA 1
ATOM 2548 C C . LYS A 1 316 ? 21.475 3.777 -2.464 1.00 63.81 316 LYS A C 1
ATOM 2550 O O . LYS A 1 316 ? 21.105 4.417 -1.480 1.00 63.81 316 LYS A O 1
ATOM 2555 N N . SER A 1 317 ? 22.734 3.382 -2.630 1.00 57.28 317 SER A N 1
ATOM 2556 C CA . SER A 1 317 ? 23.789 3.845 -1.729 1.00 57.28 317 SER A CA 1
ATOM 2557 C C . SER A 1 317 ? 24.038 5.345 -1.931 1.00 57.28 317 SER A C 1
ATOM 2559 O O . SER A 1 317 ? 23.820 5.890 -3.014 1.00 57.28 317 SER A O 1
ATOM 2561 N N . LEU A 1 318 ? 24.528 6.024 -0.891 1.00 53.50 318 LEU A N 1
ATOM 2562 C CA . LEU A 1 318 ? 24.864 7.454 -0.951 1.00 53.50 318 LEU A CA 1
ATOM 2563 C C . LEU A 1 318 ? 25.890 7.772 -2.056 1.00 53.50 318 LEU A C 1
ATOM 2565 O O . LEU A 1 318 ? 25.801 8.822 -2.688 1.00 53.50 318 LEU A O 1
ATOM 2569 N N . HIS A 1 319 ? 26.825 6.851 -2.316 1.00 48.97 319 HIS A N 1
ATOM 2570 C CA . HIS A 1 319 ? 27.889 7.013 -3.312 1.00 48.97 319 HIS A CA 1
ATOM 2571 C C . HIS A 1 319 ? 27.455 6.678 -4.747 1.00 48.97 319 HIS A C 1
ATOM 2573 O O . HIS A 1 319 ? 28.004 7.250 -5.681 1.00 48.97 319 HIS A O 1
ATOM 2579 N N . LYS A 1 320 ? 26.454 5.804 -4.932 1.00 48.69 320 LYS A N 1
ATOM 2580 C CA . LYS A 1 320 ? 25.893 5.420 -6.245 1.00 48.69 320 LYS A CA 1
ATOM 2581 C C . LYS A 1 320 ? 24.500 6.010 -6.478 1.00 48.69 320 LYS A C 1
ATOM 2583 O O . LYS A 1 320 ? 23.668 5.436 -7.175 1.00 48.69 320 LYS A O 1
ATOM 2588 N N . SER A 1 321 ? 24.217 7.167 -5.882 1.00 52.41 321 SER A N 1
ATOM 2589 C CA . SER A 1 321 ? 22.897 7.815 -5.905 1.00 52.41 321 SER A CA 1
ATOM 2590 C C . SER A 1 321 ? 22.379 8.139 -7.316 1.00 52.41 321 SER A C 1
ATOM 2592 O O . SER A 1 321 ? 21.193 8.436 -7.475 1.00 52.41 321 SER A O 1
ATOM 2594 N N . TYR A 1 322 ? 23.243 8.018 -8.330 1.00 50.03 322 TYR A N 1
ATOM 2595 C CA . TYR A 1 322 ? 22.965 8.319 -9.723 1.00 50.03 322 TYR A CA 1
ATOM 2596 C C . TYR A 1 322 ? 22.606 7.137 -10.630 1.00 50.03 322 TYR A C 1
ATOM 2598 O O . TYR A 1 322 ? 22.324 7.399 -11.789 1.00 50.03 322 TYR A O 1
ATOM 2606 N N . GLU A 1 323 ? 22.552 5.897 -10.151 1.00 53.28 323 GLU A N 1
ATOM 2607 C CA . GLU A 1 323 ? 22.197 4.731 -10.985 1.00 53.28 323 GLU A CA 1
ATOM 2608 C C . GLU A 1 323 ? 20.832 4.165 -10.594 1.00 53.28 323 GLU A C 1
ATOM 2610 O O . GLU A 1 323 ? 20.482 4.164 -9.410 1.00 53.28 323 GLU A O 1
ATOM 2615 N N . SER A 1 324 ? 20.027 3.715 -11.555 1.00 60.22 324 SER A N 1
ATOM 2616 C CA . SER A 1 324 ? 18.714 3.124 -11.321 1.00 60.22 324 SER A CA 1
ATOM 2617 C C . SER A 1 324 ? 18.833 1.827 -10.528 1.00 60.22 324 SER A C 1
ATOM 2619 O O . SER A 1 324 ? 19.683 0.980 -10.793 1.00 60.22 324 SER A O 1
ATOM 2621 N N . THR A 1 325 ? 17.971 1.668 -9.524 1.00 63.69 325 THR A N 1
ATOM 2622 C CA . THR A 1 325 ? 17.859 0.425 -8.747 1.00 63.69 325 THR A CA 1
ATOM 2623 C C . THR A 1 325 ? 16.895 -0.564 -9.379 1.00 63.69 325 THR A C 1
ATOM 2625 O O . THR A 1 325 ? 16.900 -1.724 -8.986 1.00 63.69 325 THR A O 1
ATOM 2628 N N . THR A 1 326 ? 16.083 -0.114 -10.336 1.00 68.25 326 THR A N 1
ATOM 2629 C CA . THR A 1 326 ? 15.049 -0.900 -11.008 1.00 68.25 326 THR A CA 1
ATOM 2630 C C . THR A 1 326 ? 15.108 -0.638 -12.512 1.00 68.25 326 THR A C 1
ATOM 2632 O O . THR A 1 326 ? 15.327 0.495 -12.948 1.00 68.25 326 THR A O 1
ATOM 2635 N N . LYS A 1 327 ? 14.961 -1.694 -13.313 1.00 73.25 327 LYS A N 1
ATOM 2636 C CA . LYS A 1 327 ? 14.983 -1.614 -14.784 1.00 73.25 327 LYS A CA 1
ATOM 2637 C C . LYS A 1 327 ? 13.592 -1.716 -15.414 1.00 73.25 327 LYS A C 1
ATOM 2639 O O . LYS A 1 327 ? 13.358 -1.192 -16.492 1.00 73.25 327 LYS A O 1
ATOM 2644 N N . CYS A 1 328 ? 12.647 -2.300 -14.685 1.00 79.44 328 CYS A N 1
ATOM 2645 C CA . CYS A 1 328 ? 11.236 -2.371 -15.039 1.00 79.44 328 CYS A CA 1
ATOM 2646 C C . CYS A 1 328 ? 10.383 -1.588 -14.030 1.00 79.44 328 CYS A C 1
ATOM 2648 O O . CYS A 1 328 ? 10.879 -1.105 -13.004 1.00 79.44 328 CYS A O 1
ATOM 2650 N N . ILE A 1 329 ? 9.084 -1.492 -14.312 1.00 85.81 329 ILE A N 1
ATOM 2651 C CA . ILE A 1 329 ? 8.102 -1.025 -13.331 1.00 85.81 329 ILE A CA 1
ATOM 2652 C C . ILE A 1 329 ? 7.915 -2.115 -12.276 1.00 85.81 329 ILE A C 1
ATOM 2654 O O . ILE A 1 329 ? 7.797 -3.297 -12.608 1.00 85.81 329 ILE A O 1
ATOM 2658 N N . ILE A 1 330 ? 7.882 -1.707 -11.007 1.00 90.00 330 ILE A N 1
ATOM 2659 C CA . ILE A 1 330 ? 7.486 -2.582 -9.904 1.00 90.00 330 ILE A CA 1
ATOM 2660 C C . ILE A 1 330 ? 6.085 -2.179 -9.452 1.00 90.00 330 ILE A C 1
ATOM 2662 O O . ILE A 1 330 ? 5.865 -1.064 -8.979 1.00 90.00 330 ILE A O 1
ATOM 2666 N N . HIS A 1 331 ? 5.144 -3.102 -9.596 1.00 94.25 331 HIS A N 1
ATOM 2667 C CA . HIS A 1 331 ? 3.765 -2.957 -9.162 1.00 94.25 331 HIS A CA 1
ATOM 2668 C C . HIS A 1 331 ? 3.659 -3.388 -7.703 1.00 94.25 331 HIS A C 1
ATOM 2670 O O . HIS A 1 331 ? 4.026 -4.504 -7.354 1.00 94.25 331 HIS A O 1
ATOM 2676 N N . LEU A 1 332 ? 3.171 -2.512 -6.833 1.00 95.69 332 LEU A N 1
ATOM 2677 C CA . LEU A 1 332 ? 3.061 -2.756 -5.396 1.00 95.69 332 LEU A CA 1
ATOM 2678 C C . LEU A 1 332 ? 1.580 -2.802 -5.032 1.00 95.69 332 LEU A C 1
ATOM 2680 O O . LEU A 1 332 ? 0.882 -1.789 -5.124 1.00 95.69 332 LEU A O 1
ATOM 2684 N N . ARG A 1 333 ? 1.111 -3.980 -4.622 1.00 95.38 333 ARG A N 1
ATOM 2685 C CA . ARG A 1 333 ? -0.292 -4.269 -4.301 1.00 95.38 333 ARG A CA 1
ATOM 2686 C C . ARG A 1 333 ? -0.425 -4.811 -2.886 1.00 95.38 333 ARG A C 1
ATOM 2688 O O . ARG A 1 333 ? 0.528 -5.327 -2.300 1.00 95.38 333 ARG A O 1
ATOM 2695 N N . TYR A 1 334 ? -1.623 -4.698 -2.328 1.00 93.44 334 TYR A N 1
ATOM 2696 C CA . TYR A 1 334 ? -1.930 -5.359 -1.067 1.00 93.44 334 TYR A CA 1
ATOM 2697 C C . TYR A 1 334 ? -2.022 -6.871 -1.265 1.00 93.44 334 TYR A C 1
ATOM 2699 O O . TYR A 1 334 ? -2.725 -7.323 -2.164 1.00 93.44 334 TYR A O 1
ATOM 2707 N N . GLY A 1 335 ? -1.379 -7.636 -0.387 1.00 92.88 335 GLY A N 1
ATOM 2708 C CA . GLY A 1 335 ? -1.647 -9.064 -0.219 1.00 92.88 335 GLY A CA 1
ATOM 2709 C C . GLY A 1 335 ? -1.596 -9.445 1.251 1.00 92.88 335 GLY A C 1
ATOM 2710 O O . GLY A 1 335 ? -0.939 -8.771 2.043 1.00 92.88 335 GLY A O 1
ATOM 2711 N N . THR A 1 336 ? -2.293 -10.509 1.643 1.00 91.31 336 THR A N 1
ATOM 2712 C CA . THR A 1 336 ? -2.305 -10.944 3.055 1.00 91.31 336 THR A CA 1
ATOM 2713 C C . THR A 1 336 ? -0.976 -11.569 3.478 1.00 91.31 336 THR A C 1
ATOM 2715 O O . THR A 1 336 ? -0.603 -11.510 4.648 1.00 91.31 336 THR A O 1
ATOM 2718 N N . VAL A 1 337 ? -0.244 -12.125 2.514 1.00 95.31 337 VAL A N 1
ATOM 2719 C CA . VAL A 1 337 ? 1.080 -12.746 2.635 1.00 95.31 337 VAL A CA 1
ATOM 2720 C C . VAL A 1 337 ? 2.042 -12.080 1.645 1.00 95.31 337 VAL A C 1
ATOM 2722 O O . VAL A 1 337 ? 1.604 -11.591 0.600 1.00 95.31 337 VAL A O 1
ATOM 2725 N N . TYR A 1 338 ? 3.345 -12.051 1.948 1.00 96.56 338 TYR A N 1
ATOM 2726 C CA . TYR A 1 338 ? 4.361 -11.564 1.005 1.00 96.56 338 TYR A CA 1
ATOM 2727 C C . TYR A 1 338 ? 4.414 -12.458 -0.237 1.00 96.56 338 TYR A C 1
ATOM 2729 O O . TYR A 1 338 ? 4.619 -13.668 -0.120 1.00 96.56 338 TYR A O 1
ATOM 2737 N N . GLN A 1 339 ? 4.215 -11.880 -1.424 1.00 96.25 339 GLN A N 1
ATOM 2738 C CA . GLN A 1 339 ? 4.228 -12.624 -2.690 1.00 96.25 339 GLN A CA 1
ATOM 2739 C C . GLN A 1 339 ? 4.849 -11.792 -3.811 1.00 96.25 339 GLN A C 1
ATOM 2741 O O . GLN A 1 339 ? 4.874 -10.563 -3.757 1.00 96.25 339 GLN A O 1
ATOM 2746 N N . LEU A 1 340 ? 5.328 -12.471 -4.845 1.00 96.19 340 LEU A N 1
ATOM 2747 C CA . LEU A 1 340 ? 5.991 -11.871 -5.995 1.00 96.19 340 LEU A CA 1
ATOM 2748 C C . LEU A 1 340 ? 5.565 -12.603 -7.270 1.00 96.19 340 LEU A C 1
ATOM 2750 O O . LEU A 1 340 ? 5.623 -13.827 -7.324 1.00 96.19 340 LEU A O 1
ATOM 2754 N N . LYS A 1 341 ? 5.185 -11.857 -8.301 1.00 96.25 341 LYS A N 1
ATOM 2755 C CA . LYS A 1 341 ? 4.998 -12.331 -9.672 1.00 96.25 341 LYS A CA 1
ATOM 2756 C C . LYS A 1 341 ? 6.060 -11.690 -10.546 1.00 96.25 341 LYS A C 1
ATOM 2758 O O . LYS A 1 341 ? 6.266 -10.480 -10.470 1.00 96.25 341 LYS A O 1
ATOM 2763 N N . VAL A 1 342 ? 6.705 -12.494 -11.375 1.00 95.00 342 VAL A N 1
ATOM 2764 C CA . VAL A 1 342 ? 7.645 -12.024 -12.390 1.00 95.00 342 VAL A CA 1
ATOM 2765 C C . VAL A 1 342 ? 7.135 -12.486 -13.739 1.00 95.00 342 VAL A C 1
ATOM 2767 O O . VAL A 1 342 ? 6.946 -13.685 -13.950 1.00 95.00 342 VAL A O 1
ATOM 2770 N N . GLU A 1 343 ? 6.917 -11.539 -14.638 1.00 93.75 343 GLU A N 1
ATOM 2771 C CA . GLU A 1 343 ? 6.628 -11.817 -16.039 1.00 93.75 343 GLU A CA 1
ATOM 2772 C C . GLU A 1 343 ? 7.846 -11.464 -16.879 1.00 93.75 343 GLU A C 1
ATOM 2774 O O . GLU A 1 343 ? 8.458 -10.406 -16.706 1.00 93.75 343 GLU A O 1
ATOM 2779 N N . TYR A 1 344 ? 8.198 -12.359 -17.794 1.00 92.94 344 TYR A N 1
ATOM 2780 C CA . TYR A 1 344 ? 9.271 -12.153 -18.755 1.00 92.94 344 TYR A CA 1
ATOM 2781 C C . TYR A 1 344 ? 8.679 -11.840 -20.126 1.00 92.94 344 TYR A C 1
ATOM 2783 O O . TYR A 1 344 ? 7.590 -12.302 -20.463 1.00 92.94 344 TYR A O 1
ATOM 2791 N N . PHE A 1 345 ? 9.401 -11.059 -20.926 1.00 92.06 345 PHE A N 1
ATOM 2792 C CA . PHE A 1 345 ? 9.000 -10.780 -22.302 1.00 92.06 345 PHE A CA 1
ATOM 2793 C C . PHE A 1 345 ? 8.931 -12.060 -23.131 1.00 92.06 345 PHE A C 1
ATOM 2795 O O . PHE A 1 345 ? 9.775 -12.950 -22.993 1.00 92.06 345 PHE A O 1
ATOM 2802 N N . GLU A 1 346 ? 7.976 -12.120 -24.051 1.00 94.31 346 GLU A N 1
ATOM 2803 C CA . GLU A 1 346 ? 7.981 -13.128 -25.105 1.00 94.31 346 GLU A CA 1
ATOM 2804 C C . GLU A 1 346 ? 9.202 -12.951 -26.016 1.00 94.31 346 GLU A C 1
ATOM 2806 O O . GLU A 1 346 ? 9.735 -11.849 -26.185 1.00 94.31 346 GLU A O 1
ATOM 2811 N N . ALA A 1 347 ? 9.641 -14.038 -26.652 1.00 93.75 347 ALA A N 1
ATOM 2812 C CA . ALA A 1 347 ? 10.778 -13.980 -27.573 1.00 93.75 347 ALA A CA 1
ATOM 2813 C C . ALA A 1 347 ? 10.531 -12.974 -28.712 1.00 93.75 347 ALA A C 1
ATOM 2815 O O . ALA A 1 347 ? 11.424 -12.201 -29.057 1.00 93.75 347 ALA A O 1
ATOM 2816 N N . GLU A 1 348 ? 9.303 -12.945 -29.233 1.00 94.19 348 GLU A N 1
ATOM 2817 C CA . GLU A 1 348 ? 8.863 -11.995 -30.256 1.00 94.19 348 GLU A CA 1
ATOM 2818 C C . GLU A 1 348 ? 8.903 -10.541 -29.762 1.00 94.19 348 GLU A C 1
ATOM 2820 O O . GLU A 1 348 ? 9.365 -9.661 -30.492 1.00 94.19 348 GLU A O 1
ATOM 2825 N N . GLU A 1 349 ? 8.490 -10.277 -28.517 1.00 91.94 349 GLU A N 1
ATOM 2826 C CA . GLU A 1 349 ? 8.550 -8.934 -27.925 1.00 91.94 349 GLU A CA 1
ATOM 2827 C C . GLU A 1 349 ? 10.005 -8.454 -27.820 1.00 91.94 349 GLU A C 1
ATOM 2829 O O . GLU A 1 349 ? 10.321 -7.340 -28.241 1.00 91.94 349 GLU A O 1
ATOM 2834 N N . LEU A 1 350 ? 10.912 -9.309 -27.331 1.00 90.25 350 LEU A N 1
ATOM 2835 C CA . LEU A 1 350 ? 12.342 -8.992 -27.246 1.00 90.25 350 LEU A CA 1
ATOM 2836 C C . LEU A 1 350 ? 12.951 -8.745 -28.629 1.00 90.25 350 LEU A C 1
ATOM 2838 O O . LEU A 1 350 ? 13.673 -7.771 -28.825 1.00 90.25 350 LEU A O 1
ATOM 2842 N N . GLN A 1 351 ? 12.662 -9.605 -29.604 1.00 92.44 351 GLN A N 1
ATOM 2843 C CA . GLN A 1 351 ? 13.161 -9.456 -30.972 1.00 92.44 351 GLN A CA 1
ATOM 2844 C C . GLN A 1 351 ? 12.658 -8.168 -31.629 1.00 92.44 351 GLN A C 1
ATOM 2846 O O . GLN A 1 351 ? 13.438 -7.471 -32.279 1.00 92.44 351 GLN A O 1
ATOM 2851 N N . THR A 1 352 ? 11.387 -7.823 -31.419 1.00 90.00 352 THR A N 1
ATOM 2852 C CA . THR A 1 352 ? 10.787 -6.581 -31.923 1.00 90.00 352 THR A CA 1
ATOM 2853 C C . THR A 1 352 ? 11.482 -5.360 -31.326 1.00 90.00 352 THR A C 1
ATOM 2855 O O . THR A 1 352 ? 11.909 -4.485 -32.076 1.00 90.00 352 THR A O 1
ATOM 2858 N N . GLN A 1 353 ? 11.706 -5.346 -30.006 1.00 86.00 353 GLN A N 1
ATOM 2859 C CA . GLN A 1 353 ? 12.461 -4.281 -29.327 1.00 86.00 353 GLN A CA 1
ATOM 2860 C C . GLN A 1 353 ? 13.875 -4.125 -29.906 1.00 86.00 353 GLN A C 1
ATOM 2862 O O . GLN A 1 353 ? 14.345 -3.018 -30.154 1.00 86.00 353 GLN A O 1
ATOM 2867 N N . LEU A 1 354 ? 14.576 -5.235 -30.156 1.00 87.88 354 LEU A N 1
ATOM 2868 C CA . LEU A 1 354 ? 15.914 -5.195 -30.753 1.00 87.88 354 LEU A CA 1
ATOM 2869 C C . LEU A 1 354 ? 15.897 -4.714 -32.211 1.00 87.88 354 LEU A C 1
ATOM 2871 O O . LEU A 1 354 ? 16.868 -4.113 -32.676 1.00 87.88 354 LEU A O 1
ATOM 2875 N N . PHE A 1 355 ? 14.803 -4.953 -32.935 1.00 88.94 355 PHE A N 1
ATOM 2876 C CA . PHE A 1 355 ? 14.631 -4.513 -34.316 1.00 88.94 355 PHE A CA 1
ATOM 2877 C C . PHE A 1 355 ? 14.362 -3.003 -34.441 1.00 88.94 355 PHE A C 1
ATOM 2879 O O . PHE A 1 355 ? 14.644 -2.413 -35.489 1.00 88.94 355 PHE A O 1
ATOM 2886 N N . GLU A 1 356 ? 13.910 -2.333 -33.377 1.00 83.88 356 GLU A N 1
ATOM 2887 C CA . GLU A 1 356 ? 13.813 -0.865 -33.343 1.00 83.88 356 GLU A CA 1
ATOM 2888 C C . GLU A 1 356 ? 15.178 -0.206 -33.573 1.00 83.88 356 GLU A C 1
ATOM 2890 O O . GLU A 1 356 ? 15.275 0.756 -34.332 1.00 83.88 356 GLU A O 1
ATOM 2895 N N . LEU A 1 357 ? 16.263 -0.777 -33.032 1.00 83.75 357 LEU A N 1
ATOM 2896 C CA . LEU A 1 357 ? 17.629 -0.306 -33.291 1.00 83.75 357 LEU A CA 1
ATOM 2897 C C . LEU A 1 357 ? 17.993 -0.380 -34.782 1.00 83.75 357 LEU A C 1
ATOM 2899 O O . LEU A 1 357 ? 18.608 0.539 -35.325 1.00 83.75 357 LEU A O 1
ATOM 2903 N N . VAL A 1 358 ? 17.601 -1.470 -35.451 1.00 83.12 358 VAL A N 1
ATOM 2904 C CA . VAL A 1 358 ? 17.815 -1.662 -36.895 1.00 83.12 358 VAL A CA 1
ATOM 2905 C C . VAL A 1 358 ? 17.040 -0.609 -37.691 1.00 83.12 358 VAL A C 1
ATOM 2907 O O . VAL A 1 358 ? 17.549 -0.084 -38.681 1.00 83.12 358 VAL A O 1
ATOM 2910 N N . SER A 1 359 ? 15.824 -0.287 -37.250 1.00 79.38 359 SER A N 1
ATOM 2911 C CA . SER A 1 359 ? 14.943 0.688 -37.900 1.00 79.38 359 SER A CA 1
ATOM 2912 C C . SER A 1 359 ? 15.447 2.123 -37.715 1.00 79.38 359 SER A C 1
ATOM 2914 O O . SER A 1 359 ? 15.580 2.850 -38.698 1.00 79.38 359 SER A O 1
ATOM 2916 N N . LEU A 1 360 ? 15.853 2.499 -36.498 1.00 75.06 360 LEU A N 1
ATOM 2917 C CA . LEU A 1 360 ? 16.382 3.830 -36.170 1.00 75.06 360 LEU A CA 1
ATOM 2918 C C . LEU A 1 360 ? 17.608 4.208 -37.013 1.00 75.06 360 LEU A C 1
ATOM 2920 O O . LEU A 1 360 ? 17.688 5.336 -37.503 1.00 75.06 360 LEU A O 1
ATOM 2924 N N . ILE A 1 361 ? 18.525 3.257 -37.215 1.00 75.31 361 ILE A N 1
ATOM 2925 C CA . ILE A 1 361 ? 19.744 3.443 -38.019 1.00 75.31 361 ILE A CA 1
ATOM 2926 C C . ILE A 1 361 ? 19.429 3.522 -39.520 1.00 75.31 361 ILE A C 1
ATOM 2928 O O . ILE A 1 361 ? 20.111 4.223 -40.263 1.00 75.31 361 ILE A O 1
ATOM 2932 N N . ARG A 1 362 ? 18.367 2.853 -39.989 1.00 72.75 362 ARG A N 1
ATOM 2933 C CA . ARG A 1 362 ? 17.900 2.973 -41.382 1.00 72.75 362 ARG A CA 1
ATOM 2934 C C . ARG A 1 362 ? 17.208 4.308 -41.651 1.00 72.75 362 ARG A C 1
ATOM 2936 O O . ARG A 1 362 ? 17.378 4.872 -42.728 1.00 72.75 362 ARG A O 1
ATOM 2943 N N . GLU A 1 363 ? 16.443 4.814 -40.688 1.00 65.69 363 GLU A N 1
ATOM 2944 C CA . GLU A 1 363 ? 15.704 6.079 -40.796 1.00 65.69 363 GLU A CA 1
ATOM 2945 C C . GLU A 1 363 ? 16.590 7.327 -40.637 1.00 65.69 363 GLU A C 1
ATOM 2947 O O . GLU A 1 363 ? 16.228 8.403 -41.123 1.00 65.69 363 GLU A O 1
ATOM 2952 N N . ASP A 1 364 ? 17.783 7.204 -40.039 1.00 53.38 364 ASP A N 1
ATOM 2953 C CA . ASP A 1 364 ? 18.798 8.275 -40.021 1.00 53.38 364 ASP A CA 1
ATOM 2954 C C . ASP A 1 364 ? 19.266 8.703 -41.424 1.00 53.38 364 ASP A C 1
ATOM 2956 O O . ASP A 1 364 ? 19.796 9.802 -41.590 1.00 53.38 364 ASP A O 1
ATOM 2960 N N . ALA A 1 365 ? 18.986 7.907 -42.460 1.00 48.47 365 ALA A N 1
ATOM 2961 C CA . ALA A 1 365 ? 19.206 8.310 -43.844 1.00 48.47 365 ALA A CA 1
ATOM 2962 C C . ALA A 1 365 ? 18.169 9.330 -44.376 1.00 48.47 365 ALA A C 1
ATOM 2964 O O . ALA A 1 365 ? 18.392 9.877 -45.457 1.00 48.47 365 ALA A O 1
ATOM 2965 N N . VAL A 1 366 ? 17.040 9.587 -43.683 1.00 45.94 366 VAL A N 1
ATOM 2966 C CA . VAL A 1 366 ? 15.875 10.271 -44.298 1.00 45.94 366 VAL A CA 1
ATOM 2967 C C . VAL A 1 366 ? 15.234 11.410 -43.480 1.00 45.94 366 VAL A C 1
ATOM 2969 O O . VAL A 1 366 ? 14.657 12.308 -44.093 1.00 45.94 366 VAL A O 1
ATOM 2972 N N . THR A 1 367 ? 15.340 11.487 -42.147 1.00 41.12 367 THR A N 1
ATOM 2973 C CA . THR A 1 367 ? 14.551 12.485 -41.370 1.00 41.12 367 THR A CA 1
ATOM 2974 C C . THR A 1 367 ? 15.348 13.384 -40.419 1.00 41.12 367 THR A C 1
ATOM 2976 O O . THR A 1 367 ? 15.976 12.923 -39.472 1.00 41.12 367 THR A O 1
ATOM 2979 N N . HIS A 1 368 ? 15.247 14.703 -40.635 1.00 43.59 368 HIS A N 1
ATOM 2980 C CA . HIS A 1 368 ? 15.652 15.766 -39.706 1.00 43.59 368 HIS A CA 1
ATOM 2981 C C . HIS A 1 368 ? 14.443 16.180 -38.852 1.00 43.59 368 HIS A C 1
ATOM 2983 O O . HIS A 1 368 ? 13.508 16.782 -39.376 1.00 43.59 368 HIS A O 1
ATOM 2989 N N . GLY A 1 369 ? 14.439 15.880 -37.549 1.00 45.28 369 GLY A N 1
ATOM 2990 C CA . GLY A 1 369 ? 13.346 16.333 -36.673 1.00 45.28 369 GLY A CA 1
ATOM 2991 C C . GLY A 1 369 ? 13.403 15.890 -35.210 1.00 45.28 369 GLY A C 1
ATOM 2992 O O . GLY A 1 369 ? 12.884 16.600 -34.354 1.00 45.28 369 GLY A O 1
ATOM 2993 N N . ILE A 1 370 ? 14.068 14.775 -34.889 1.00 49.47 370 ILE A N 1
ATOM 2994 C CA . ILE A 1 370 ? 14.305 14.366 -33.494 1.00 49.47 370 ILE A CA 1
ATOM 2995 C C . ILE A 1 370 ? 15.587 15.037 -32.990 1.00 49.47 370 ILE A C 1
ATOM 2997 O O . ILE A 1 370 ? 16.590 15.103 -33.701 1.00 49.47 370 ILE A O 1
ATOM 3001 N N . ASN A 1 371 ? 15.555 15.554 -31.761 1.00 57.91 371 ASN A N 1
ATOM 3002 C CA . ASN A 1 371 ? 16.710 16.171 -31.117 1.00 57.91 371 ASN A CA 1
ATOM 3003 C C . ASN A 1 371 ? 17.864 15.154 -31.016 1.00 57.91 371 ASN A C 1
ATOM 3005 O O . ASN A 1 371 ? 17.764 14.164 -30.290 1.00 57.91 371 ASN A O 1
ATOM 3009 N N . LYS A 1 372 ? 18.947 15.411 -31.758 1.00 60.75 372 LYS A N 1
ATOM 3010 C CA . LYS A 1 372 ? 20.070 14.491 -32.008 1.00 60.75 372 LYS A CA 1
ATOM 3011 C C . LYS A 1 372 ? 20.596 13.808 -30.738 1.00 60.75 372 LYS A C 1
ATOM 3013 O O . LYS A 1 372 ? 20.803 12.604 -30.725 1.00 60.75 372 LYS A O 1
ATOM 3018 N N . THR A 1 373 ? 20.694 14.549 -29.636 1.00 59.59 373 THR A N 1
ATOM 3019 C CA . THR A 1 373 ? 21.244 14.060 -28.364 1.00 59.59 373 THR A CA 1
ATOM 3020 C C . THR A 1 373 ? 20.389 12.990 -27.671 1.00 59.59 373 THR A C 1
ATOM 3022 O O . THR A 1 373 ? 20.942 12.095 -27.040 1.00 59.59 373 THR A O 1
ATOM 3025 N N . VAL A 1 374 ? 19.054 13.071 -27.762 1.00 60.69 374 VAL A N 1
ATOM 3026 C CA . VAL A 1 374 ? 18.147 12.061 -27.173 1.00 60.69 374 VAL A CA 1
ATOM 3027 C C . VAL A 1 374 ? 18.194 10.785 -28.012 1.00 60.69 374 VAL A C 1
ATOM 3029 O O . VAL A 1 374 ? 18.305 9.691 -27.468 1.00 60.69 374 VAL A O 1
ATOM 3032 N N . LYS A 1 375 ? 18.212 10.937 -29.342 1.00 65.88 375 LYS A N 1
ATOM 3033 C CA . LYS A 1 375 ? 18.308 9.820 -30.287 1.00 65.88 375 LYS A CA 1
ATOM 3034 C C . LYS A 1 375 ? 19.630 9.055 -30.152 1.00 65.88 375 LYS A C 1
ATOM 3036 O O . LYS A 1 375 ? 19.609 7.827 -30.090 1.00 65.88 375 LYS A O 1
ATOM 3041 N N . ASP A 1 376 ? 20.754 9.766 -30.043 1.00 69.00 376 ASP A N 1
ATOM 3042 C CA . ASP A 1 376 ? 22.084 9.165 -29.870 1.00 69.00 376 ASP A CA 1
ATOM 3043 C C . ASP A 1 376 ? 22.152 8.314 -28.586 1.00 69.00 376 ASP A C 1
ATOM 3045 O O . ASP A 1 376 ? 22.636 7.181 -28.613 1.00 69.00 376 ASP A O 1
ATOM 3049 N N . LYS A 1 377 ? 21.592 8.812 -27.472 1.00 66.50 377 LYS A N 1
ATOM 3050 C CA . LYS A 1 377 ? 21.501 8.052 -26.214 1.00 66.50 377 LYS A CA 1
ATOM 3051 C C . LYS A 1 377 ? 20.615 6.815 -26.331 1.00 66.50 377 LYS A C 1
ATOM 3053 O O . LYS A 1 377 ? 21.027 5.737 -25.906 1.00 66.50 377 LYS A O 1
ATOM 3058 N N . SER A 1 378 ? 19.423 6.944 -26.919 1.00 68.75 378 SER A N 1
ATOM 3059 C CA . SER A 1 378 ? 18.525 5.804 -27.144 1.00 68.75 378 SER A CA 1
ATOM 3060 C C . SER A 1 378 ? 19.191 4.722 -27.999 1.00 68.75 378 SER A C 1
ATOM 3062 O O . SER A 1 378 ? 19.073 3.538 -27.690 1.00 68.75 378 SER A O 1
ATOM 3064 N N . CYS A 1 379 ? 19.951 5.118 -29.024 1.00 74.88 379 CYS A N 1
ATOM 3065 C CA . CYS A 1 379 ? 20.701 4.204 -29.883 1.00 74.88 379 CYS A CA 1
ATOM 3066 C C . CYS A 1 379 ? 21.774 3.421 -29.103 1.00 74.88 379 CYS A C 1
ATOM 3068 O O . CYS A 1 379 ? 21.822 2.194 -29.190 1.00 74.88 379 CYS A O 1
ATOM 3070 N N . GLU A 1 380 ? 22.595 4.089 -28.288 1.00 74.81 380 GLU A N 1
ATOM 3071 C CA . GLU A 1 380 ? 23.617 3.423 -27.461 1.00 74.81 380 GLU A CA 1
ATOM 3072 C C . GLU A 1 380 ? 23.014 2.488 -26.396 1.00 74.81 380 GLU A C 1
ATOM 3074 O O . GLU A 1 380 ? 23.505 1.372 -26.178 1.00 74.81 380 GLU A O 1
ATOM 3079 N N . CYS A 1 381 ? 21.899 2.884 -25.779 1.00 73.25 381 CYS A N 1
ATOM 3080 C CA . CYS A 1 381 ? 21.191 2.038 -24.819 1.00 73.25 381 CYS A CA 1
ATOM 3081 C C . CYS A 1 381 ? 20.627 0.775 -25.500 1.00 73.25 381 CYS A C 1
ATOM 3083 O O . CYS A 1 381 ? 20.784 -0.338 -24.989 1.00 73.25 381 CYS A O 1
ATOM 3085 N N . LEU A 1 382 ? 20.035 0.918 -26.692 1.00 78.69 382 LEU A N 1
ATOM 3086 C CA . LEU A 1 382 ? 19.541 -0.208 -27.485 1.00 78.69 382 LEU A CA 1
ATOM 3087 C C . LEU A 1 382 ? 20.672 -1.123 -27.976 1.00 78.69 382 LEU A C 1
ATOM 3089 O O . LEU A 1 382 ? 20.503 -2.340 -27.941 1.00 78.69 382 LEU A O 1
ATOM 3093 N N . LYS A 1 383 ? 21.844 -0.594 -28.360 1.00 83.06 383 LYS A N 1
ATOM 3094 C CA . LYS A 1 383 ? 23.032 -1.418 -28.677 1.00 83.06 383 LYS A CA 1
ATOM 3095 C C . LYS A 1 383 ? 23.473 -2.254 -27.481 1.00 83.06 383 LYS A C 1
ATOM 3097 O O . LYS A 1 383 ? 23.772 -3.437 -27.632 1.00 83.06 383 LYS A O 1
ATOM 3102 N N . THR A 1 384 ? 23.484 -1.658 -26.290 1.00 79.56 384 THR A N 1
ATOM 3103 C CA . THR A 1 384 ? 23.833 -2.360 -25.048 1.00 79.56 384 THR A CA 1
ATOM 3104 C C . THR A 1 384 ? 22.841 -3.484 -24.754 1.00 79.56 384 THR A C 1
ATOM 3106 O O . THR A 1 384 ? 23.247 -4.607 -24.454 1.00 79.56 384 THR A O 1
ATOM 3109 N N . ARG A 1 385 ? 21.539 -3.220 -24.912 1.00 81.31 385 ARG A N 1
ATOM 3110 C CA . ARG A 1 385 ? 20.486 -4.235 -24.766 1.00 81.31 385 ARG A CA 1
ATOM 3111 C C . ARG A 1 385 ? 20.599 -5.335 -25.822 1.00 81.31 385 ARG A C 1
ATOM 3113 O O . ARG A 1 385 ? 20.474 -6.506 -25.485 1.00 81.31 385 ARG A O 1
ATOM 3120 N N . PHE A 1 386 ? 20.906 -4.985 -27.068 1.00 87.38 386 PHE A N 1
ATOM 3121 C CA . PHE A 1 386 ? 21.138 -5.944 -28.147 1.00 87.38 386 PHE A CA 1
ATOM 3122 C C . PHE A 1 386 ? 22.313 -6.866 -27.828 1.00 87.38 386 PHE A C 1
ATOM 3124 O O . PHE A 1 386 ? 22.200 -8.081 -27.983 1.00 87.38 386 PHE A O 1
ATOM 3131 N N . ALA A 1 387 ? 23.420 -6.319 -27.327 1.00 85.31 387 ALA A N 1
ATOM 3132 C CA . ALA A 1 387 ? 24.556 -7.129 -26.908 1.00 85.31 387 ALA A CA 1
ATOM 3133 C C . ALA A 1 387 ? 24.221 -8.048 -25.731 1.00 85.31 387 ALA A C 1
ATOM 3135 O O . ALA A 1 387 ? 24.691 -9.176 -25.678 1.00 85.31 387 ALA A O 1
ATOM 3136 N N . LEU A 1 388 ? 23.395 -7.574 -24.796 1.00 83.81 388 LEU A N 1
ATOM 3137 C CA . LEU A 1 388 ? 23.015 -8.345 -23.622 1.00 83.81 388 LEU A CA 1
ATOM 3138 C C . LEU A 1 388 ? 22.007 -9.458 -23.936 1.00 83.81 388 LEU A C 1
ATOM 3140 O O . LEU A 1 388 ? 22.061 -10.521 -23.338 1.00 83.81 388 LEU A O 1
ATOM 3144 N N . LEU A 1 389 ? 21.070 -9.228 -24.854 1.00 87.06 389 LEU A N 1
ATOM 3145 C CA . LEU A 1 389 ? 20.022 -10.200 -25.179 1.00 87.06 389 LEU A CA 1
ATOM 3146 C C . LEU A 1 389 ? 20.435 -11.211 -26.260 1.00 87.06 389 LEU A C 1
ATOM 3148 O O . LEU A 1 389 ? 19.718 -12.180 -26.521 1.00 87.06 389 LEU A O 1
ATOM 3152 N N . THR A 1 390 ? 21.585 -10.997 -26.899 1.00 86.81 390 THR A N 1
ATOM 3153 C CA . THR A 1 390 ? 22.114 -11.846 -27.972 1.00 86.81 390 THR A CA 1
ATOM 3154 C C . THR A 1 390 ? 23.529 -12.315 -27.639 1.00 86.81 390 THR A C 1
ATOM 3156 O O . THR A 1 390 ? 24.122 -11.905 -26.653 1.00 86.81 390 THR A O 1
ATOM 3159 N N . ASN A 1 391 ? 24.117 -13.168 -28.478 1.00 81.62 391 ASN A N 1
ATOM 3160 C CA . ASN A 1 391 ? 25.503 -13.622 -28.295 1.00 81.62 391 ASN A CA 1
ATOM 3161 C C . ASN A 1 391 ? 26.544 -12.649 -28.894 1.00 81.62 391 ASN A C 1
ATOM 3163 O O . ASN A 1 391 ? 27.672 -13.050 -29.185 1.00 81.62 391 ASN A O 1
ATOM 3167 N N . ASN A 1 392 ? 26.171 -11.391 -29.152 1.00 80.31 392 ASN A N 1
ATOM 3168 C CA . ASN A 1 392 ? 27.024 -10.416 -29.832 1.00 80.31 392 ASN A CA 1
ATOM 3169 C C . ASN A 1 392 ? 27.621 -9.419 -28.833 1.00 80.31 392 ASN A C 1
ATOM 3171 O O . ASN A 1 392 ? 26.908 -8.851 -28.019 1.00 80.31 392 ASN A O 1
ATOM 3175 N N . GLY A 1 393 ? 28.922 -9.139 -28.922 1.00 72.06 393 GLY A N 1
ATOM 3176 C CA . GLY A 1 393 ? 29.531 -8.057 -28.140 1.00 72.06 393 GLY A CA 1
ATOM 3177 C C . GLY A 1 393 ? 29.123 -6.673 -28.657 1.00 72.06 393 GLY A C 1
ATOM 3178 O O . GLY A 1 393 ? 28.970 -6.499 -29.865 1.00 72.06 393 GLY A O 1
ATOM 3179 N N . VAL A 1 394 ? 29.021 -5.676 -27.766 1.00 73.56 394 VAL A N 1
ATOM 3180 C CA . VAL A 1 394 ? 28.654 -4.281 -28.111 1.00 73.56 394 VAL A CA 1
ATOM 3181 C C . VAL A 1 394 ? 29.512 -3.731 -29.259 1.00 73.56 394 VAL A C 1
ATOM 3183 O O . VAL A 1 394 ? 28.989 -3.120 -30.186 1.00 73.56 394 VAL A O 1
ATOM 3186 N N . SER A 1 395 ? 30.817 -4.019 -29.259 1.00 74.12 395 SER A N 1
ATOM 3187 C CA . SER A 1 395 ? 31.766 -3.585 -30.296 1.00 74.12 395 SER A CA 1
ATOM 3188 C C . SER A 1 395 ? 31.490 -4.153 -31.695 1.00 74.12 395 SER A C 1
ATOM 3190 O O . SER A 1 395 ? 31.941 -3.579 -32.685 1.00 74.12 395 SER A O 1
ATOM 3192 N N . ASN A 1 396 ? 30.750 -5.260 -31.796 1.00 76.44 396 ASN A N 1
ATOM 3193 C CA . ASN A 1 396 ? 30.393 -5.891 -33.069 1.00 76.44 396 ASN A CA 1
ATOM 3194 C C . ASN A 1 396 ? 29.108 -5.304 -33.679 1.00 76.44 396 ASN A C 1
ATOM 3196 O O . ASN A 1 396 ? 28.802 -5.581 -34.841 1.00 76.44 396 ASN A O 1
ATOM 3200 N N . ILE A 1 397 ? 28.357 -4.501 -32.919 1.00 80.19 397 ILE A N 1
ATOM 3201 C CA . ILE A 1 397 ? 27.057 -3.954 -33.316 1.00 80.19 397 ILE A CA 1
ATOM 3202 C C . ILE A 1 397 ? 27.274 -2.611 -34.022 1.00 80.19 397 ILE A C 1
ATOM 3204 O O . ILE A 1 397 ? 27.222 -1.538 -33.424 1.00 80.19 397 ILE A O 1
ATOM 3208 N N . ASN A 1 398 ? 27.545 -2.687 -35.323 1.00 80.50 398 ASN A N 1
ATOM 3209 C CA . ASN A 1 398 ? 27.669 -1.536 -36.220 1.00 80.50 398 ASN A CA 1
ATOM 3210 C C . ASN A 1 398 ? 26.603 -1.574 -37.329 1.00 80.50 398 ASN A C 1
ATOM 3212 O O . ASN A 1 398 ? 25.864 -2.551 -37.459 1.00 80.50 398 ASN A O 1
ATOM 3216 N N . GLU A 1 399 ? 26.532 -0.521 -38.147 1.00 78.75 399 GLU A N 1
ATOM 3217 C CA . GLU A 1 399 ? 25.551 -0.411 -39.238 1.00 78.75 399 GLU A CA 1
ATOM 3218 C C . GLU A 1 399 ? 25.582 -1.634 -40.166 1.00 78.75 399 GLU A C 1
ATOM 3220 O O . GLU A 1 399 ? 24.550 -2.253 -40.418 1.00 78.75 399 GLU A O 1
ATOM 3225 N N . ASN A 1 400 ? 26.771 -2.063 -40.604 1.00 81.56 400 ASN A N 1
ATOM 3226 C CA . ASN A 1 400 ? 26.934 -3.222 -41.490 1.00 81.56 400 ASN A CA 1
ATOM 3227 C C . ASN A 1 400 ? 26.421 -4.527 -40.869 1.00 81.56 400 ASN A C 1
ATOM 3229 O O . ASN A 1 400 ? 25.922 -5.403 -41.577 1.00 81.56 400 ASN A O 1
ATOM 3233 N N . PHE A 1 401 ? 26.571 -4.686 -39.554 1.00 84.19 401 PHE A N 1
ATOM 3234 C CA . PHE A 1 401 ? 26.025 -5.820 -38.824 1.00 84.19 401 PHE A CA 1
ATOM 3235 C C . PHE A 1 401 ? 24.494 -5.757 -38.778 1.00 84.19 401 PHE A C 1
ATOM 3237 O O . PHE A 1 401 ? 23.838 -6.734 -39.133 1.00 84.19 401 PHE A O 1
ATOM 3244 N N . LEU A 1 402 ? 23.929 -4.601 -38.422 1.00 84.06 402 LEU A N 1
ATOM 3245 C CA . LEU A 1 402 ? 22.485 -4.410 -38.271 1.00 84.06 402 LEU A CA 1
ATOM 3246 C C . LEU A 1 402 ? 21.726 -4.444 -39.607 1.00 84.06 402 LEU A C 1
ATOM 3248 O O . LEU A 1 402 ? 20.601 -4.937 -39.666 1.00 84.06 402 LEU A O 1
ATOM 3252 N N . HIS A 1 403 ? 22.347 -4.018 -40.712 1.00 83.31 403 HIS A N 1
ATOM 3253 C CA . HIS A 1 403 ? 21.750 -4.089 -42.050 1.00 83.31 403 HIS A CA 1
ATOM 3254 C C . HIS A 1 403 ? 21.447 -5.520 -42.521 1.00 83.31 403 HIS A C 1
ATOM 3256 O O . HIS A 1 403 ? 20.645 -5.685 -43.442 1.00 83.31 403 HIS A O 1
ATOM 3262 N N . LYS A 1 404 ? 22.030 -6.547 -41.887 1.00 87.19 404 LYS A N 1
ATOM 3263 C CA . LYS A 1 404 ? 21.775 -7.960 -42.211 1.00 87.19 404 LYS A CA 1
ATOM 3264 C C . LYS A 1 404 ? 20.362 -8.415 -41.841 1.00 87.19 404 LYS A C 1
ATOM 3266 O O . LYS A 1 404 ? 19.845 -9.315 -42.496 1.00 87.19 404 LYS A O 1
ATOM 3271 N N . PHE A 1 405 ? 19.742 -7.801 -40.834 1.00 87.62 405 PHE A N 1
ATOM 3272 C CA . PHE A 1 405 ? 18.419 -8.191 -40.339 1.00 87.62 405 PHE A CA 1
ATOM 3273 C C . PHE A 1 405 ? 17.329 -7.503 -41.158 1.00 87.62 405 PHE A C 1
ATOM 3275 O O . PHE A 1 405 ? 17.237 -6.278 -41.169 1.00 87.62 405 PHE A O 1
ATOM 3282 N N . LYS A 1 406 ? 16.498 -8.250 -41.883 1.00 86.69 406 LYS A N 1
ATOM 3283 C CA . LYS A 1 406 ? 15.404 -7.686 -42.693 1.00 86.69 406 LYS A CA 1
ATOM 3284 C C . LYS A 1 406 ? 14.103 -7.580 -41.908 1.00 86.69 406 LYS A C 1
ATOM 3286 O O . LYS A 1 406 ? 13.312 -6.692 -42.215 1.00 86.69 406 LYS A O 1
ATOM 3291 N N . LYS A 1 407 ? 13.921 -8.444 -40.915 1.00 90.81 407 LYS A N 1
ATOM 3292 C CA . LYS A 1 407 ? 12.765 -8.512 -40.016 1.00 90.81 407 LYS A CA 1
ATOM 3293 C C . LYS A 1 407 ? 13.201 -8.931 -38.605 1.00 90.81 407 LYS A C 1
ATOM 3295 O O . LYS A 1 407 ? 14.350 -9.336 -38.419 1.00 90.81 407 LYS A O 1
ATOM 3300 N N . TYR A 1 408 ? 12.320 -8.799 -37.615 1.00 90.06 408 TYR A N 1
ATOM 3301 C CA . TYR A 1 408 ? 12.665 -9.006 -36.202 1.00 90.06 408 TYR A CA 1
ATOM 3302 C C . TYR A 1 408 ? 13.068 -10.456 -35.895 1.00 90.06 408 TYR A C 1
ATOM 3304 O O . TYR A 1 408 ? 13.983 -10.691 -35.109 1.00 90.06 408 TYR A O 1
ATOM 3312 N N . GLU A 1 409 ? 12.474 -11.431 -36.583 1.00 92.00 409 GLU A N 1
ATOM 3313 C CA . GLU A 1 409 ? 12.748 -12.861 -36.397 1.00 92.00 409 GLU A CA 1
ATOM 3314 C C . GLU A 1 409 ? 14.162 -13.266 -36.830 1.00 92.00 409 GLU A C 1
ATOM 3316 O O . GLU A 1 409 ? 14.644 -14.331 -36.444 1.00 92.00 409 GLU A O 1
ATOM 3321 N N . ASP A 1 410 ? 14.840 -12.427 -37.620 1.00 89.81 410 ASP A N 1
ATOM 3322 C CA . ASP A 1 410 ? 16.222 -12.669 -38.037 1.00 89.81 410 ASP A CA 1
ATOM 3323 C C . ASP A 1 410 ? 17.211 -12.503 -36.860 1.00 89.81 410 ASP A C 1
ATOM 3325 O O . ASP A 1 410 ? 18.367 -12.925 -36.948 1.00 89.81 410 ASP A O 1
ATOM 3329 N N . ILE A 1 411 ? 16.782 -11.876 -35.756 1.00 90.19 411 ILE A N 1
ATOM 3330 C CA . ILE A 1 411 ? 17.610 -11.617 -34.576 1.00 90.19 411 ILE A CA 1
ATOM 3331 C C . ILE A 1 411 ? 17.573 -12.833 -33.643 1.00 90.19 411 ILE A C 1
ATOM 3333 O O . ILE A 1 411 ? 16.550 -13.157 -33.041 1.00 90.19 411 ILE A O 1
ATOM 3337 N N . ALA A 1 412 ? 18.714 -13.502 -33.478 1.00 91.00 412 ALA A N 1
ATOM 3338 C CA . ALA A 1 412 ? 18.839 -14.650 -32.585 1.00 91.00 412 ALA A CA 1
ATOM 3339 C C . ALA A 1 412 ? 19.124 -14.222 -31.133 1.00 91.00 412 ALA A C 1
ATOM 3341 O O . ALA A 1 412 ? 20.192 -13.678 -30.837 1.00 91.00 412 ALA A O 1
ATOM 3342 N N . LEU A 1 413 ? 18.193 -14.528 -30.226 1.00 91.81 413 LEU A N 1
ATOM 3343 C CA . LEU A 1 413 ? 18.382 -14.387 -28.777 1.00 91.81 413 LEU A CA 1
ATOM 3344 C C . LEU A 1 413 ? 19.377 -15.431 -28.240 1.00 91.81 413 LEU A C 1
ATOM 3346 O O . LEU A 1 413 ? 19.499 -16.526 -28.804 1.00 91.81 413 LEU A O 1
ATOM 3350 N N . SER A 1 414 ? 20.066 -15.111 -27.141 1.00 90.69 414 SER A N 1
ATOM 3351 C CA . SER A 1 414 ? 20.940 -16.068 -26.448 1.00 90.69 414 SER A CA 1
ATOM 3352 C C . SER A 1 414 ? 20.137 -17.222 -25.827 1.00 90.69 414 SER A C 1
ATOM 3354 O O . SER A 1 414 ? 18.946 -17.091 -25.539 1.00 90.69 414 SER A O 1
ATOM 3356 N N . GLU A 1 415 ? 20.775 -18.377 -25.615 1.00 88.69 415 GLU A N 1
ATOM 3357 C CA . GLU A 1 415 ? 20.094 -19.551 -25.043 1.00 88.69 415 GLU A CA 1
ATOM 3358 C C . GLU A 1 415 ? 19.603 -19.302 -23.612 1.00 88.69 415 GLU A C 1
ATOM 3360 O O . GLU A 1 415 ? 18.520 -19.757 -23.251 1.00 88.69 415 GLU A O 1
ATOM 3365 N N . ASP A 1 416 ? 20.344 -18.533 -22.813 1.00 86.12 416 ASP A N 1
ATOM 3366 C CA . ASP A 1 416 ? 19.911 -18.178 -21.460 1.00 86.12 416 ASP A CA 1
ATOM 3367 C C . ASP A 1 416 ? 18.670 -17.276 -21.493 1.00 86.12 416 ASP A C 1
ATOM 3369 O O . ASP A 1 416 ? 17.720 -17.525 -20.759 1.00 86.12 416 ASP A O 1
ATOM 3373 N N . VAL A 1 417 ? 18.605 -16.296 -22.403 1.00 87.62 417 VAL A N 1
ATOM 3374 C CA . VAL A 1 417 ? 17.410 -15.449 -22.571 1.00 87.62 417 VAL A CA 1
ATOM 3375 C C . VAL A 1 417 ? 16.208 -16.278 -23.029 1.00 87.62 417 VAL A C 1
ATOM 3377 O O . VAL A 1 417 ? 15.117 -16.125 -22.482 1.00 87.62 417 VAL A O 1
ATOM 3380 N N . LYS A 1 418 ? 16.396 -17.223 -23.961 1.00 89.75 418 LYS A N 1
ATOM 3381 C CA . LYS A 1 418 ? 15.327 -18.145 -24.391 1.00 89.75 418 LYS A CA 1
ATOM 3382 C C . LYS A 1 418 ? 14.793 -19.013 -23.253 1.00 89.75 418 LYS A C 1
ATOM 3384 O O . LYS A 1 418 ? 13.626 -19.389 -23.286 1.00 89.75 418 LYS A O 1
ATOM 3389 N N . ARG A 1 419 ? 15.610 -19.332 -22.240 1.00 89.38 419 ARG A N 1
ATOM 3390 C CA . ARG A 1 419 ? 15.129 -20.057 -21.053 1.00 89.38 419 ARG A CA 1
ATOM 3391 C C . ARG A 1 419 ? 14.160 -19.233 -20.222 1.00 89.38 419 ARG A C 1
ATOM 3393 O O . ARG A 1 419 ? 13.426 -19.854 -19.464 1.00 89.38 419 ARG A O 1
ATOM 3400 N N . PHE A 1 420 ? 14.169 -17.908 -20.306 1.00 87.75 420 PHE A N 1
ATOM 3401 C CA . PHE A 1 420 ? 13.266 -17.045 -19.541 1.00 87.75 420 PHE A CA 1
ATOM 3402 C C . PHE A 1 420 ? 12.115 -16.491 -20.381 1.00 87.75 420 PHE A C 1
ATOM 3404 O O . PHE A 1 420 ? 11.062 -16.212 -19.822 1.00 87.75 420 PHE A O 1
ATOM 3411 N N . ALA A 1 421 ? 12.293 -16.361 -21.697 1.00 89.88 421 ALA A N 1
ATOM 3412 C CA . ALA A 1 421 ? 11.292 -15.782 -22.587 1.00 89.88 421 ALA A CA 1
ATOM 3413 C C . ALA A 1 421 ? 9.905 -16.439 -22.429 1.00 89.88 421 ALA A C 1
ATOM 3415 O O . ALA A 1 421 ? 9.795 -17.667 -22.418 1.00 89.88 421 ALA A O 1
ATOM 3416 N N . GLY A 1 422 ? 8.871 -15.608 -22.271 1.00 89.56 422 GLY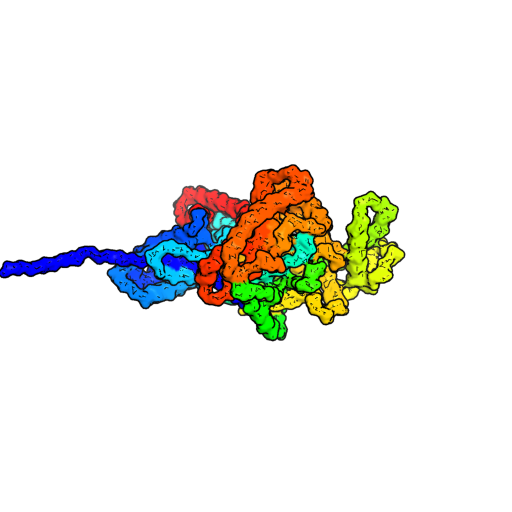 A N 1
ATOM 3417 C CA . GLY A 1 422 ? 7.472 -16.019 -22.090 1.00 89.56 422 GLY A CA 1
ATOM 3418 C C . GLY A 1 422 ? 7.157 -16.737 -20.774 1.00 89.56 422 GLY A C 1
ATOM 3419 O O . GLY A 1 422 ? 6.062 -17.271 -20.594 1.00 89.56 422 GLY A O 1
ATOM 3420 N N . LYS A 1 423 ? 8.105 -16.807 -19.828 1.00 92.44 423 LYS A N 1
ATOM 3421 C CA . LYS A 1 423 ? 7.848 -17.431 -18.527 1.00 92.44 423 LYS A CA 1
ATOM 3422 C C . LYS A 1 423 ? 7.093 -16.503 -17.583 1.00 92.44 423 LYS A C 1
ATOM 3424 O O . LYS A 1 423 ? 7.220 -15.280 -17.616 1.00 92.44 423 LYS A O 1
ATOM 3429 N N . THR A 1 424 ? 6.389 -17.133 -16.652 1.00 94.44 424 THR A N 1
ATOM 3430 C CA . THR A 1 424 ? 5.873 -16.503 -15.438 1.00 94.44 424 THR A CA 1
ATOM 3431 C C . THR A 1 424 ? 6.427 -17.250 -14.233 1.00 94.44 424 THR A C 1
ATOM 3433 O O . THR A 1 424 ? 6.424 -18.480 -14.207 1.00 94.44 424 THR A O 1
ATOM 3436 N N . GLU A 1 425 ? 6.898 -16.518 -13.230 1.00 95.56 425 GLU A N 1
ATOM 3437 C CA . GLU A 1 425 ? 7.334 -17.076 -11.949 1.00 95.56 425 GLU A CA 1
ATOM 3438 C C . GLU A 1 425 ? 6.491 -16.479 -10.820 1.00 95.56 425 GLU A C 1
ATOM 3440 O O . GLU A 1 425 ? 6.316 -15.263 -10.742 1.00 95.56 425 GLU A O 1
ATOM 3445 N N . LEU A 1 426 ? 5.974 -17.338 -9.943 1.00 96.62 426 LEU A N 1
ATOM 3446 C CA . LEU A 1 426 ? 5.183 -16.970 -8.773 1.00 96.62 426 LEU A CA 1
ATOM 3447 C C . LEU A 1 426 ? 5.950 -17.380 -7.519 1.00 96.62 426 LEU A C 1
ATOM 3449 O O . LEU A 1 426 ? 6.268 -18.555 -7.350 1.00 96.62 426 LEU A O 1
ATOM 3453 N N . TYR A 1 427 ? 6.196 -16.438 -6.616 1.00 96.25 427 TYR A N 1
ATOM 3454 C CA . TYR A 1 427 ? 6.800 -16.696 -5.317 1.00 96.25 427 TYR A CA 1
ATOM 3455 C C . TYR A 1 427 ? 5.828 -16.344 -4.200 1.00 96.25 427 TYR A C 1
ATOM 3457 O O . TYR A 1 427 ? 5.269 -15.248 -4.194 1.00 96.25 427 TYR A O 1
ATOM 3465 N N . VAL A 1 428 ? 5.643 -17.244 -3.237 1.00 96.56 428 VAL A N 1
ATOM 3466 C CA . VAL A 1 428 ? 4.649 -17.076 -2.167 1.00 96.56 428 VAL A CA 1
ATOM 3467 C C . VAL A 1 428 ? 5.261 -17.379 -0.805 1.00 96.56 428 VAL A C 1
ATOM 3469 O O . VAL A 1 428 ? 5.939 -18.391 -0.631 1.00 96.56 428 VAL A O 1
ATOM 3472 N N . GLY A 1 429 ? 5.018 -16.493 0.159 1.00 95.44 429 GLY A N 1
ATOM 3473 C CA . GLY A 1 429 ? 5.391 -16.669 1.559 1.00 95.44 429 GLY A CA 1
ATOM 3474 C C . GLY A 1 429 ? 4.618 -17.785 2.250 1.00 95.44 429 GLY A C 1
ATOM 3475 O O . GLY A 1 429 ? 3.515 -18.164 1.857 1.00 95.44 429 GLY A O 1
ATOM 3476 N N . SER A 1 430 ? 5.184 -18.293 3.336 1.00 93.12 430 SER A N 1
ATOM 3477 C CA . SER A 1 430 ? 4.534 -19.328 4.139 1.00 93.12 430 SER A CA 1
ATOM 3478 C C . SER A 1 430 ? 3.289 -18.820 4.879 1.00 93.12 430 SER A C 1
ATOM 3480 O O . SER A 1 430 ? 2.434 -19.626 5.250 1.00 93.12 430 SER A O 1
ATOM 3482 N N . GLY A 1 431 ? 3.207 -17.509 5.140 1.00 92.94 431 GLY A N 1
ATOM 3483 C CA . GLY A 1 431 ? 2.167 -16.892 5.968 1.00 92.94 431 GLY A CA 1
ATOM 3484 C C . GLY A 1 431 ? 2.377 -17.104 7.472 1.00 92.94 431 GLY A C 1
ATOM 3485 O O . GLY A 1 431 ? 1.505 -16.767 8.269 1.00 92.94 431 GLY A O 1
ATOM 3486 N N . LYS A 1 432 ? 3.520 -17.678 7.881 1.00 91.44 432 LYS A N 1
ATOM 3487 C CA . LYS A 1 432 ? 3.782 -18.078 9.277 1.00 91.44 432 LYS A CA 1
ATOM 3488 C C . LYS A 1 432 ? 4.707 -17.136 10.036 1.00 91.44 432 LYS A C 1
ATOM 3490 O O . LYS A 1 432 ? 4.570 -17.030 11.252 1.00 91.44 432 LYS A O 1
ATOM 3495 N N . ASN A 1 433 ? 5.664 -16.522 9.346 1.00 91.38 433 ASN A N 1
ATOM 3496 C CA . ASN A 1 433 ? 6.643 -15.605 9.925 1.00 91.38 433 ASN A CA 1
ATOM 3497 C C . ASN A 1 433 ? 6.886 -14.470 8.929 1.00 91.38 433 ASN A C 1
ATOM 3499 O O . ASN A 1 433 ? 7.464 -14.690 7.860 1.00 91.38 433 ASN A O 1
ATOM 3503 N N . SER A 1 434 ? 6.424 -13.273 9.276 1.00 91.31 434 SER A N 1
ATOM 3504 C CA . SER A 1 434 ? 6.465 -12.116 8.382 1.00 91.31 434 SER A CA 1
ATOM 3505 C C . SER A 1 434 ? 7.898 -11.708 8.032 1.00 91.31 434 SER A C 1
ATOM 3507 O O . SER A 1 434 ? 8.191 -11.419 6.875 1.00 91.31 434 SER A O 1
ATOM 3509 N N . VAL A 1 435 ? 8.814 -11.730 9.005 1.00 90.19 435 VAL A N 1
ATOM 3510 C CA . VAL A 1 435 ? 10.217 -11.328 8.837 1.00 90.19 435 VAL A CA 1
ATOM 3511 C C . VAL A 1 435 ? 10.926 -12.255 7.857 1.00 90.19 435 VAL A C 1
ATOM 3513 O O . VAL A 1 435 ? 11.599 -11.778 6.944 1.00 90.19 435 VAL A O 1
ATOM 3516 N N . SER A 1 436 ? 10.741 -13.567 8.010 1.00 91.31 436 SER A N 1
ATOM 3517 C CA . SER A 1 436 ? 11.305 -14.581 7.118 1.00 91.31 436 SER A CA 1
ATOM 3518 C C . SER A 1 436 ? 10.771 -14.433 5.695 1.00 91.31 436 SER A C 1
ATOM 3520 O O . SER A 1 436 ? 11.558 -14.365 4.751 1.00 91.31 436 SER A O 1
ATOM 3522 N N . ASP A 1 437 ? 9.446 -14.352 5.536 1.00 94.12 437 ASP A N 1
ATOM 3523 C CA . ASP A 1 437 ? 8.815 -14.225 4.219 1.00 94.12 437 ASP A CA 1
ATOM 3524 C C . ASP A 1 437 ? 9.242 -12.907 3.532 1.00 94.12 437 ASP A C 1
ATOM 3526 O O . ASP A 1 437 ? 9.604 -12.906 2.353 1.00 94.12 437 ASP A O 1
ATOM 3530 N N . ARG A 1 438 ? 9.304 -11.794 4.282 1.00 92.81 438 ARG A N 1
ATOM 3531 C CA . ARG A 1 438 ? 9.782 -10.483 3.811 1.00 92.81 438 ARG A CA 1
ATOM 3532 C C . ARG A 1 438 ? 11.232 -10.532 3.336 1.00 92.81 438 ARG A C 1
ATOM 3534 O O . ARG A 1 438 ? 11.530 -10.025 2.257 1.00 92.81 438 ARG A O 1
ATOM 3541 N N . LEU A 1 439 ? 12.141 -11.094 4.135 1.00 91.06 439 LEU A N 1
ATOM 3542 C CA . LEU A 1 439 ? 13.568 -11.154 3.792 1.00 91.06 439 LEU A CA 1
ATOM 3543 C C . LEU A 1 439 ? 13.813 -12.070 2.588 1.00 91.06 439 LEU A C 1
ATOM 3545 O O . LEU A 1 439 ? 14.577 -11.713 1.692 1.00 91.06 439 LEU A O 1
ATOM 3549 N N . ALA A 1 440 ? 13.108 -13.201 2.508 1.00 92.31 440 ALA A N 1
ATOM 3550 C CA . ALA A 1 440 ? 13.153 -14.076 1.341 1.00 92.31 440 ALA A CA 1
ATOM 3551 C C . ALA A 1 440 ? 12.647 -13.363 0.075 1.00 92.31 440 ALA A C 1
ATOM 3553 O O . ALA A 1 440 ? 13.272 -13.460 -0.985 1.00 92.31 440 ALA A O 1
ATOM 3554 N N . LEU A 1 441 ? 11.546 -12.609 0.172 1.00 93.38 441 LEU A N 1
ATOM 3555 C CA . LEU A 1 441 ? 11.040 -11.800 -0.937 1.00 93.38 441 LEU A CA 1
ATOM 3556 C C . LEU A 1 441 ? 12.055 -10.731 -1.348 1.00 93.38 441 LEU A C 1
ATOM 3558 O O . LEU A 1 441 ? 12.350 -10.586 -2.533 1.00 93.38 441 LEU A O 1
ATOM 3562 N N . GLN A 1 442 ? 12.633 -10.018 -0.381 1.00 88.75 442 GLN A N 1
ATOM 3563 C CA . GLN A 1 442 ? 13.645 -9.001 -0.641 1.00 88.75 442 GLN A CA 1
ATOM 3564 C C . GLN A 1 442 ? 14.874 -9.588 -1.349 1.00 88.75 442 GLN A C 1
ATOM 3566 O O . GLN A 1 442 ? 15.375 -8.985 -2.297 1.00 88.75 442 GLN A O 1
ATOM 3571 N N . ALA A 1 443 ? 15.360 -10.757 -0.927 1.00 85.88 443 ALA A N 1
ATOM 3572 C CA . ALA A 1 443 ? 16.485 -11.427 -1.574 1.00 85.88 443 ALA A CA 1
ATOM 3573 C C . ALA A 1 443 ? 16.177 -11.774 -3.043 1.00 85.88 443 ALA A C 1
ATOM 3575 O O . ALA A 1 443 ? 17.024 -11.583 -3.920 1.00 85.88 443 ALA A O 1
ATOM 3576 N N . ASN A 1 444 ? 14.950 -12.221 -3.336 1.00 88.25 444 ASN A N 1
ATOM 3577 C CA . ASN A 1 444 ? 14.503 -12.466 -4.710 1.00 88.25 444 ASN A CA 1
ATOM 3578 C C . ASN A 1 444 ? 14.372 -11.164 -5.515 1.00 88.25 444 ASN A C 1
ATOM 3580 O O . ASN A 1 444 ? 14.862 -11.101 -6.640 1.00 88.25 444 ASN A O 1
ATOM 3584 N N . LEU A 1 445 ? 13.812 -10.096 -4.938 1.00 87.06 445 LEU A N 1
ATOM 3585 C CA . LEU A 1 445 ? 13.747 -8.783 -5.591 1.00 87.06 445 LEU A CA 1
ATOM 3586 C C . LEU A 1 445 ? 15.135 -8.222 -5.913 1.00 87.06 445 LEU A C 1
ATOM 3588 O O . LEU A 1 445 ? 15.352 -7.742 -7.026 1.00 87.06 445 LEU A O 1
ATOM 3592 N N . LYS A 1 446 ? 16.096 -8.315 -4.983 1.00 80.62 446 LYS A N 1
ATOM 3593 C CA . LYS A 1 446 ? 17.496 -7.909 -5.210 1.00 80.62 446 LYS A CA 1
ATOM 3594 C C . LYS A 1 446 ? 18.090 -8.656 -6.417 1.00 80.62 446 LYS A C 1
ATOM 3596 O O . LYS A 1 446 ? 18.712 -8.035 -7.274 1.00 80.62 446 LYS A O 1
ATOM 3601 N N . ARG A 1 447 ? 17.811 -9.959 -6.560 1.00 79.31 447 ARG A N 1
ATOM 3602 C CA . ARG A 1 447 ? 18.229 -10.769 -7.724 1.00 79.31 447 ARG A CA 1
ATOM 3603 C C . ARG A 1 447 ? 17.580 -10.354 -9.049 1.00 79.31 447 ARG A C 1
ATOM 3605 O O . ARG A 1 447 ? 18.145 -10.660 -10.091 1.00 79.31 447 ARG A O 1
ATOM 3612 N N . LEU A 1 448 ? 16.441 -9.668 -9.030 1.00 81.62 448 LEU A N 1
ATOM 3613 C CA . LEU A 1 448 ? 15.676 -9.305 -10.229 1.00 81.62 448 LEU A CA 1
ATOM 3614 C C . LEU A 1 448 ? 15.836 -7.839 -10.660 1.00 81.62 448 LEU A C 1
ATOM 3616 O O . LEU A 1 448 ? 15.385 -7.483 -11.742 1.00 81.62 448 LEU A O 1
ATOM 3620 N N . THR A 1 449 ? 16.449 -6.978 -9.840 1.00 73.88 449 THR A N 1
ATOM 3621 C CA . THR A 1 449 ? 16.383 -5.517 -10.042 1.00 73.88 449 THR A CA 1
ATOM 3622 C C . THR A 1 449 ? 17.745 -4.847 -10.238 1.00 73.88 449 THR A C 1
ATOM 3624 O O . THR A 1 449 ? 17.895 -4.075 -11.185 1.00 73.88 449 THR A O 1
ATOM 3627 N N . SER A 1 450 ? 18.759 -5.131 -9.407 1.00 62.97 450 SER A N 1
ATOM 3628 C CA . SER A 1 450 ? 20.098 -4.525 -9.538 1.00 62.97 450 SER A CA 1
ATOM 3629 C C . SER A 1 450 ? 21.153 -5.254 -8.684 1.00 62.97 450 SER A C 1
ATOM 3631 O O . SER A 1 450 ? 20.824 -5.700 -7.580 1.00 62.97 450 SER A O 1
ATOM 3633 N N . PRO A 1 451 ? 22.428 -5.354 -9.121 1.00 53.09 451 PRO A N 1
ATOM 3634 C CA . PRO A 1 451 ? 23.492 -5.932 -8.320 1.00 53.09 451 PRO A CA 1
ATOM 3635 C C . PRO A 1 451 ? 23.940 -4.867 -7.314 1.00 53.09 451 PRO A C 1
ATOM 3637 O O . PRO A 1 451 ? 24.724 -3.968 -7.620 1.00 53.09 451 PRO A O 1
ATOM 3640 N N . GLN A 1 452 ? 23.389 -4.924 -6.104 1.00 50.22 452 GLN A N 1
ATOM 3641 C CA . GLN A 1 452 ? 23.836 -4.042 -5.022 1.00 50.22 452 GLN A CA 1
ATOM 3642 C C . GLN A 1 452 ? 25.216 -4.454 -4.483 1.00 50.22 452 GLN A C 1
ATOM 3644 O O . GLN A 1 452 ? 25.946 -3.601 -3.975 1.00 50.22 452 GLN A O 1
ATOM 3649 N N . ASP A 1 453 ? 25.596 -5.717 -4.693 1.00 45.78 453 ASP A N 1
ATOM 3650 C CA . ASP A 1 453 ? 26.865 -6.300 -4.265 1.00 45.78 453 ASP A CA 1
ATOM 3651 C C . ASP A 1 453 ? 27.833 -6.423 -5.447 1.00 45.78 453 ASP A C 1
ATOM 3653 O O . ASP A 1 453 ? 27.481 -6.937 -6.513 1.00 45.78 453 ASP A O 1
ATOM 3657 N N . ALA A 1 454 ? 29.065 -5.942 -5.251 1.00 41.41 454 ALA A N 1
ATOM 3658 C CA . ALA A 1 454 ? 30.110 -5.893 -6.276 1.00 41.41 454 ALA A CA 1
ATOM 3659 C C . ALA A 1 454 ? 30.438 -7.272 -6.886 1.00 41.41 454 ALA A C 1
ATOM 3661 O O . ALA A 1 454 ? 30.840 -7.333 -8.046 1.00 41.41 454 ALA A O 1
ATOM 3662 N N . ASP A 1 455 ? 30.192 -8.357 -6.148 1.00 45.66 455 ASP A N 1
ATOM 3663 C CA . ASP A 1 455 ? 30.557 -9.723 -6.540 1.00 45.66 455 ASP A CA 1
ATOM 3664 C C . ASP A 1 455 ? 29.648 -10.323 -7.629 1.00 45.66 455 ASP A C 1
ATOM 3666 O O . ASP A 1 455 ? 30.067 -11.217 -8.360 1.00 45.66 455 ASP A O 1
ATOM 3670 N N . ASN A 1 456 ? 28.419 -9.817 -7.804 1.00 48.66 456 ASN A N 1
ATOM 3671 C CA . ASN A 1 456 ? 27.480 -10.330 -8.817 1.00 48.66 456 ASN A CA 1
ATOM 3672 C C . ASN A 1 456 ? 27.491 -9.535 -10.135 1.00 48.66 456 ASN A C 1
ATOM 3674 O O . ASN A 1 456 ? 26.839 -9.934 -11.102 1.00 48.66 456 ASN A O 1
ATOM 3678 N N . CYS A 1 457 ? 28.243 -8.432 -10.211 1.00 48.94 457 CYS A N 1
ATOM 3679 C CA . CYS A 1 457 ? 28.307 -7.565 -11.393 1.00 48.94 457 CYS A CA 1
ATOM 3680 C C . CYS A 1 457 ? 28.884 -8.252 -12.647 1.00 48.94 457 CYS A C 1
ATOM 3682 O O . CYS A 1 457 ? 28.681 -7.753 -13.758 1.00 48.94 457 CYS A O 1
ATOM 3684 N N . GLU A 1 458 ? 29.574 -9.386 -12.500 1.00 56.12 458 GLU A N 1
ATOM 3685 C CA . GLU A 1 458 ? 30.167 -10.150 -13.608 1.00 56.12 458 GLU A CA 1
ATOM 3686 C C . GLU A 1 458 ? 29.346 -11.379 -14.036 1.00 56.12 458 GLU A C 1
ATOM 3688 O O . GLU A 1 458 ? 29.637 -11.974 -15.072 1.00 56.12 458 GLU A O 1
ATOM 3693 N N . ASN A 1 459 ? 28.282 -11.743 -13.309 1.00 70.12 459 ASN A N 1
ATOM 3694 C CA . ASN A 1 459 ? 27.469 -12.907 -13.657 1.00 70.12 459 ASN A CA 1
ATOM 3695 C C . ASN A 1 459 ? 26.569 -12.611 -14.876 1.00 70.12 459 ASN A C 1
ATOM 3697 O O . ASN A 1 459 ? 25.595 -11.859 -14.785 1.00 70.12 459 ASN A O 1
ATOM 3701 N N . LEU A 1 460 ? 26.910 -13.198 -16.027 1.00 72.19 460 LEU A N 1
ATOM 3702 C CA . LEU A 1 460 ? 26.207 -12.997 -17.299 1.00 72.19 460 LEU A CA 1
ATOM 3703 C C . LEU A 1 460 ? 24.759 -13.522 -17.267 1.00 72.19 460 LEU A C 1
ATOM 3705 O O . LEU A 1 460 ? 23.864 -12.858 -17.782 1.00 72.19 460 LEU A O 1
ATOM 3709 N N . ASP A 1 461 ? 24.523 -14.663 -16.611 1.00 73.25 461 ASP A N 1
ATOM 3710 C CA . ASP A 1 461 ? 23.199 -15.297 -16.495 1.00 73.25 461 ASP A CA 1
ATOM 3711 C C . ASP A 1 461 ? 22.216 -14.398 -15.731 1.00 73.25 461 ASP A C 1
ATOM 3713 O O . ASP A 1 461 ? 21.081 -14.174 -16.152 1.00 73.25 461 ASP A O 1
ATOM 3717 N N . TRP A 1 462 ? 22.695 -13.764 -14.657 1.00 77.38 462 TRP A N 1
ATOM 3718 C CA . TRP A 1 462 ? 21.922 -12.758 -13.929 1.00 77.38 462 TRP A CA 1
ATOM 3719 C C . TRP A 1 462 ? 21.534 -11.572 -14.830 1.00 77.38 462 TRP A C 1
ATOM 3721 O O . TRP A 1 462 ? 20.371 -11.163 -14.840 1.00 77.38 462 TRP A O 1
ATOM 3731 N N . LYS A 1 463 ? 22.473 -11.040 -15.626 1.00 78.69 463 LYS A N 1
ATOM 3732 C CA . LYS A 1 463 ? 22.186 -9.916 -16.536 1.00 78.69 463 LYS A CA 1
ATOM 3733 C C . LYS A 1 463 ? 21.173 -10.302 -17.616 1.00 78.69 463 LYS A C 1
ATOM 3735 O O . LYS A 1 463 ? 20.287 -9.501 -17.910 1.00 78.69 463 LYS A O 1
ATOM 3740 N N . HIS A 1 464 ? 21.290 -11.509 -18.177 1.00 83.38 464 HIS A N 1
ATOM 3741 C CA . HIS A 1 464 ? 20.335 -12.055 -19.145 1.00 83.38 464 HIS A CA 1
ATOM 3742 C C . HIS A 1 464 ? 18.931 -12.147 -18.548 1.00 83.38 464 HIS A C 1
ATOM 3744 O O . HIS A 1 464 ? 17.974 -11.670 -19.158 1.00 83.38 464 HIS A O 1
ATOM 3750 N N . ARG A 1 465 ? 18.817 -12.687 -17.327 1.00 85.00 465 ARG A N 1
ATOM 3751 C CA . ARG A 1 465 ? 17.541 -12.792 -16.614 1.00 85.00 465 ARG A CA 1
ATOM 3752 C C . ARG A 1 465 ? 16.902 -11.425 -16.403 1.00 85.00 465 ARG A C 1
ATOM 3754 O O . ARG A 1 465 ? 15.759 -11.236 -16.798 1.00 85.00 465 ARG A O 1
ATOM 3761 N N . VAL A 1 466 ? 17.633 -10.467 -15.827 1.00 82.38 466 VAL A N 1
ATOM 3762 C CA . VAL A 1 466 ? 17.101 -9.124 -15.526 1.00 82.38 466 VAL A CA 1
ATOM 3763 C C . VAL A 1 466 ? 16.667 -8.385 -16.793 1.00 82.38 466 VAL A C 1
ATOM 3765 O O . VAL A 1 466 ? 15.627 -7.738 -16.790 1.00 82.38 466 VAL A O 1
ATOM 3768 N N . ALA A 1 467 ? 17.418 -8.492 -17.892 1.00 80.88 467 ALA A N 1
ATOM 3769 C CA . ALA A 1 467 ? 17.057 -7.827 -19.147 1.00 80.88 467 ALA A CA 1
ATOM 3770 C C . ALA A 1 467 ? 15.805 -8.412 -19.820 1.00 80.88 467 ALA A C 1
ATOM 3772 O O . ALA A 1 467 ? 15.140 -7.710 -20.587 1.00 80.88 467 ALA A O 1
ATOM 3773 N N . ALA A 1 468 ? 15.487 -9.677 -19.536 1.00 86.50 468 ALA A N 1
ATOM 3774 C CA . ALA A 1 468 ? 14.292 -10.352 -20.027 1.00 86.50 468 ALA A CA 1
ATOM 3775 C C . ALA A 1 468 ? 13.039 -10.075 -19.174 1.00 86.50 468 ALA A C 1
ATOM 3777 O O . ALA A 1 468 ? 11.939 -10.408 -19.613 1.00 86.50 468 ALA A O 1
ATOM 3778 N N . VAL A 1 469 ? 13.177 -9.483 -17.979 1.00 88.38 469 VAL A N 1
ATOM 3779 C CA . VAL A 1 469 ? 12.033 -9.142 -17.119 1.00 88.38 469 VAL A CA 1
ATOM 3780 C C . VAL A 1 469 ? 11.195 -8.049 -17.777 1.00 88.38 469 VAL A C 1
ATOM 3782 O O . VAL A 1 469 ? 11.708 -6.991 -18.143 1.00 88.38 469 VAL A O 1
ATOM 3785 N N . LYS A 1 470 ? 9.894 -8.311 -17.888 1.00 88.06 470 LYS A N 1
ATOM 3786 C CA . LYS A 1 470 ? 8.875 -7.390 -18.390 1.00 88.06 470 LYS A CA 1
ATOM 3787 C C . LYS A 1 470 ? 8.205 -6.635 -17.256 1.00 88.06 470 LYS A C 1
ATOM 3789 O O . LYS A 1 470 ? 8.165 -5.408 -17.269 1.00 88.06 470 LYS A O 1
ATOM 3794 N N . GLU A 1 471 ? 7.724 -7.368 -16.261 1.00 89.62 471 GLU A N 1
ATOM 3795 C CA . GLU A 1 471 ? 6.949 -6.812 -15.158 1.00 89.62 471 GLU A CA 1
ATOM 3796 C C . GLU A 1 471 ? 7.252 -7.560 -13.861 1.00 89.62 471 GLU A C 1
ATOM 3798 O O . GLU A 1 471 ? 7.452 -8.778 -13.847 1.00 89.62 471 GLU A O 1
ATOM 3803 N N . ILE A 1 472 ? 7.274 -6.813 -12.757 1.00 93.06 472 ILE A N 1
ATOM 3804 C CA . ILE A 1 472 ? 7.351 -7.370 -11.411 1.00 93.06 472 ILE A CA 1
ATOM 3805 C C . ILE A 1 472 ? 6.152 -6.863 -10.614 1.00 93.06 472 ILE A C 1
ATOM 3807 O O . ILE A 1 472 ? 6.015 -5.657 -10.411 1.00 93.06 472 ILE A O 1
ATOM 3811 N N . VAL A 1 473 ? 5.334 -7.780 -10.097 1.00 95.69 473 VAL A N 1
ATOM 3812 C CA . VAL A 1 473 ? 4.226 -7.466 -9.184 1.00 95.69 473 VAL A CA 1
ATOM 3813 C C . VAL A 1 473 ? 4.540 -8.010 -7.801 1.00 95.69 473 VAL A C 1
ATOM 3815 O O . VAL A 1 473 ? 4.817 -9.193 -7.631 1.00 95.69 473 VAL A O 1
ATOM 3818 N N . VAL A 1 474 ? 4.496 -7.148 -6.795 1.00 96.44 474 VAL A N 1
ATOM 3819 C CA . VAL A 1 474 ? 4.822 -7.451 -5.405 1.00 96.44 474 VAL A CA 1
ATOM 3820 C C . VAL A 1 474 ? 3.586 -7.225 -4.551 1.00 96.44 474 VAL A C 1
ATOM 3822 O O . VAL A 1 474 ? 3.026 -6.129 -4.513 1.00 96.44 474 VA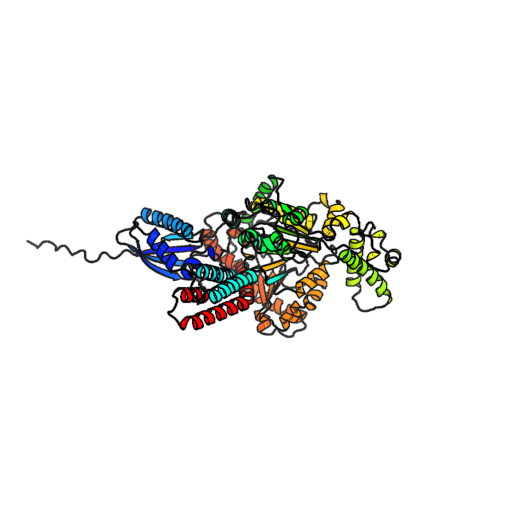L A O 1
ATOM 3825 N N . TYR A 1 475 ? 3.198 -8.262 -3.824 1.00 96.38 475 TYR A N 1
ATOM 3826 C CA . TYR A 1 475 ? 2.096 -8.242 -2.877 1.00 96.38 475 TYR A CA 1
ATOM 3827 C C . TYR A 1 475 ? 2.653 -8.118 -1.462 1.00 96.38 475 TYR A C 1
ATOM 3829 O O . TYR A 1 475 ? 3.504 -8.910 -1.047 1.00 96.38 475 TYR A O 1
ATOM 3837 N N . ILE A 1 476 ? 2.200 -7.097 -0.735 1.00 95.44 476 ILE A N 1
ATOM 3838 C CA . ILE A 1 476 ? 2.748 -6.711 0.567 1.00 95.44 476 ILE A CA 1
ATOM 3839 C C . ILE A 1 476 ? 1.604 -6.609 1.588 1.00 95.44 476 ILE A C 1
ATOM 3841 O O . ILE A 1 476 ? 0.622 -5.908 1.313 1.00 95.44 476 ILE A O 1
ATOM 3845 N N . PRO A 1 477 ? 1.738 -7.208 2.788 1.00 94.69 477 PRO A N 1
ATOM 3846 C CA . PRO A 1 477 ? 0.804 -7.030 3.900 1.00 94.69 477 PRO A CA 1
ATOM 3847 C C . PRO A 1 477 ? 0.986 -5.646 4.530 1.00 94.69 477 PRO A C 1
ATOM 3849 O O . PRO A 1 477 ? 1.555 -5.487 5.608 1.00 94.69 477 PRO A O 1
ATOM 3852 N N . SER A 1 478 ? 0.552 -4.613 3.808 1.00 93.81 478 SER A N 1
ATOM 3853 C CA . SER A 1 478 ? 0.683 -3.212 4.199 1.00 93.81 478 SER A CA 1
ATOM 3854 C C . SER A 1 478 ? -0.655 -2.490 4.107 1.00 93.81 478 SER A C 1
ATOM 3856 O O . SER A 1 478 ? -1.269 -2.396 3.044 1.00 93.81 478 SER A O 1
ATOM 3858 N N . LYS A 1 479 ? -1.094 -1.918 5.229 1.00 92.12 479 LYS A N 1
ATOM 3859 C CA . LYS A 1 479 ? -2.393 -1.247 5.371 1.00 92.12 479 LYS A CA 1
ATOM 3860 C C . LYS A 1 479 ? -2.548 -0.039 4.446 1.00 92.12 479 LYS A C 1
ATOM 3862 O O . LYS A 1 479 ? -3.673 0.300 4.099 1.00 92.12 479 LYS A O 1
ATOM 3867 N N . ILE A 1 480 ? -1.452 0.589 4.004 1.00 92.06 480 ILE A N 1
ATOM 3868 C CA . ILE A 1 480 ? -1.532 1.694 3.035 1.00 92.06 480 ILE A CA 1
ATOM 3869 C C . ILE A 1 480 ? -1.960 1.225 1.643 1.00 92.06 480 ILE A C 1
ATOM 3871 O O . ILE A 1 480 ? -2.558 2.001 0.910 1.00 92.06 480 ILE A O 1
ATOM 3875 N N . LEU A 1 481 ? -1.669 -0.025 1.276 1.00 92.62 481 LEU A N 1
ATOM 3876 C CA . LEU A 1 481 ? -2.067 -0.597 -0.011 1.00 92.62 481 LEU A CA 1
ATOM 3877 C C . LEU A 1 481 ? -3.486 -1.181 0.043 1.00 92.62 481 LEU A C 1
ATOM 3879 O O . LEU A 1 481 ? -4.067 -1.502 -0.994 1.00 92.62 481 LEU A O 1
ATOM 3883 N N . TYR A 1 482 ? -4.058 -1.318 1.244 1.00 88.19 482 TYR A N 1
ATOM 3884 C CA . TYR A 1 482 ? -5.379 -1.901 1.427 1.00 88.19 482 TYR A CA 1
ATOM 3885 C C . TYR A 1 482 ? -6.476 -1.062 0.755 1.00 88.19 482 TYR A C 1
ATOM 3887 O O . TYR A 1 482 ? -6.441 0.175 0.728 1.00 88.19 482 TYR A O 1
ATOM 3895 N N . GLY A 1 483 ? -7.477 -1.762 0.221 1.00 81.19 483 GLY A N 1
ATOM 3896 C CA . GLY A 1 483 ? -8.626 -1.175 -0.460 1.00 81.19 483 GLY A CA 1
ATOM 3897 C C . GLY A 1 483 ? -8.325 -0.673 -1.869 1.00 81.19 483 GLY A C 1
ATOM 3898 O O . GLY A 1 483 ? -8.536 0.502 -2.159 1.00 81.19 483 GLY A O 1
ATOM 3899 N N . GLY A 1 484 ? -7.813 -1.554 -2.732 1.00 84.50 484 GLY A N 1
ATOM 3900 C CA . GLY A 1 484 ? -7.707 -1.296 -4.171 1.00 84.50 484 GLY A CA 1
ATOM 3901 C C . GLY A 1 484 ? -6.725 -0.183 -4.533 1.00 84.50 484 GLY A C 1
ATOM 3902 O O . GLY A 1 484 ? -7.037 0.660 -5.370 1.00 84.50 484 GLY A O 1
ATOM 3903 N N . LYS A 1 485 ? -5.550 -0.139 -3.897 1.00 91.50 485 LYS A N 1
ATOM 3904 C CA . LYS A 1 485 ? -4.464 0.787 -4.257 1.00 91.50 485 LYS A CA 1
ATOM 3905 C C . LYS A 1 485 ? -3.327 0.009 -4.902 1.00 91.50 485 LYS A C 1
ATOM 3907 O O . LYS A 1 485 ? -2.913 -1.023 -4.379 1.00 91.50 485 LYS A O 1
ATOM 3912 N N . GLU A 1 486 ? -2.806 0.534 -6.003 1.00 94.62 486 GLU A N 1
ATOM 3913 C CA . GLU A 1 486 ? -1.617 0.001 -6.663 1.00 94.62 486 GLU A CA 1
ATOM 3914 C C . GLU A 1 486 ? -0.606 1.130 -6.841 1.00 94.62 486 GLU A C 1
ATOM 3916 O O . GLU A 1 486 ? -0.887 2.142 -7.488 1.00 94.62 486 GLU A O 1
ATOM 3921 N N . ILE A 1 487 ? 0.571 0.964 -6.239 1.00 94.81 487 ILE A N 1
ATOM 3922 C CA . ILE A 1 487 ? 1.679 1.904 -6.395 1.00 94.81 487 ILE A CA 1
ATOM 3923 C C . ILE A 1 487 ? 2.619 1.341 -7.455 1.00 94.81 487 ILE A C 1
ATOM 3925 O O . ILE A 1 487 ? 3.176 0.261 -7.292 1.00 94.81 487 ILE A O 1
ATOM 3929 N N . LEU A 1 488 ? 2.806 2.088 -8.535 1.00 93.19 488 LEU A N 1
ATOM 3930 C CA . LEU A 1 488 ? 3.716 1.752 -9.616 1.00 93.19 488 LEU A CA 1
ATOM 3931 C C . LEU A 1 488 ? 5.036 2.489 -9.384 1.00 93.19 488 LEU A C 1
ATOM 3933 O O . LEU A 1 488 ? 5.151 3.691 -9.650 1.00 93.19 488 LEU A O 1
ATOM 3937 N N . GLU A 1 489 ? 6.041 1.790 -8.863 1.00 89.44 489 GLU A N 1
ATOM 3938 C CA . GLU A 1 489 ? 7.385 2.347 -8.771 1.00 89.44 489 GLU A CA 1
ATOM 3939 C C . GLU A 1 489 ? 8.019 2.359 -10.161 1.00 89.44 489 GLU A C 1
ATOM 3941 O O . GLU A 1 489 ? 8.361 1.320 -10.729 1.00 89.44 489 GLU A O 1
ATOM 3946 N N . MET A 1 490 ? 8.168 3.562 -10.713 1.00 85.25 490 MET A N 1
ATOM 3947 C CA . MET A 1 490 ? 8.741 3.745 -12.039 1.00 85.25 490 MET A CA 1
ATOM 3948 C C . MET A 1 490 ? 10.249 3.464 -12.036 1.00 85.25 490 MET A C 1
ATOM 3950 O O . MET A 1 490 ? 10.924 3.790 -11.050 1.00 85.25 490 MET A O 1
ATOM 3954 N N . PRO A 1 491 ? 10.823 2.955 -13.139 1.00 79.62 491 PRO A N 1
ATOM 3955 C CA . PRO A 1 491 ? 12.271 2.859 -13.268 1.00 79.62 491 PRO A CA 1
ATOM 3956 C C . PRO A 1 491 ? 12.947 4.242 -13.206 1.00 79.62 491 PRO A C 1
ATOM 3958 O O . PRO A 1 491 ? 12.315 5.311 -13.211 1.00 79.62 491 PRO A O 1
ATOM 3961 N N . GLY A 1 492 ? 14.266 4.238 -13.044 1.00 73.31 492 GLY A N 1
ATOM 3962 C CA . GLY A 1 492 ? 15.091 5.411 -13.311 1.00 73.31 492 GLY A CA 1
ATOM 3963 C C . GLY A 1 492 ? 15.273 5.630 -14.810 1.00 73.31 492 GLY A C 1
ATOM 3964 O O . GLY A 1 492 ? 15.148 4.703 -15.597 1.00 73.31 492 GLY A O 1
ATOM 3965 N N . THR A 1 493 ? 15.562 6.868 -15.188 1.00 63.72 493 THR A N 1
ATOM 3966 C CA . THR A 1 493 ? 15.710 7.345 -16.573 1.00 63.72 493 THR A CA 1
ATOM 3967 C C . THR A 1 493 ? 17.170 7.434 -17.031 1.00 63.72 493 THR A C 1
ATOM 3969 O O . THR A 1 493 ? 17.469 8.098 -18.018 1.00 63.72 493 THR A O 1
ATOM 3972 N N . ASP A 1 494 ? 18.098 6.803 -16.306 1.00 61.69 494 ASP A N 1
ATOM 3973 C CA . ASP A 1 494 ? 19.507 6.748 -16.708 1.00 61.69 494 ASP A CA 1
ATOM 3974 C C . ASP A 1 494 ? 19.778 5.683 -17.783 1.00 61.69 494 ASP A C 1
ATOM 3976 O O . ASP A 1 494 ? 18.909 4.886 -18.128 1.00 61.69 494 ASP A O 1
ATOM 3980 N N . ASP A 1 495 ? 21.011 5.667 -18.301 1.00 51.97 495 ASP A N 1
ATOM 3981 C CA . ASP A 1 495 ? 21.455 4.871 -19.458 1.00 51.97 495 ASP A CA 1
ATOM 3982 C C . ASP A 1 495 ? 21.431 3.333 -19.229 1.00 51.97 495 ASP A C 1
ATOM 3984 O O . ASP A 1 495 ? 21.985 2.565 -20.017 1.00 51.97 495 ASP A O 1
ATOM 3988 N N . SER A 1 496 ? 20.839 2.850 -18.128 1.00 52.81 496 SER A N 1
ATOM 3989 C CA . SER A 1 496 ? 20.895 1.446 -17.701 1.00 52.81 496 SER A CA 1
ATOM 3990 C C . SER A 1 496 ? 19.793 0.541 -18.276 1.00 52.81 496 SER A C 1
ATOM 3992 O O . SER A 1 496 ? 19.981 -0.688 -18.272 1.00 52.81 496 SER A O 1
ATOM 3994 N N . ASP A 1 497 ? 18.693 1.117 -18.787 1.00 62.41 497 ASP A N 1
ATOM 3995 C CA . ASP A 1 497 ? 17.674 0.426 -19.594 1.00 62.41 497 ASP A CA 1
ATOM 3996 C C . ASP A 1 497 ? 17.061 1.354 -20.677 1.00 62.41 497 ASP A C 1
ATOM 3998 O O . ASP A 1 497 ? 16.359 2.307 -20.331 1.00 62.41 497 ASP A O 1
ATOM 4002 N N . PRO A 1 498 ? 17.259 1.081 -21.987 1.00 61.28 498 PRO A N 1
ATOM 4003 C CA . PRO A 1 498 ? 16.654 1.869 -23.072 1.00 61.28 498 PRO A CA 1
ATOM 4004 C C . PRO A 1 498 ? 15.121 1.933 -23.034 1.00 61.28 498 PRO A C 1
ATOM 4006 O O . PRO A 1 498 ? 14.548 2.864 -23.595 1.00 61.28 498 PRO A O 1
ATOM 4009 N N . LEU A 1 499 ? 14.452 0.954 -22.413 1.00 69.62 499 LEU A N 1
ATOM 4010 C CA . LEU A 1 499 ? 12.989 0.859 -22.396 1.00 69.62 499 LEU A CA 1
ATOM 4011 C C . LEU A 1 499 ? 12.348 1.578 -21.214 1.00 69.62 499 LEU A C 1
ATOM 4013 O O . LEU A 1 499 ? 11.125 1.711 -21.181 1.00 69.62 499 LEU A O 1
ATOM 4017 N N . ALA A 1 500 ? 13.143 2.079 -20.263 1.00 74.88 500 ALA A N 1
ATOM 4018 C CA . ALA A 1 500 ? 12.621 2.765 -19.085 1.00 74.88 500 ALA A CA 1
ATOM 4019 C C . ALA A 1 500 ? 11.655 3.895 -19.471 1.00 74.88 500 ALA A C 1
ATOM 4021 O O . ALA A 1 500 ? 10.613 4.064 -18.846 1.00 74.88 500 ALA A O 1
ATOM 4022 N N . MET A 1 501 ? 11.962 4.619 -20.547 1.00 75.12 501 MET A N 1
ATOM 4023 C CA . MET A 1 501 ? 11.133 5.702 -21.075 1.00 75.12 501 MET A CA 1
ATOM 4024 C C . MET A 1 501 ? 9.776 5.215 -21.607 1.00 75.12 501 MET A C 1
ATOM 4026 O O . MET A 1 501 ? 8.748 5.793 -21.259 1.00 75.12 501 MET A O 1
ATOM 4030 N N . ASP A 1 502 ? 9.755 4.141 -22.402 1.00 76.31 502 ASP A N 1
ATOM 4031 C CA . ASP A 1 502 ? 8.516 3.543 -22.923 1.00 76.31 502 ASP A CA 1
ATOM 4032 C C . ASP A 1 502 ? 7.652 2.973 -21.789 1.00 76.31 502 ASP A C 1
ATOM 4034 O O . ASP A 1 502 ? 6.448 3.221 -21.737 1.00 76.31 502 ASP A O 1
ATOM 4038 N N . PHE A 1 503 ? 8.268 2.289 -20.821 1.00 80.44 503 PHE A N 1
ATOM 4039 C CA . PHE A 1 503 ? 7.558 1.791 -19.645 1.00 80.44 503 PHE A CA 1
ATOM 4040 C C . PHE A 1 503 ? 6.938 2.928 -18.840 1.00 80.44 503 PHE A C 1
ATOM 4042 O O . PHE A 1 503 ? 5.750 2.871 -18.523 1.00 80.44 503 PHE A O 1
ATOM 4049 N N . ILE A 1 504 ? 7.705 3.986 -18.550 1.00 83.50 504 ILE A N 1
ATOM 4050 C CA . ILE A 1 504 ? 7.178 5.151 -17.835 1.00 83.50 504 ILE A CA 1
ATOM 4051 C C . ILE A 1 504 ? 6.001 5.749 -18.610 1.00 83.50 504 ILE A C 1
ATOM 4053 O O . ILE A 1 504 ? 4.953 5.977 -18.013 1.00 83.50 504 ILE A O 1
ATOM 4057 N N . GLN A 1 505 ? 6.137 5.962 -19.920 1.00 83.50 505 GLN A N 1
ATOM 4058 C CA . GLN A 1 505 ? 5.068 6.513 -20.753 1.00 83.50 505 GLN A CA 1
ATOM 4059 C C . GLN A 1 505 ? 3.791 5.661 -20.679 1.00 83.50 505 GLN A C 1
ATOM 4061 O O . GLN A 1 505 ? 2.736 6.177 -20.310 1.00 83.50 505 GLN A O 1
ATOM 4066 N N . LYS A 1 506 ? 3.898 4.349 -20.926 1.00 85.06 506 LYS A N 1
ATOM 4067 C CA . LYS A 1 506 ? 2.768 3.406 -20.851 1.00 85.06 506 LYS A CA 1
ATOM 4068 C C . LYS A 1 506 ? 2.108 3.397 -19.476 1.00 85.06 506 LYS A C 1
ATOM 4070 O O . LYS A 1 506 ? 0.883 3.352 -19.378 1.00 85.06 506 LYS A O 1
ATOM 4075 N N . ALA A 1 507 ? 2.900 3.461 -18.407 1.00 88.06 507 ALA A N 1
ATOM 4076 C CA . ALA A 1 507 ? 2.361 3.547 -17.059 1.00 88.06 507 ALA A CA 1
ATOM 4077 C C . ALA A 1 507 ? 1.574 4.842 -16.858 1.00 88.06 507 ALA A C 1
ATOM 4079 O O . ALA A 1 507 ? 0.431 4.784 -16.403 1.00 88.06 507 ALA A O 1
ATOM 4080 N N . LEU A 1 508 ? 2.150 5.990 -17.238 1.00 90.38 508 LEU A N 1
ATOM 4081 C CA . LEU A 1 508 ? 1.494 7.291 -17.116 1.00 90.38 508 LEU A CA 1
ATOM 4082 C C . LEU A 1 508 ? 0.197 7.380 -17.914 1.00 90.38 508 LEU A C 1
ATOM 4084 O O . LEU A 1 508 ? -0.705 8.099 -17.506 1.00 90.38 508 LEU A O 1
ATOM 4088 N N . ASP A 1 509 ? 0.049 6.620 -18.991 1.00 90.00 509 ASP A N 1
ATOM 4089 C CA . ASP A 1 509 ? -1.192 6.618 -19.764 1.00 90.00 509 ASP A CA 1
ATOM 4090 C C . ASP A 1 509 ? -2.343 5.861 -19.070 1.00 90.00 509 ASP A C 1
ATOM 4092 O O . ASP A 1 509 ? -3.503 5.999 -19.458 1.00 90.00 509 ASP A O 1
ATOM 4096 N N . SER A 1 510 ? -2.045 5.094 -18.015 1.00 89.62 510 SER A N 1
ATOM 4097 C CA . SER A 1 510 ? -3.007 4.229 -17.315 1.00 89.62 510 SER A CA 1
ATOM 4098 C C . SER A 1 510 ? -3.262 4.593 -15.847 1.00 89.62 510 SER A C 1
ATOM 4100 O O . SER A 1 510 ? -4.038 3.905 -15.182 1.00 89.62 510 SER A O 1
ATOM 4102 N N . VAL A 1 511 ? -2.610 5.636 -15.320 1.00 94.25 511 VAL A N 1
ATOM 4103 C CA . VAL A 1 511 ? -2.688 5.994 -13.894 1.00 94.25 511 VAL A CA 1
ATOM 4104 C C . VAL A 1 511 ? -3.761 7.030 -13.575 1.00 94.25 511 VAL A C 1
ATOM 4106 O O . VAL A 1 511 ? -4.091 7.900 -14.377 1.00 94.25 511 VAL A O 1
ATOM 4109 N N . ASP A 1 512 ? -4.261 6.973 -12.343 1.00 94.12 512 ASP A N 1
ATOM 4110 C CA . ASP A 1 512 ? -5.192 7.952 -11.780 1.00 94.12 512 ASP A CA 1
ATOM 4111 C C . ASP A 1 512 ? -4.465 9.068 -11.024 1.00 94.12 512 ASP A C 1
ATOM 4113 O O . ASP A 1 512 ? -4.988 10.169 -10.863 1.00 94.12 512 ASP A O 1
ATOM 4117 N N . SER A 1 513 ? -3.257 8.794 -10.532 1.00 94.12 513 SER A N 1
ATOM 4118 C CA . SER A 1 513 ? -2.467 9.745 -9.757 1.00 94.12 513 SER A CA 1
ATOM 4119 C C . SER A 1 513 ? -0.985 9.634 -10.079 1.00 94.12 513 SER A C 1
ATOM 4121 O O . SER A 1 513 ? -0.473 8.550 -10.354 1.00 94.12 513 SER A O 1
ATOM 4123 N N . ILE A 1 514 ? -0.274 10.753 -9.952 1.00 92.75 514 ILE A N 1
ATOM 4124 C CA . ILE A 1 514 ? 1.185 10.797 -10.056 1.00 92.75 514 ILE A CA 1
ATOM 4125 C C . ILE A 1 514 ? 1.770 11.376 -8.771 1.00 92.75 514 ILE A C 1
ATOM 4127 O O . ILE A 1 514 ? 1.401 12.471 -8.351 1.00 92.75 514 ILE A O 1
ATOM 4131 N N . PHE A 1 515 ? 2.720 10.663 -8.170 1.00 91.06 515 PHE A N 1
ATOM 4132 C CA . PHE A 1 515 ? 3.620 11.191 -7.151 1.00 91.06 515 PHE A CA 1
ATOM 4133 C C . PHE A 1 515 ? 4.910 11.623 -7.827 1.00 91.06 515 PHE A C 1
ATOM 4135 O O . PHE A 1 515 ? 5.656 10.793 -8.343 1.00 91.06 515 PHE A O 1
ATOM 4142 N N . VAL A 1 516 ? 5.200 12.916 -7.805 1.00 87.50 516 VAL A N 1
ATOM 4143 C CA . VAL A 1 516 ? 6.485 13.446 -8.244 1.00 87.50 516 VAL A CA 1
ATOM 4144 C C . VAL A 1 516 ? 7.346 13.674 -7.010 1.00 87.50 516 VAL A C 1
ATOM 4146 O O . VAL A 1 516 ? 7.163 14.634 -6.260 1.00 87.50 516 VAL A O 1
ATOM 4149 N N . MET A 1 517 ? 8.285 12.758 -6.795 1.00 85.00 517 MET A N 1
ATOM 4150 C CA . MET A 1 517 ? 9.247 12.821 -5.705 1.00 85.00 517 MET A CA 1
ATOM 4151 C C . MET A 1 517 ? 10.424 13.728 -6.060 1.00 85.00 517 MET A C 1
ATOM 4153 O O . MET A 1 517 ? 11.054 13.594 -7.113 1.00 85.00 517 MET A O 1
ATOM 4157 N N . SER A 1 518 ? 10.742 14.631 -5.140 1.00 78.12 518 SER A N 1
ATOM 4158 C CA . SER A 1 518 ? 11.814 15.616 -5.242 1.00 78.12 518 SER A CA 1
ATOM 4159 C C . SER A 1 518 ? 12.638 15.656 -3.961 1.00 78.12 518 SER A C 1
ATOM 4161 O O . SER A 1 518 ? 12.166 15.261 -2.901 1.00 78.12 518 SER A O 1
ATOM 4163 N N . GLU A 1 519 ? 13.877 16.138 -4.038 1.00 72.81 519 GLU A N 1
ATOM 4164 C CA . GLU A 1 519 ? 14.684 16.339 -2.826 1.00 72.81 519 GLU A CA 1
ATOM 4165 C C . GLU A 1 519 ? 14.249 17.607 -2.079 1.00 72.81 519 GLU A C 1
ATOM 4167 O O . GLU A 1 519 ? 14.034 17.555 -0.878 1.00 72.81 519 GLU A O 1
ATOM 4172 N N . PHE A 1 520 ? 14.034 18.728 -2.774 1.00 71.19 520 PHE A N 1
ATOM 4173 C CA . PHE A 1 520 ? 13.738 20.017 -2.123 1.00 71.19 520 PHE A CA 1
ATOM 4174 C C . PHE A 1 520 ? 12.467 20.697 -2.627 1.00 71.19 520 PHE A C 1
ATOM 4176 O O . PHE A 1 520 ? 11.676 21.202 -1.836 1.00 71.19 520 PHE A O 1
ATOM 4183 N N . ALA A 1 521 ? 12.268 20.730 -3.937 1.00 71.00 521 ALA A N 1
ATOM 4184 C CA . ALA A 1 521 ? 11.099 21.325 -4.566 1.00 71.00 521 ALA A CA 1
ATOM 4185 C C . ALA A 1 521 ? 10.918 20.714 -5.951 1.00 71.00 521 ALA A C 1
ATOM 4187 O O . ALA A 1 521 ? 11.881 20.184 -6.518 1.00 71.00 521 ALA A O 1
ATOM 4188 N N . PHE A 1 522 ? 9.711 20.844 -6.497 1.00 66.06 522 PHE A N 1
ATOM 4189 C CA . PHE A 1 522 ? 9.413 20.505 -7.876 1.00 66.06 522 PHE A CA 1
ATOM 4190 C C . PHE A 1 522 ? 10.287 21.319 -8.833 1.00 66.06 522 PHE A C 1
ATOM 4192 O O . PHE A 1 522 ? 10.042 22.487 -9.129 1.00 66.06 522 PHE A O 1
ATOM 4199 N N . LYS A 1 523 ? 11.325 20.660 -9.341 1.00 66.31 523 LYS A N 1
ATOM 4200 C CA . LYS A 1 523 ? 12.061 21.078 -10.523 1.00 66.31 523 LYS A CA 1
ATOM 4201 C C . LYS A 1 523 ? 12.434 19.805 -11.251 1.00 66.31 523 LYS A C 1
ATOM 4203 O O . LYS A 1 523 ? 13.451 19.191 -10.934 1.00 66.31 523 LYS A O 1
ATOM 4208 N N . ILE A 1 524 ? 11.608 19.393 -12.215 1.00 59.72 524 ILE A N 1
ATOM 4209 C CA . ILE A 1 524 ? 11.990 18.280 -13.089 1.00 59.72 524 ILE A CA 1
ATOM 4210 C C . ILE A 1 524 ? 13.324 18.682 -13.729 1.00 59.72 524 ILE A C 1
ATOM 4212 O O . ILE A 1 524 ? 13.417 19.708 -14.408 1.00 59.72 524 ILE A O 1
ATOM 4216 N N . ALA A 1 525 ? 14.385 17.957 -13.392 1.00 56.44 525 ALA A N 1
ATOM 4217 C CA . ALA A 1 525 ? 15.737 18.317 -13.801 1.00 56.44 525 ALA A CA 1
ATOM 4218 C C . ALA A 1 525 ? 16.050 17.703 -15.166 1.00 56.44 525 ALA A C 1
ATOM 4220 O O . ALA A 1 525 ? 16.684 18.344 -16.003 1.00 56.44 525 ALA A O 1
ATOM 4221 N N . GLU A 1 526 ? 15.543 16.493 -15.398 1.00 65.12 526 GLU A N 1
ATOM 4222 C CA . GLU A 1 526 ? 15.768 15.730 -16.619 1.00 65.12 526 GLU A CA 1
ATOM 4223 C C . GLU A 1 526 ? 14.735 16.097 -17.684 1.00 65.12 526 GLU A C 1
ATOM 4225 O O . GLU A 1 526 ? 13.524 16.117 -17.444 1.00 65.12 526 GLU A O 1
ATOM 4230 N N . ARG A 1 527 ? 15.231 16.449 -18.870 1.00 67.75 527 ARG A N 1
ATOM 4231 C CA . ARG A 1 527 ? 14.406 16.910 -19.991 1.00 67.75 527 ARG A CA 1
ATOM 4232 C C . ARG A 1 527 ? 13.501 15.787 -20.495 1.00 67.75 527 ARG A C 1
ATOM 4234 O O . ARG A 1 527 ? 12.346 16.032 -20.818 1.00 67.75 527 ARG A O 1
ATOM 4241 N N . GLU A 1 528 ? 14.023 14.572 -20.472 1.00 68.12 528 GLU A N 1
ATOM 4242 C CA . GLU A 1 528 ? 13.361 13.327 -20.831 1.00 68.12 528 GLU A CA 1
ATOM 4243 C C . GLU A 1 528 ? 12.075 13.109 -20.008 1.00 68.12 528 GLU A C 1
ATOM 4245 O O . GLU A 1 528 ? 10.994 12.910 -20.563 1.00 68.12 528 GLU A O 1
ATOM 4250 N N . VAL A 1 529 ? 12.159 13.256 -18.680 1.00 70.56 529 VAL A N 1
ATOM 4251 C CA . VAL A 1 529 ? 11.008 13.110 -17.769 1.00 70.56 529 VAL A CA 1
ATOM 4252 C C . VAL A 1 529 ? 9.955 14.197 -18.013 1.00 70.56 529 VAL A C 1
ATOM 4254 O O . VAL A 1 529 ? 8.758 13.923 -17.917 1.00 70.56 529 VAL A O 1
ATOM 4257 N N . LYS A 1 530 ? 10.373 15.427 -18.354 1.00 74.31 530 LYS A N 1
ATOM 4258 C CA . LYS A 1 530 ? 9.436 16.508 -18.716 1.00 74.31 530 LYS A CA 1
ATOM 4259 C C . LYS A 1 530 ? 8.653 16.175 -19.974 1.00 74.31 530 LYS A C 1
ATOM 4261 O O . LYS A 1 530 ? 7.441 16.359 -19.986 1.00 74.31 530 LYS A O 1
ATOM 4266 N N . GLU A 1 531 ? 9.349 15.731 -21.018 1.00 75.50 531 GLU A N 1
ATOM 4267 C CA . GLU A 1 531 ? 8.742 15.423 -22.314 1.00 75.50 531 GLU A CA 1
ATOM 4268 C C . GLU A 1 531 ? 7.729 14.276 -22.178 1.00 75.50 531 GLU A C 1
ATOM 4270 O O . GLU A 1 531 ? 6.596 14.422 -22.633 1.00 75.50 531 GLU A O 1
ATOM 4275 N N . ILE A 1 532 ? 8.073 13.200 -21.459 1.00 78.56 532 ILE A N 1
ATOM 4276 C CA . ILE A 1 532 ? 7.134 12.105 -21.156 1.00 78.56 532 ILE A CA 1
ATOM 4277 C C . ILE A 1 532 ? 5.909 12.606 -20.389 1.00 78.56 532 ILE A C 1
ATOM 4279 O O . ILE A 1 532 ? 4.771 12.345 -20.780 1.00 78.56 532 ILE A O 1
ATOM 4283 N N . LEU A 1 533 ? 6.123 13.346 -19.294 1.00 79.44 533 LEU A N 1
ATOM 4284 C CA . LEU A 1 533 ? 5.013 13.810 -18.466 1.00 79.44 533 LEU A CA 1
ATOM 4285 C C . LEU A 1 533 ? 4.057 14.679 -19.293 1.00 79.44 533 LEU A C 1
ATOM 4287 O O . LEU A 1 533 ? 2.850 14.457 -19.256 1.00 79.44 533 LEU A O 1
ATOM 4291 N N . LEU A 1 534 ? 4.591 15.616 -20.082 1.00 82.31 534 LEU A N 1
ATOM 4292 C CA . LEU A 1 534 ? 3.807 16.515 -20.931 1.00 82.31 534 LEU A CA 1
ATOM 4293 C C . LEU A 1 534 ? 3.004 15.796 -22.013 1.00 82.31 534 LEU A C 1
ATOM 4295 O O . LEU A 1 534 ? 1.889 16.222 -22.323 1.00 82.31 534 LEU A O 1
ATOM 4299 N N . ASN A 1 535 ? 3.561 14.724 -22.572 1.00 82.25 535 ASN A N 1
ATOM 4300 C CA . ASN A 1 535 ? 2.944 13.983 -23.665 1.00 82.25 535 ASN A CA 1
ATOM 4301 C C . ASN A 1 535 ? 1.985 12.879 -23.192 1.00 82.25 535 ASN A C 1
ATOM 4303 O O . ASN A 1 535 ? 1.208 12.380 -24.010 1.00 82.25 535 ASN A O 1
ATOM 4307 N N . SER A 1 536 ? 2.000 12.542 -21.898 1.00 88.50 536 SER A N 1
ATOM 4308 C CA . SER A 1 536 ? 1.147 11.510 -21.299 1.00 88.50 536 SER A CA 1
ATOM 4309 C C . SER A 1 536 ? -0.353 11.763 -21.425 1.00 88.50 536 SER A C 1
ATOM 4311 O O . SER A 1 536 ? -0.840 12.897 -21.331 1.00 88.50 536 SER A O 1
ATOM 4313 N N . GLU A 1 537 ? -1.105 10.671 -21.571 1.00 91.50 537 GLU A N 1
ATOM 4314 C CA . GLU A 1 537 ? -2.565 10.688 -21.512 1.00 91.50 537 GLU A CA 1
ATOM 4315 C C . GLU A 1 537 ? -3.060 11.139 -20.135 1.00 91.50 537 GLU A C 1
ATOM 4317 O O . GLU A 1 537 ? -4.089 11.813 -20.062 1.00 91.50 537 GLU A O 1
ATOM 4322 N N . PHE A 1 538 ? -2.295 10.906 -19.058 1.00 93.75 538 PHE A N 1
ATOM 4323 C CA . PHE A 1 538 ? -2.600 11.475 -17.744 1.00 93.75 538 PHE A CA 1
ATOM 4324 C C . PHE A 1 538 ? -2.710 13.000 -17.787 1.00 93.75 538 PHE A C 1
ATOM 4326 O O . PHE A 1 538 ? -3.736 13.537 -17.380 1.00 93.75 538 PHE A O 1
ATOM 4333 N N . ILE A 1 539 ? -1.698 13.727 -18.285 1.00 91.44 539 ILE A N 1
ATOM 4334 C CA . ILE A 1 539 ? -1.746 15.201 -18.291 1.00 91.44 539 ILE A CA 1
ATOM 4335 C C . ILE A 1 539 ? -2.883 15.706 -19.185 1.00 91.44 539 ILE A C 1
ATOM 4337 O O . ILE A 1 539 ? -3.570 16.666 -18.819 1.00 91.44 539 ILE A O 1
ATOM 4341 N N . LYS A 1 540 ? -3.125 15.055 -20.330 1.00 92.38 540 LYS A N 1
ATOM 4342 C CA . LYS A 1 540 ? -4.247 15.395 -21.221 1.00 92.38 540 LYS A CA 1
ATOM 4343 C C . LYS A 1 540 ? -5.594 15.209 -20.516 1.00 92.38 540 LYS A C 1
ATOM 4345 O O . LYS A 1 540 ? -6.435 16.111 -20.549 1.00 92.38 540 LYS A O 1
ATOM 4350 N N . ALA A 1 541 ? -5.789 14.074 -19.849 1.00 93.44 541 ALA A N 1
ATOM 4351 C CA . ALA A 1 541 ? -7.023 13.755 -19.146 1.00 93.44 541 ALA A CA 1
ATOM 4352 C C . ALA A 1 541 ? -7.215 14.615 -17.891 1.00 93.44 541 ALA A C 1
ATOM 4354 O O . ALA A 1 541 ? -8.311 15.128 -17.671 1.00 93.44 541 ALA A O 1
ATOM 4355 N N . TRP A 1 542 ? -6.152 14.866 -17.126 1.00 94.50 542 TRP A N 1
ATOM 4356 C CA . TRP A 1 542 ? -6.161 15.738 -15.954 1.00 94.50 542 TRP A CA 1
ATOM 4357 C C . TRP A 1 542 ? -6.539 17.176 -16.313 1.00 94.50 542 TRP A C 1
ATOM 4359 O O . TRP A 1 542 ? -7.412 17.745 -15.664 1.00 94.50 542 TRP A O 1
ATOM 4369 N N . LYS A 1 543 ? -5.985 17.751 -17.393 1.00 91.69 543 LYS A N 1
ATOM 4370 C CA . LYS A 1 543 ? -6.387 19.086 -17.884 1.00 91.69 543 LYS A CA 1
ATOM 4371 C C . LYS A 1 543 ? -7.886 19.166 -18.198 1.00 91.69 543 LYS A C 1
ATOM 4373 O O . LYS A 1 543 ? -8.509 20.200 -17.968 1.00 91.69 543 LYS A O 1
ATOM 4378 N N . LYS A 1 544 ? -8.466 18.086 -18.729 1.00 93.44 544 LYS A N 1
ATOM 4379 C CA . LYS A 1 544 ? -9.878 18.026 -19.135 1.00 93.44 544 LYS A CA 1
ATOM 4380 C C . LYS A 1 544 ? -10.823 17.712 -17.972 1.00 93.44 544 LYS A C 1
ATOM 4382 O O . LYS A 1 544 ? -11.930 18.245 -17.920 1.00 93.44 544 LYS A O 1
ATOM 4387 N N . TYR A 1 545 ? -10.391 16.863 -17.043 1.00 92.88 545 TYR A N 1
ATOM 4388 C CA . TYR A 1 545 ? -11.204 16.327 -15.955 1.00 92.88 545 TYR A CA 1
ATOM 4389 C C . TYR A 1 545 ? -10.453 16.318 -14.609 1.00 92.88 545 TYR A C 1
ATOM 4391 O O . TYR A 1 545 ? -10.297 15.254 -14.004 1.00 92.88 545 TYR A O 1
ATOM 4399 N N . PRO A 1 546 ? -10.032 17.483 -14.075 1.00 91.19 546 PRO A N 1
ATOM 4400 C CA . PRO A 1 546 ? -9.080 17.535 -12.961 1.00 91.19 546 PRO A CA 1
ATOM 4401 C C . PRO A 1 546 ? -9.545 16.820 -11.691 1.00 91.19 546 PRO A C 1
ATOM 4403 O O . PRO A 1 546 ? -8.736 16.310 -10.933 1.00 91.19 546 PRO A O 1
ATOM 4406 N N . LYS A 1 547 ? -10.862 16.729 -11.474 1.00 88.81 547 LYS A N 1
ATOM 4407 C CA . LYS A 1 547 ? -11.463 16.088 -10.293 1.00 88.81 547 LYS A CA 1
ATOM 4408 C C . LYS A 1 547 ? -11.207 14.582 -10.203 1.00 88.81 547 LYS A C 1
ATOM 4410 O O . LYS A 1 547 ? -11.332 14.032 -9.119 1.00 88.81 547 LYS A O 1
ATOM 4415 N N . PHE A 1 548 ? -10.898 13.917 -11.317 1.00 90.00 548 PHE A N 1
ATOM 4416 C CA . PHE A 1 548 ? -10.722 12.460 -11.373 1.00 90.00 548 PHE A CA 1
ATOM 4417 C C . PHE A 1 548 ? -9.263 12.011 -11.323 1.00 90.00 548 PHE A C 1
ATOM 4419 O O . PHE A 1 548 ? -9.009 10.805 -11.371 1.00 90.00 548 PHE A O 1
ATOM 4426 N N . TYR A 1 549 ? -8.337 12.964 -11.226 1.00 94.06 549 TYR A N 1
ATOM 4427 C CA . TYR A 1 549 ? -6.904 12.722 -11.203 1.00 94.06 549 TYR A CA 1
ATOM 4428 C C . TYR A 1 549 ? -6.261 13.509 -10.063 1.00 94.06 549 TYR A C 1
ATOM 4430 O O . TYR A 1 549 ? -6.809 14.515 -9.612 1.00 94.06 549 TYR A O 1
ATOM 4438 N N . SER A 1 550 ? -5.102 13.060 -9.592 1.00 94.00 550 SER A N 1
ATOM 4439 C CA . SER A 1 550 ? -4.348 13.767 -8.554 1.00 94.00 550 SER A CA 1
ATOM 4440 C C . SER A 1 550 ? -2.875 13.886 -8.921 1.00 94.00 550 SER A C 1
ATOM 4442 O O . SER A 1 550 ? -2.254 12.936 -9.402 1.00 94.00 550 SER A O 1
ATOM 4444 N N . LEU A 1 551 ? -2.307 15.070 -8.697 1.00 92.81 551 LEU A N 1
ATOM 4445 C CA . LEU A 1 551 ? -0.886 15.332 -8.895 1.00 92.81 551 LEU A CA 1
ATOM 4446 C C . LEU A 1 551 ? -0.261 15.711 -7.554 1.00 92.81 551 LEU A C 1
ATOM 4448 O O . LEU A 1 551 ? -0.596 16.743 -6.976 1.00 92.81 551 LEU A O 1
ATOM 4452 N N . MET A 1 552 ? 0.639 14.871 -7.048 1.00 92.12 552 MET A N 1
ATOM 4453 C CA . MET A 1 552 ? 1.236 15.040 -5.725 1.00 92.12 552 MET A CA 1
ATOM 4454 C C . MET A 1 552 ? 2.731 15.348 -5.828 1.00 92.12 552 MET A C 1
ATOM 4456 O O . MET A 1 552 ? 3.523 14.494 -6.222 1.00 92.12 552 MET A O 1
ATOM 4460 N N . PHE A 1 553 ? 3.133 16.554 -5.433 1.00 90.25 553 PHE A N 1
ATOM 4461 C CA . PHE A 1 553 ? 4.525 16.985 -5.334 1.00 90.25 553 PHE A CA 1
ATOM 4462 C C . PHE A 1 553 ? 5.051 16.749 -3.916 1.00 90.25 553 PHE A C 1
ATOM 4464 O O . PHE A 1 553 ? 4.706 17.456 -2.964 1.00 90.25 553 PHE A O 1
ATOM 4471 N N . LEU A 1 554 ? 5.902 15.735 -3.767 1.00 89.25 554 LEU A N 1
ATOM 4472 C CA . LEU A 1 554 ? 6.462 15.329 -2.479 1.00 89.25 554 LEU A CA 1
ATOM 4473 C C . LEU A 1 554 ? 7.950 15.673 -2.456 1.00 89.25 554 LEU A C 1
ATOM 4475 O O . LEU A 1 554 ? 8.713 15.171 -3.281 1.00 89.25 554 LEU A O 1
ATOM 4479 N N . ALA A 1 555 ? 8.375 16.528 -1.524 1.00 86.62 555 ALA A N 1
ATOM 4480 C CA . ALA A 1 555 ? 9.795 16.826 -1.325 1.00 86.62 555 ALA A CA 1
ATOM 4481 C C . ALA A 1 555 ? 10.319 16.142 -0.063 1.00 86.62 555 ALA A C 1
ATOM 4483 O O . ALA A 1 555 ? 9.726 16.335 0.994 1.00 86.62 555 ALA A O 1
ATOM 4484 N N . TYR A 1 556 ? 11.422 15.396 -0.155 1.00 84.94 556 TYR A N 1
ATOM 4485 C CA . TYR A 1 556 ? 12.079 14.735 0.980 1.00 84.94 556 TYR A CA 1
ATOM 4486 C C . TYR A 1 556 ? 13.447 15.388 1.302 1.00 84.94 556 TYR A C 1
ATOM 4488 O O . TYR A 1 556 ? 14.508 14.884 0.936 1.00 84.94 556 TYR A O 1
ATOM 4496 N N . PRO A 1 557 ? 13.487 16.534 2.000 1.00 82.25 557 PRO A N 1
ATOM 4497 C CA . PRO A 1 557 ? 14.716 17.319 2.127 1.00 82.25 557 PRO A CA 1
ATOM 4498 C C . PRO A 1 557 ? 15.686 16.825 3.209 1.00 82.25 557 PRO A C 1
ATOM 4500 O O . PRO A 1 557 ? 16.744 17.418 3.372 1.00 82.25 557 PRO A O 1
ATOM 4503 N N . GLU A 1 558 ? 15.396 15.733 3.926 1.00 80.88 558 GLU A N 1
ATOM 4504 C CA . GLU A 1 558 ? 16.166 15.257 5.100 1.00 80.88 558 GLU A CA 1
ATOM 4505 C C . GLU A 1 558 ? 17.642 14.900 4.822 1.00 80.88 558 GLU A C 1
ATOM 4507 O O . GLU A 1 558 ? 18.425 14.672 5.751 1.00 80.88 558 GLU A O 1
ATOM 4512 N N . LYS A 1 559 ? 18.056 14.869 3.548 1.00 73.00 559 LYS A N 1
ATOM 4513 C CA . LYS A 1 559 ? 19.476 14.813 3.166 1.00 73.00 559 LYS A CA 1
ATOM 4514 C C . LYS A 1 559 ? 20.233 16.097 3.520 1.00 73.00 559 LYS A C 1
ATOM 4516 O O . LYS A 1 559 ? 21.431 16.028 3.798 1.00 73.00 559 LYS A O 1
ATOM 4521 N N . ASP A 1 560 ? 19.560 17.243 3.501 1.00 76.56 560 ASP A N 1
ATOM 4522 C CA . ASP A 1 560 ? 20.103 18.513 3.968 1.00 76.56 560 ASP A CA 1
ATOM 4523 C C . ASP A 1 560 ? 20.006 18.586 5.488 1.00 76.56 560 ASP A C 1
ATOM 4525 O O . ASP A 1 560 ? 18.949 18.401 6.089 1.00 76.56 560 ASP A O 1
ATOM 4529 N N . THR A 1 561 ? 21.134 18.911 6.106 1.00 77.81 561 THR A N 1
ATOM 4530 C CA . THR A 1 561 ? 21.265 19.135 7.544 1.00 77.81 561 THR A CA 1
ATOM 4531 C C . THR A 1 561 ? 20.310 20.202 8.085 1.00 77.81 561 THR A C 1
ATOM 4533 O O . THR A 1 561 ? 19.941 20.139 9.253 1.00 77.81 561 THR A O 1
ATOM 4536 N N . ASN A 1 562 ? 19.860 21.154 7.261 1.00 82.00 562 ASN A N 1
ATOM 4537 C CA . ASN A 1 562 ? 18.869 22.162 7.655 1.00 82.00 562 ASN A CA 1
ATOM 4538 C C . ASN A 1 562 ? 17.468 21.578 7.887 1.00 82.00 562 ASN A C 1
ATOM 4540 O O . ASN A 1 562 ? 16.668 22.175 8.607 1.00 82.00 562 ASN A O 1
ATOM 4544 N N . PHE A 1 563 ? 17.185 20.418 7.294 1.00 82.38 563 PHE A N 1
ATOM 4545 C CA . PHE A 1 563 ? 15.925 19.687 7.417 1.00 82.38 563 PHE A CA 1
ATOM 4546 C C . PHE A 1 563 ? 16.083 18.431 8.281 1.00 82.38 563 PHE A C 1
ATOM 4548 O O . PHE A 1 563 ? 15.271 17.511 8.205 1.00 82.38 563 PHE A O 1
ATOM 4555 N N . GLN A 1 564 ? 17.134 18.385 9.104 1.00 86.88 564 GLN A N 1
ATOM 4556 C CA . GLN A 1 564 ? 17.316 17.358 10.119 1.00 86.88 564 GLN A CA 1
ATOM 4557 C C . GLN A 1 564 ? 16.848 17.888 11.470 1.00 86.88 564 GLN A C 1
ATOM 4559 O O . GLN A 1 564 ? 17.262 18.963 11.910 1.00 86.88 564 GLN A O 1
ATOM 4564 N N . PHE A 1 565 ? 15.962 17.134 12.118 1.00 88.94 565 PHE A N 1
ATOM 4565 C CA . PHE A 1 565 ? 15.309 17.556 13.352 1.00 88.94 565 PHE A CA 1
ATOM 4566 C C . PHE A 1 565 ? 15.515 16.515 14.448 1.00 88.94 565 PHE A C 1
ATOM 4568 O O . PHE A 1 565 ? 15.229 15.336 14.258 1.00 88.94 565 PHE A O 1
ATOM 4575 N N . GLY A 1 566 ? 15.963 16.977 15.611 1.00 90.31 566 GLY A N 1
ATOM 4576 C CA . GLY A 1 566 ? 15.917 16.220 16.856 1.00 90.31 566 GLY A CA 1
ATOM 4577 C C . GLY A 1 566 ? 14.823 16.726 17.794 1.00 90.31 566 GLY A C 1
ATOM 4578 O O . GLY A 1 566 ? 14.156 17.732 17.525 1.00 90.31 566 GLY A O 1
ATOM 4579 N N . GLU A 1 567 ? 14.687 16.070 18.944 1.00 90.19 567 GLU A N 1
ATOM 4580 C CA . GLU A 1 567 ? 13.692 16.384 19.983 1.00 90.19 567 GLU A CA 1
ATOM 4581 C C . GLU A 1 567 ? 13.668 17.867 20.407 1.00 90.19 567 GLU A C 1
ATOM 4583 O O . GLU A 1 567 ? 12.612 18.427 20.706 1.00 90.19 567 GLU A O 1
ATOM 4588 N N . ASN A 1 568 ? 14.816 18.545 20.332 1.00 90.06 568 ASN A N 1
ATOM 4589 C CA . ASN A 1 568 ? 14.989 19.945 20.722 1.00 90.06 568 ASN A CA 1
ATOM 4590 C C . ASN A 1 568 ? 14.653 20.951 19.601 1.00 90.06 568 ASN A C 1
ATOM 4592 O O . ASN A 1 568 ? 14.948 22.140 19.715 1.00 90.06 568 ASN A O 1
ATOM 4596 N N . ASN A 1 569 ? 14.076 20.512 18.476 1.00 90.19 569 ASN A N 1
ATOM 4597 C CA . ASN A 1 569 ? 13.836 21.356 17.296 1.00 90.19 569 ASN A CA 1
ATOM 4598 C C . ASN A 1 569 ? 12.357 21.661 17.015 1.00 90.19 569 ASN A C 1
ATOM 4600 O O . ASN A 1 569 ? 11.987 21.953 15.876 1.00 90.19 569 ASN A O 1
ATOM 4604 N N . LYS A 1 570 ? 11.524 21.670 18.059 1.00 87.25 570 LYS A N 1
ATOM 4605 C CA . LYS A 1 570 ? 10.075 21.906 17.966 1.00 87.25 570 LYS A CA 1
ATOM 4606 C C . LYS A 1 570 ? 9.694 23.222 17.270 1.00 87.25 570 LYS A C 1
ATOM 4608 O O . LYS A 1 570 ? 8.787 23.240 16.445 1.00 87.25 570 LYS A O 1
ATOM 4613 N N . ASP A 1 571 ? 10.395 24.319 17.545 1.00 88.56 571 ASP A N 1
ATOM 4614 C CA . ASP A 1 571 ? 10.082 25.608 16.904 1.00 88.56 571 ASP A CA 1
ATOM 4615 C C . ASP A 1 571 ? 10.530 25.652 15.438 1.00 88.56 571 ASP A C 1
ATOM 4617 O O . ASP A 1 571 ? 9.882 26.273 14.596 1.00 88.56 571 ASP A O 1
ATOM 4621 N N . LYS A 1 572 ? 11.621 24.950 15.107 1.00 88.19 572 LYS A N 1
ATOM 4622 C CA . LYS A 1 572 ? 12.125 24.873 13.731 1.00 88.19 572 LYS A CA 1
ATOM 4623 C C . LYS A 1 572 ? 11.166 24.097 12.839 1.00 88.19 572 LYS A C 1
ATOM 4625 O O . LYS A 1 572 ? 10.875 24.561 11.742 1.00 88.19 572 LYS A O 1
ATOM 4630 N N . ILE A 1 573 ? 10.646 22.962 13.312 1.00 89.12 573 ILE A N 1
ATOM 4631 C CA . ILE A 1 573 ? 9.729 22.152 12.504 1.00 89.12 573 ILE A CA 1
ATOM 4632 C C . ILE A 1 573 ? 8.396 22.875 12.261 1.00 89.12 573 ILE A C 1
ATOM 4634 O O . ILE A 1 573 ? 7.867 22.822 11.158 1.00 89.12 573 ILE A O 1
ATOM 4638 N N . LYS A 1 574 ? 7.907 23.666 13.227 1.00 87.00 574 LYS A N 1
ATOM 4639 C CA . LYS A 1 574 ? 6.713 24.515 13.044 1.00 87.00 574 LYS A CA 1
ATOM 4640 C C . LYS A 1 574 ? 6.881 25.559 11.938 1.00 87.00 574 LYS A C 1
ATOM 4642 O O . LYS A 1 574 ? 5.910 25.912 11.271 1.00 87.00 574 LYS A O 1
ATOM 4647 N N . ASN A 1 575 ? 8.105 26.035 11.704 1.00 85.94 575 ASN A N 1
ATOM 4648 C CA . ASN A 1 575 ? 8.384 26.982 10.624 1.00 85.94 575 ASN A CA 1
ATOM 4649 C C . ASN A 1 575 ? 8.312 26.350 9.223 1.00 85.94 575 ASN A C 1
ATOM 4651 O O . ASN A 1 575 ? 8.192 27.101 8.254 1.00 85.94 575 ASN A O 1
ATOM 4655 N N . LEU A 1 576 ? 8.325 25.014 9.095 1.00 84.94 576 LEU A N 1
ATOM 4656 C CA . LEU A 1 576 ? 8.168 24.349 7.796 1.00 84.94 576 LEU A CA 1
ATOM 4657 C C . LEU A 1 576 ? 6.818 24.647 7.146 1.00 84.94 576 LEU A C 1
ATOM 4659 O O . LEU A 1 576 ? 6.779 24.798 5.933 1.00 84.94 576 LEU A O 1
ATOM 4663 N N . LEU A 1 577 ? 5.741 24.827 7.920 1.00 77.25 577 LEU A N 1
ATOM 4664 C CA . LEU A 1 577 ? 4.421 25.167 7.368 1.00 77.25 577 LEU A CA 1
ATOM 4665 C C . LEU A 1 577 ? 4.456 26.450 6.524 1.00 77.25 577 LEU A C 1
ATOM 4667 O O . LEU A 1 577 ? 3.895 26.505 5.434 1.00 77.25 577 LEU A O 1
ATOM 4671 N N . LYS A 1 578 ? 5.181 27.473 6.992 1.00 81.69 578 LYS A N 1
ATOM 4672 C CA . LYS A 1 578 ? 5.350 28.733 6.247 1.00 81.69 578 LYS A CA 1
ATOM 4673 C C . LYS A 1 578 ? 6.151 28.525 4.958 1.00 81.69 578 LYS A C 1
ATOM 4675 O O . LYS A 1 578 ? 5.911 29.191 3.951 1.00 81.69 578 LYS A O 1
ATOM 4680 N N . GLN A 1 579 ? 7.116 27.605 4.990 1.00 83.88 579 GLN A N 1
ATOM 4681 C CA . GLN A 1 579 ? 7.896 27.232 3.813 1.00 83.88 579 GLN A CA 1
ATOM 4682 C C . GLN A 1 579 ? 7.057 26.411 2.823 1.00 83.88 579 GLN A C 1
ATOM 4684 O O . GLN A 1 579 ? 7.202 26.618 1.623 1.00 83.88 579 GLN A O 1
ATOM 4689 N N . GLU A 1 580 ? 6.146 25.549 3.293 1.00 83.50 580 GLU A N 1
ATOM 4690 C CA . GLU A 1 580 ? 5.219 24.789 2.442 1.00 83.50 580 GLU A CA 1
ATOM 4691 C C . GLU A 1 580 ? 4.283 25.699 1.636 1.00 83.50 580 GLU A C 1
ATOM 4693 O O . GLU A 1 580 ? 4.105 25.470 0.442 1.00 83.50 580 GLU A O 1
ATOM 4698 N N . GLU A 1 581 ? 3.730 26.760 2.235 1.00 82.88 581 GLU A N 1
ATOM 4699 C CA . GLU A 1 581 ? 2.867 27.720 1.519 1.00 82.88 581 GLU A CA 1
ATOM 4700 C C . GLU A 1 581 ? 3.616 28.430 0.380 1.00 82.88 581 GLU A C 1
ATOM 4702 O O . GLU A 1 581 ? 3.123 28.548 -0.749 1.00 82.88 581 GLU A O 1
ATOM 4707 N N . SER A 1 582 ? 4.848 28.861 0.664 1.00 84.81 582 SER A N 1
ATOM 4708 C CA . SER A 1 582 ? 5.719 29.502 -0.326 1.00 84.81 582 SER A CA 1
ATOM 4709 C C . SER A 1 582 ? 6.123 28.519 -1.427 1.00 84.81 582 SER A C 1
ATOM 4711 O O . SER A 1 582 ? 6.066 28.848 -2.612 1.00 84.81 582 SER A O 1
ATOM 4713 N N . LYS A 1 583 ? 6.471 27.284 -1.044 1.00 86.00 583 LYS A N 1
ATOM 4714 C CA . LYS A 1 583 ? 6.798 26.190 -1.960 1.00 86.00 583 LYS A CA 1
ATOM 4715 C C . LYS A 1 583 ? 5.637 25.914 -2.907 1.00 86.00 583 LYS A C 1
ATOM 4717 O O . LYS A 1 583 ? 5.847 25.944 -4.112 1.00 86.00 583 LYS A O 1
ATOM 4722 N N . ARG A 1 584 ? 4.418 25.714 -2.396 1.00 87.62 584 ARG A N 1
ATOM 4723 C CA . ARG A 1 584 ? 3.237 25.427 -3.226 1.00 87.62 584 ARG A CA 1
ATOM 4724 C C . ARG A 1 584 ? 3.052 26.460 -4.333 1.00 87.62 584 ARG A C 1
ATOM 4726 O O . ARG A 1 584 ? 2.773 26.094 -5.474 1.00 87.62 584 ARG A O 1
ATOM 4733 N N . SER A 1 585 ? 3.224 27.737 -4.000 1.00 86.69 585 SER A N 1
ATOM 4734 C CA . SER A 1 585 ? 3.101 28.837 -4.962 1.00 86.69 585 SER A CA 1
ATOM 4735 C C . SER A 1 585 ? 4.140 28.718 -6.083 1.00 86.69 585 SER A C 1
ATOM 4737 O O . SER A 1 585 ? 3.782 28.787 -7.257 1.00 86.69 585 SER A O 1
ATOM 4739 N N . LEU A 1 586 ? 5.402 28.448 -5.730 1.00 86.44 586 LEU A N 1
ATOM 4740 C CA . LEU A 1 586 ? 6.493 28.247 -6.691 1.00 86.44 586 LEU A CA 1
ATOM 4741 C C . LEU A 1 586 ? 6.290 26.997 -7.556 1.00 86.44 586 LEU A C 1
ATOM 4743 O O . LEU A 1 586 ? 6.466 27.053 -8.768 1.00 86.44 586 LEU A O 1
ATOM 4747 N N . GLU A 1 587 ? 5.895 25.870 -6.961 1.00 87.12 587 GLU A N 1
ATOM 4748 C CA . GLU A 1 587 ? 5.663 24.621 -7.700 1.00 87.12 587 GLU A CA 1
ATOM 4749 C C . GLU A 1 587 ? 4.498 24.760 -8.684 1.00 87.12 587 GLU A C 1
ATOM 4751 O O . GLU A 1 587 ? 4.561 24.256 -9.804 1.00 87.12 587 GLU A O 1
ATOM 4756 N N . THR A 1 588 ? 3.461 25.501 -8.294 1.00 87.38 588 THR A N 1
ATOM 4757 C CA . THR A 1 588 ? 2.319 25.809 -9.160 1.00 87.38 588 THR A CA 1
ATOM 4758 C C . THR A 1 588 ? 2.724 26.722 -10.317 1.00 87.38 588 THR A C 1
ATOM 4760 O O . THR A 1 588 ? 2.295 26.497 -11.449 1.00 87.38 588 THR A O 1
ATOM 4763 N N . GLU A 1 589 ? 3.570 27.726 -10.066 1.00 87.31 589 GLU A N 1
ATOM 4764 C CA . GLU A 1 589 ? 4.114 28.608 -11.104 1.00 87.31 589 GLU A CA 1
ATOM 4765 C C . GLU A 1 589 ? 4.983 27.829 -12.104 1.00 87.31 589 GLU A C 1
ATOM 4767 O O . GLU A 1 589 ? 4.812 27.959 -13.317 1.00 87.31 589 GLU A O 1
ATOM 4772 N N . GLU A 1 590 ? 5.876 26.970 -11.611 1.00 85.69 590 GLU A N 1
ATOM 4773 C CA . GLU A 1 590 ? 6.716 26.117 -12.455 1.00 85.69 590 GLU A CA 1
ATOM 4774 C C . GLU A 1 590 ? 5.887 25.110 -13.258 1.00 85.69 590 GLU A C 1
ATOM 4776 O O . GLU A 1 590 ? 6.178 24.869 -14.431 1.00 85.69 590 GLU A O 1
ATOM 4781 N N . LEU A 1 591 ? 4.814 24.564 -12.679 1.00 87.44 591 LEU A N 1
ATOM 4782 C CA . LEU A 1 591 ? 3.877 23.718 -13.409 1.00 87.44 591 LEU A CA 1
ATOM 4783 C C . LEU A 1 591 ? 3.134 24.503 -14.499 1.00 87.44 591 LEU A C 1
ATOM 4785 O O . LEU A 1 591 ? 2.991 24.001 -15.610 1.00 87.44 591 LEU A O 1
ATOM 4789 N N . CYS A 1 592 ? 2.701 25.736 -14.226 1.00 88.44 592 CYS A N 1
ATOM 4790 C CA . CYS A 1 592 ? 2.082 26.602 -15.235 1.00 88.44 592 CYS A CA 1
ATOM 4791 C C . CYS A 1 592 ? 3.032 26.845 -16.413 1.00 88.44 592 CYS A C 1
ATOM 4793 O O . CYS A 1 592 ? 2.645 26.623 -17.560 1.00 88.44 592 CYS A O 1
ATOM 4795 N N . LYS A 1 593 ? 4.294 27.195 -16.132 1.00 87.12 593 LYS A N 1
ATOM 4796 C CA . LYS A 1 593 ? 5.339 27.357 -17.157 1.00 87.12 593 LYS A CA 1
ATOM 4797 C C . LYS A 1 593 ? 5.557 26.075 -17.954 1.00 87.12 593 LYS A C 1
ATOM 4799 O O . LYS A 1 593 ? 5.648 26.125 -19.174 1.00 87.12 593 LYS A O 1
ATOM 4804 N N . LEU A 1 594 ? 5.628 24.929 -17.273 1.00 84.50 594 LEU A N 1
ATOM 4805 C CA . LEU A 1 594 ? 5.825 23.632 -17.919 1.00 84.50 594 LEU A CA 1
ATOM 4806 C C . LEU A 1 594 ? 4.674 23.298 -18.878 1.00 84.50 594 LEU A C 1
ATOM 4808 O O . LEU A 1 594 ? 4.915 22.766 -19.955 1.00 84.50 594 LEU A O 1
ATOM 4812 N N . LEU A 1 595 ? 3.436 23.610 -18.491 1.00 86.56 595 LEU A N 1
ATOM 4813 C CA . LEU A 1 595 ? 2.228 23.302 -19.258 1.00 86.56 595 LEU A CA 1
ATOM 4814 C C . LEU A 1 595 ? 1.858 24.359 -20.308 1.00 86.56 595 LEU A C 1
ATOM 4816 O O . LEU A 1 595 ? 0.836 24.166 -20.971 1.00 86.56 595 LEU A O 1
ATOM 4820 N N . ASP A 1 596 ? 2.646 25.432 -20.422 1.00 86.69 596 ASP A N 1
ATOM 4821 C CA . ASP A 1 596 ? 2.359 26.633 -21.217 1.00 86.69 596 ASP A CA 1
ATOM 4822 C C . ASP A 1 596 ? 0.990 27.255 -20.874 1.00 86.69 596 ASP A C 1
ATOM 4824 O O . ASP A 1 596 ? 0.141 27.526 -21.723 1.00 86.69 596 ASP A O 1
ATOM 4828 N N . LEU A 1 597 ? 0.737 27.414 -19.570 1.00 86.56 597 LEU A N 1
ATOM 4829 C CA . LEU A 1 597 ? -0.478 28.005 -19.015 1.00 86.56 597 LEU A CA 1
ATOM 4830 C C . LEU A 1 597 ? -0.149 29.299 -18.268 1.00 86.56 597 LEU A C 1
ATOM 4832 O O . LEU A 1 597 ? 0.833 29.373 -17.536 1.00 86.56 597 LEU A O 1
ATOM 4836 N N . HIS A 1 598 ? -1.019 30.305 -18.385 1.00 84.50 598 HIS A N 1
ATOM 4837 C CA . HIS A 1 598 ? -0.895 31.537 -17.599 1.00 84.50 598 HIS A CA 1
ATOM 4838 C C . HIS A 1 598 ? -1.264 31.307 -16.121 1.00 84.50 598 HIS A C 1
ATOM 4840 O O . HIS A 1 598 ? -0.604 31.824 -15.225 1.00 84.50 598 HIS A O 1
ATOM 4846 N N . THR A 1 599 ? -2.330 30.546 -15.854 1.00 88.56 599 THR A N 1
ATOM 4847 C CA . THR A 1 599 ? -2.763 30.124 -14.511 1.00 88.56 599 THR A CA 1
ATOM 4848 C C . THR A 1 599 ? -3.488 28.780 -14.580 1.00 88.56 599 THR A C 1
ATOM 4850 O O . THR A 1 599 ? -4.047 28.411 -15.615 1.00 88.56 599 THR A O 1
ATOM 4853 N N . LEU A 1 600 ? -3.518 28.051 -13.461 1.00 90.00 600 LEU A N 1
ATOM 4854 C CA . LEU A 1 600 ? -4.359 26.863 -13.315 1.00 90.00 600 LEU A CA 1
ATOM 4855 C C . LEU A 1 600 ? -5.825 27.244 -13.079 1.00 90.00 600 LEU A C 1
ATOM 4857 O O . LEU A 1 600 ? -6.131 28.244 -12.428 1.00 90.00 600 LEU A O 1
ATOM 4861 N N . SER A 1 601 ? -6.746 26.402 -13.555 1.00 90.75 601 SER A N 1
ATOM 4862 C CA . SER A 1 601 ? -8.149 26.493 -13.139 1.00 90.75 601 SER A CA 1
ATOM 4863 C C . SER A 1 601 ? -8.303 26.117 -11.659 1.00 90.75 601 SER A C 1
ATOM 4865 O O . SER A 1 601 ? -7.499 25.361 -11.112 1.00 90.75 601 SER A O 1
ATOM 4867 N N . THR A 1 602 ? -9.371 26.587 -11.008 1.00 91.12 602 THR A N 1
ATOM 4868 C CA . THR A 1 602 ? -9.645 26.270 -9.594 1.00 91.12 602 THR A CA 1
ATOM 4869 C C . THR A 1 602 ? -9.748 24.767 -9.329 1.00 91.12 602 THR A C 1
ATOM 4871 O O . THR A 1 602 ? -9.330 24.299 -8.274 1.00 91.12 602 THR A O 1
ATOM 4874 N N . ASP A 1 603 ? -10.302 24.001 -10.271 1.00 90.81 603 ASP A N 1
ATOM 4875 C CA . ASP A 1 603 ? -10.421 22.548 -10.130 1.00 90.81 603 ASP A CA 1
ATOM 4876 C C . ASP A 1 603 ? -9.059 21.849 -10.292 1.00 90.81 603 ASP A C 1
ATOM 4878 O O . ASP A 1 603 ? -8.792 20.885 -9.577 1.00 90.81 603 ASP A O 1
ATOM 4882 N N . MET A 1 604 ? -8.172 22.360 -11.159 1.00 92.25 604 MET A N 1
ATOM 4883 C CA . MET A 1 604 ? -6.795 21.859 -11.280 1.00 92.25 604 MET A CA 1
ATOM 4884 C C . MET A 1 604 ? -5.977 22.144 -10.023 1.00 92.25 604 MET A C 1
ATOM 4886 O O . MET A 1 604 ? -5.363 21.227 -9.488 1.00 92.25 604 MET A O 1
ATOM 4890 N N . ASP A 1 605 ? -6.012 23.370 -9.502 1.00 91.00 605 ASP A N 1
ATOM 4891 C CA . ASP A 1 605 ? -5.285 23.714 -8.273 1.00 91.00 605 ASP A CA 1
ATOM 4892 C C . ASP A 1 605 ? -5.742 22.862 -7.072 1.00 91.00 605 ASP A C 1
ATOM 4894 O O . ASP A 1 605 ? -4.921 22.382 -6.295 1.00 91.00 605 ASP A O 1
ATOM 4898 N N . LYS A 1 606 ? -7.046 22.567 -6.958 1.00 91.00 606 LYS A N 1
ATOM 4899 C CA . LYS A 1 606 ? -7.580 21.679 -5.905 1.00 91.00 606 LYS A CA 1
ATOM 4900 C C . LYS A 1 606 ? -7.143 20.218 -6.029 1.00 91.00 606 LYS A C 1
ATOM 4902 O O . LYS A 1 606 ? -7.159 19.507 -5.029 1.00 91.00 606 LYS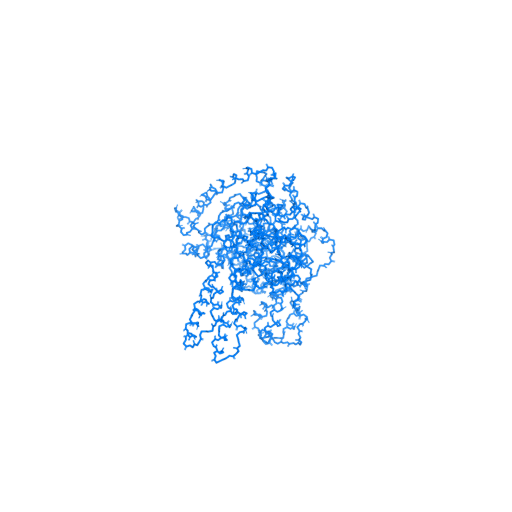 A O 1
ATOM 4907 N N . SER A 1 607 ? -6.808 19.768 -7.236 1.00 91.81 607 SER A N 1
ATOM 4908 C CA . SER A 1 607 ? -6.337 18.401 -7.500 1.00 91.81 607 SER A CA 1
ATOM 4909 C C . SER A 1 607 ? -4.827 18.218 -7.291 1.00 91.81 607 SER A C 1
ATOM 4911 O O . SER A 1 607 ? -4.320 17.104 -7.432 1.00 91.81 607 SER A O 1
ATOM 4913 N N . ILE A 1 608 ? -4.114 19.298 -6.947 1.00 92.44 608 ILE A N 1
ATOM 4914 C CA . ILE A 1 608 ? -2.684 19.273 -6.647 1.00 92.44 608 ILE A CA 1
ATOM 4915 C C . ILE A 1 608 ? -2.475 19.190 -5.135 1.00 92.44 608 ILE A C 1
ATOM 4917 O O . ILE A 1 608 ? -3.028 19.974 -4.361 1.00 92.44 608 ILE A O 1
ATOM 4921 N N . PHE A 1 609 ? -1.618 18.264 -4.718 1.00 91.62 609 PHE A N 1
ATOM 4922 C CA . PHE A 1 609 ? -1.133 18.159 -3.347 1.00 91.62 609 PHE A CA 1
ATOM 4923 C C . PHE A 1 609 ? 0.363 18.447 -3.305 1.00 91.62 609 PHE A C 1
ATOM 4925 O O . PHE A 1 609 ? 1.128 17.883 -4.078 1.00 91.62 609 PHE A O 1
ATOM 4932 N N . THR A 1 610 ? 0.797 19.303 -2.387 1.00 90.88 610 THR A N 1
ATOM 4933 C CA . THR A 1 610 ? 2.213 19.650 -2.210 1.00 90.88 610 THR A CA 1
ATOM 4934 C C . THR A 1 610 ? 2.589 19.456 -0.753 1.00 90.88 610 THR A C 1
ATOM 4936 O O . THR A 1 610 ? 1.903 20.000 0.113 1.00 90.88 610 THR A O 1
ATOM 4939 N N . SER A 1 611 ? 3.672 18.737 -0.455 1.00 89.94 611 SER A N 1
ATOM 4940 C CA . SER A 1 611 ? 4.140 18.619 0.934 1.00 89.94 611 SER A CA 1
ATOM 4941 C C . SER A 1 611 ? 5.641 18.359 1.041 1.00 89.94 611 SER A C 1
ATOM 4943 O O . SER A 1 611 ? 6.254 17.755 0.152 1.00 89.94 611 SER A O 1
ATOM 4945 N N . TYR A 1 612 ? 6.255 18.863 2.110 1.00 89.50 612 TYR A N 1
ATOM 4946 C CA . TYR A 1 612 ? 7.505 18.320 2.626 1.00 89.50 612 TYR A CA 1
ATOM 4947 C C . TYR A 1 612 ? 7.199 17.039 3.396 1.00 89.50 612 TYR A C 1
ATOM 4949 O O . TYR A 1 612 ? 6.466 17.053 4.377 1.00 89.50 612 TYR A O 1
ATOM 4957 N N . VAL A 1 613 ? 7.789 15.930 2.964 1.00 90.62 613 VAL A N 1
ATOM 4958 C CA . VAL A 1 613 ? 7.702 14.647 3.654 1.00 90.62 613 VAL A CA 1
ATOM 4959 C C . VAL A 1 613 ? 9.023 14.369 4.365 1.00 90.62 613 VAL A C 1
ATOM 4961 O O . VAL A 1 613 ? 10.083 14.365 3.743 1.00 90.62 613 VAL A O 1
ATOM 4964 N N . LEU A 1 614 ? 8.955 14.136 5.675 1.00 91.00 614 LEU A N 1
ATOM 4965 C CA . LEU A 1 614 ? 10.098 13.819 6.537 1.00 91.00 614 LEU A CA 1
ATOM 4966 C C . LEU A 1 614 ? 9.994 12.362 7.027 1.00 91.00 614 LEU A C 1
ATOM 4968 O O . LEU A 1 614 ? 9.692 12.123 8.203 1.00 91.00 614 LEU A O 1
ATOM 4972 N N . PRO A 1 615 ? 10.119 11.365 6.128 1.00 90.31 615 PRO A N 1
ATOM 4973 C CA . PRO A 1 615 ? 9.907 9.961 6.471 1.00 90.31 615 PRO A CA 1
ATOM 4974 C C . PRO A 1 615 ? 10.894 9.431 7.518 1.00 90.31 615 PRO A C 1
ATOM 4976 O O . PRO A 1 615 ? 10.514 8.565 8.309 1.00 90.31 615 PRO A O 1
ATOM 4979 N N . VAL A 1 616 ? 12.135 9.927 7.552 1.00 89.88 616 VAL A N 1
ATOM 4980 C CA . VAL A 1 616 ? 13.159 9.473 8.502 1.00 89.88 616 VAL A CA 1
ATOM 4981 C C . VAL A 1 616 ? 12.809 9.937 9.907 1.00 89.88 616 VAL A C 1
ATOM 4983 O O . VAL A 1 616 ? 12.715 9.111 10.813 1.00 89.88 616 VAL A O 1
ATOM 4986 N N . LEU A 1 617 ? 12.533 11.230 10.074 1.00 92.69 617 LEU A N 1
ATOM 4987 C CA . LEU A 1 617 ? 12.059 11.811 11.322 1.00 92.69 617 LEU A CA 1
ATOM 4988 C C . LEU A 1 617 ? 10.785 11.124 11.812 1.00 92.69 617 LEU A C 1
ATOM 4990 O O . LEU A 1 617 ? 10.712 10.722 12.973 1.00 92.69 617 LEU A O 1
ATOM 4994 N N . HIS A 1 618 ? 9.794 10.966 10.930 1.00 94.94 618 HIS A N 1
ATOM 4995 C CA . HIS A 1 618 ? 8.518 10.351 11.283 1.00 94.94 618 HIS A CA 1
ATOM 4996 C C . HIS A 1 618 ? 8.720 8.924 11.800 1.00 94.94 618 HIS A C 1
ATOM 4998 O O . HIS A 1 618 ? 8.280 8.590 12.899 1.00 94.94 618 HIS A O 1
ATOM 5004 N N . THR A 1 619 ? 9.461 8.101 11.054 1.00 94.19 619 THR A N 1
ATOM 5005 C CA . THR A 1 619 ? 9.753 6.717 11.449 1.00 94.19 619 THR A CA 1
ATOM 5006 C C . THR A 1 619 ? 10.575 6.671 12.740 1.00 94.19 619 THR A C 1
ATOM 5008 O O . THR A 1 619 ? 10.274 5.880 13.629 1.00 94.19 619 THR A O 1
ATOM 5011 N N . SER A 1 620 ? 11.564 7.558 12.895 1.00 94.50 620 SER A N 1
ATOM 5012 C CA . SER A 1 620 ? 12.398 7.659 14.100 1.00 94.50 620 SER A CA 1
ATOM 5013 C C . SER A 1 620 ? 11.586 7.952 15.360 1.00 94.50 620 SER A C 1
ATOM 5015 O O . SER A 1 620 ? 11.807 7.315 16.391 1.00 94.50 620 SER A O 1
ATOM 5017 N N . ILE A 1 621 ? 10.594 8.844 15.275 1.00 95.75 621 ILE A N 1
ATOM 5018 C CA . ILE A 1 621 ? 9.654 9.111 16.372 1.00 95.75 621 ILE A CA 1
ATOM 5019 C C . ILE A 1 621 ? 8.796 7.873 16.663 1.00 95.75 621 ILE A C 1
ATOM 5021 O O . ILE A 1 621 ? 8.630 7.494 17.822 1.00 95.75 621 ILE A O 1
ATOM 5025 N N . LEU A 1 622 ? 8.266 7.214 15.629 1.00 96.00 622 LEU A N 1
ATOM 5026 C CA . LEU A 1 622 ? 7.421 6.026 15.790 1.00 96.00 622 LEU A CA 1
ATOM 5027 C C . LEU A 1 622 ? 8.187 4.795 16.301 1.00 96.00 622 LEU A C 1
ATOM 5029 O O . LEU A 1 622 ? 7.566 3.847 16.775 1.00 96.00 622 LEU A O 1
ATOM 5033 N N . MET A 1 623 ? 9.517 4.791 16.247 1.00 94.56 623 MET A N 1
ATOM 5034 C CA . MET A 1 623 ? 10.352 3.715 16.788 1.00 94.56 623 MET A CA 1
ATOM 5035 C C . MET A 1 623 ? 10.875 3.985 18.204 1.00 94.56 623 MET A C 1
ATOM 5037 O O . MET A 1 623 ? 11.563 3.133 18.762 1.00 94.56 623 MET A O 1
ATOM 5041 N N . GLN A 1 624 ? 10.536 5.123 18.817 1.00 95.19 624 GLN A N 1
ATOM 5042 C CA . GLN A 1 624 ? 10.919 5.394 20.205 1.00 95.19 624 GLN A CA 1
ATOM 5043 C C . GLN A 1 624 ? 10.308 4.364 21.166 1.00 95.19 624 GLN A C 1
ATOM 5045 O O . GLN A 1 624 ? 9.196 3.860 20.954 1.00 95.19 624 GLN A O 1
ATOM 5050 N N . GLU A 1 625 ? 11.037 4.062 22.238 1.00 93.06 625 GLU A N 1
ATOM 5051 C CA . GLU A 1 625 ? 10.605 3.117 23.266 1.00 93.06 625 GLU A CA 1
ATOM 5052 C C . GLU A 1 625 ? 9.425 3.646 24.096 1.00 93.06 625 GLU A C 1
ATOM 5054 O O . GLU A 1 625 ? 9.201 4.849 24.241 1.00 93.06 625 GLU A O 1
ATOM 5059 N N . GLY A 1 626 ? 8.670 2.713 24.678 1.00 93.00 626 GLY A N 1
ATOM 5060 C CA . GLY A 1 626 ? 7.546 2.997 25.567 1.00 93.00 626 GLY A CA 1
ATOM 5061 C C . GLY A 1 626 ? 6.164 2.757 24.944 1.00 93.00 626 GLY A C 1
ATOM 5062 O O . GLY A 1 626 ? 6.050 2.309 23.793 1.00 93.00 626 GLY A O 1
ATOM 5063 N N . PRO A 1 627 ? 5.087 3.016 25.716 1.00 92.19 627 PRO A N 1
ATOM 5064 C CA . PRO A 1 627 ? 3.718 2.789 25.267 1.00 92.19 627 PRO A CA 1
ATOM 5065 C C . PRO A 1 627 ? 3.386 3.634 24.024 1.00 92.19 627 PRO A C 1
ATOM 5067 O O . PRO A 1 627 ? 3.518 4.861 24.086 1.00 92.19 627 PRO A O 1
ATOM 5070 N N . PRO A 1 628 ? 2.904 3.027 22.921 1.00 93.94 628 PRO A N 1
ATOM 5071 C CA . PRO A 1 628 ? 2.698 3.718 21.647 1.00 93.94 628 PRO A CA 1
ATOM 5072 C C . PRO A 1 628 ? 1.897 5.027 21.720 1.00 93.94 628 PRO A C 1
ATOM 5074 O O . PRO A 1 628 ? 2.330 6.059 21.210 1.00 93.94 628 PRO A O 1
ATOM 5077 N N . HIS A 1 629 ? 0.762 5.024 22.426 1.00 89.25 629 HIS A N 1
ATOM 5078 C CA . HIS A 1 629 ? -0.085 6.212 22.573 1.00 89.25 629 HIS A CA 1
ATOM 5079 C C . HIS A 1 629 ? 0.636 7.367 23.292 1.00 89.25 629 HIS A C 1
ATOM 5081 O O . HIS A 1 629 ? 0.397 8.529 22.967 1.00 89.25 629 HIS A O 1
ATOM 5087 N N . ARG A 1 630 ? 1.551 7.078 24.233 1.00 92.38 630 ARG A N 1
ATOM 5088 C CA . ARG A 1 630 ? 2.343 8.105 24.936 1.00 92.38 630 ARG A CA 1
ATOM 5089 C C . ARG A 1 630 ? 3.436 8.678 24.049 1.00 92.38 630 ARG A C 1
ATOM 5091 O O . ARG A 1 630 ? 3.634 9.890 24.058 1.00 92.38 630 ARG A O 1
ATOM 5098 N N . VAL A 1 631 ? 4.110 7.827 23.272 1.00 95.19 631 VAL A N 1
ATOM 5099 C CA . VAL A 1 631 ? 5.124 8.256 22.295 1.00 95.19 631 VAL A CA 1
ATOM 5100 C C . VAL A 1 631 ? 4.505 9.220 21.285 1.00 95.19 631 VAL A C 1
ATOM 5102 O O . VAL A 1 631 ? 5.048 10.302 21.065 1.00 95.19 631 VAL A O 1
ATOM 5105 N N . ILE A 1 632 ? 3.339 8.875 20.732 1.00 93.31 632 ILE A N 1
ATOM 5106 C CA . ILE A 1 632 ? 2.627 9.739 19.784 1.00 93.31 632 ILE A CA 1
ATOM 5107 C C . ILE A 1 632 ? 2.161 11.027 20.464 1.00 93.31 632 ILE A C 1
ATOM 5109 O O . ILE A 1 632 ? 2.405 12.105 19.934 1.00 93.31 632 ILE A O 1
ATOM 5113 N N . SER A 1 633 ? 1.553 10.945 21.653 1.00 90.00 633 SER A N 1
ATOM 5114 C CA . SER A 1 633 ? 1.065 12.136 22.370 1.00 90.00 633 SER A CA 1
ATOM 5115 C C . SER A 1 633 ? 2.188 13.129 22.675 1.00 90.00 633 SER A C 1
ATOM 5117 O O . SER A 1 633 ? 2.041 14.322 22.423 1.00 90.00 633 SER A O 1
ATOM 5119 N N . LYS A 1 634 ? 3.342 12.643 23.157 1.00 93.00 634 LYS A N 1
ATOM 5120 C CA . LYS A 1 634 ? 4.510 13.480 23.477 1.00 93.00 634 LYS A CA 1
ATOM 5121 C C . LYS A 1 634 ? 5.075 14.191 22.242 1.00 93.00 634 LYS A C 1
ATOM 5123 O O . LYS A 1 634 ? 5.579 15.304 22.362 1.00 93.00 634 LYS A O 1
ATOM 5128 N N . ASN A 1 635 ? 4.993 13.555 21.075 1.00 93.69 635 ASN A N 1
ATOM 5129 C CA . ASN A 1 635 ? 5.636 14.016 19.844 1.00 93.69 635 ASN A CA 1
ATOM 5130 C C . ASN A 1 635 ? 4.640 14.475 18.766 1.00 93.69 635 ASN A C 1
ATOM 5132 O O . ASN A 1 635 ? 5.027 14.628 17.609 1.00 93.69 635 ASN A O 1
ATOM 5136 N N . MET A 1 636 ? 3.374 14.719 19.125 1.00 88.88 636 MET A N 1
ATOM 5137 C CA . MET A 1 636 ? 2.318 15.048 18.162 1.00 88.88 636 MET A CA 1
ATOM 5138 C C . MET A 1 636 ? 2.654 16.289 17.327 1.00 88.88 636 MET A C 1
ATOM 5140 O O . MET A 1 636 ? 2.507 16.257 16.111 1.00 88.88 636 MET A O 1
ATOM 5144 N N . ASP A 1 637 ? 3.197 17.340 17.954 1.00 86.25 637 ASP A N 1
ATOM 5145 C CA . ASP A 1 637 ? 3.632 18.550 17.241 1.00 86.25 637 ASP A CA 1
ATOM 5146 C C . ASP A 1 637 ? 4.661 18.248 16.136 1.00 86.25 637 ASP A C 1
ATOM 5148 O O . ASP A 1 637 ? 4.668 18.915 15.109 1.00 86.25 637 ASP A O 1
ATOM 5152 N N . PHE A 1 638 ? 5.545 17.262 16.329 1.00 92.12 638 PHE A N 1
ATOM 5153 C CA . PHE A 1 638 ? 6.476 16.859 15.276 1.00 92.12 638 PHE A CA 1
ATOM 5154 C C . PHE A 1 638 ? 5.751 16.073 14.185 1.00 92.12 638 PHE A C 1
ATOM 5156 O O . PHE A 1 638 ? 5.887 16.390 13.004 1.00 92.12 638 PHE A O 1
ATOM 5163 N N . LEU A 1 639 ? 4.969 15.063 14.580 1.00 92.06 639 LEU A N 1
ATOM 5164 C CA . LEU A 1 639 ? 4.259 14.170 13.660 1.00 92.06 639 LEU A CA 1
ATOM 5165 C C . LEU A 1 639 ? 3.315 14.942 12.725 1.00 92.06 639 LEU A C 1
ATOM 5167 O O . LEU A 1 639 ? 3.304 14.662 11.524 1.00 92.06 639 LEU A O 1
ATOM 5171 N N . ASP A 1 640 ? 2.619 15.959 13.239 1.00 88.44 640 ASP A N 1
ATOM 5172 C CA . ASP A 1 640 ? 1.740 16.851 12.471 1.00 88.44 640 ASP A CA 1
ATOM 5173 C C . ASP A 1 640 ? 2.479 17.667 11.391 1.00 88.44 640 ASP A C 1
ATOM 5175 O O . ASP A 1 640 ? 1.861 18.090 10.414 1.00 88.44 640 ASP A O 1
ATOM 5179 N N . HIS A 1 641 ? 3.796 17.865 11.520 1.00 90.31 641 HIS A N 1
ATOM 5180 C CA . HIS A 1 641 ? 4.606 18.672 10.595 1.00 90.31 641 HIS A CA 1
ATOM 5181 C C . HIS A 1 641 ? 5.569 17.856 9.725 1.00 90.31 641 HIS A C 1
ATOM 5183 O O . HIS A 1 641 ? 6.285 18.416 8.901 1.00 90.31 641 HIS A O 1
ATOM 5189 N N . THR A 1 642 ? 5.572 16.529 9.858 1.00 91.88 642 THR A N 1
ATOM 5190 C CA . THR A 1 642 ? 6.368 15.646 8.985 1.00 91.88 642 THR A CA 1
ATOM 5191 C C . THR A 1 642 ? 5.781 15.447 7.584 1.00 91.88 642 THR A C 1
ATOM 5193 O O . THR A 1 642 ? 6.406 14.781 6.764 1.00 91.88 642 THR A O 1
ATOM 5196 N N . GLY A 1 643 ? 4.551 15.904 7.329 1.00 90.94 643 GLY A N 1
ATOM 5197 C CA . GLY A 1 643 ? 3.833 15.707 6.062 1.00 90.94 643 GLY A CA 1
ATOM 5198 C C . GLY A 1 643 ? 3.298 14.288 5.812 1.00 90.94 643 GLY A C 1
ATOM 5199 O O . GLY A 1 643 ? 2.374 14.120 5.021 1.00 90.94 643 GLY A O 1
ATOM 5200 N N . ILE A 1 644 ? 3.788 13.266 6.525 1.00 93.44 644 ILE A N 1
ATOM 5201 C CA . ILE A 1 644 ? 3.419 11.853 6.308 1.00 93.44 644 ILE A CA 1
ATOM 5202 C C . ILE A 1 644 ? 1.935 11.586 6.579 1.00 93.44 644 ILE A C 1
ATOM 5204 O O . ILE A 1 644 ? 1.246 11.040 5.721 1.00 93.44 644 ILE A O 1
ATOM 5208 N N . ASN A 1 645 ? 1.408 12.010 7.732 1.00 90.62 645 ASN A N 1
ATOM 5209 C CA . ASN A 1 645 ? -0.011 11.811 8.056 1.00 90.62 645 ASN A CA 1
ATOM 5210 C C . ASN A 1 645 ? -0.926 12.546 7.065 1.00 90.62 645 ASN A C 1
ATOM 5212 O O . ASN A 1 645 ? -1.953 12.011 6.654 1.00 90.62 645 ASN A O 1
ATOM 5216 N N . SER A 1 646 ? -0.535 13.758 6.654 1.00 89.62 646 SER A N 1
ATOM 5217 C CA . SER A 1 646 ? -1.262 14.544 5.649 1.00 89.62 646 SER A CA 1
ATOM 5218 C C . SER A 1 646 ? -1.298 13.818 4.302 1.00 89.62 646 SER A C 1
ATOM 5220 O O . SER A 1 646 ? -2.364 13.673 3.707 1.00 89.62 646 SER A O 1
ATOM 5222 N N . PHE A 1 647 ? -0.153 13.281 3.874 1.00 92.38 647 PHE A N 1
ATOM 5223 C CA . PHE A 1 647 ? -0.032 12.470 2.668 1.00 92.38 647 PHE A CA 1
ATOM 5224 C C . PHE A 1 647 ? -0.918 11.215 2.717 1.00 92.38 647 PHE A C 1
ATOM 5226 O O . PHE A 1 647 ? -1.684 10.988 1.782 1.00 92.38 647 PHE A O 1
ATOM 5233 N N . LEU A 1 648 ? -0.887 10.444 3.813 1.00 91.81 648 LEU A N 1
ATOM 5234 C CA . LEU A 1 648 ? -1.734 9.254 3.985 1.00 91.81 648 LEU A CA 1
ATOM 5235 C C . LEU A 1 648 ? -3.226 9.593 3.859 1.00 91.81 648 LEU A C 1
ATOM 5237 O O . LEU A 1 648 ? -3.961 8.911 3.146 1.00 91.81 648 LEU A O 1
ATOM 5241 N N . ILE A 1 649 ? -3.666 10.669 4.519 1.00 90.00 649 ILE A N 1
ATOM 5242 C CA . ILE A 1 649 ? -5.060 11.127 4.483 1.00 90.00 649 ILE A CA 1
ATOM 5243 C C . ILE A 1 649 ? -5.447 11.608 3.081 1.00 90.00 649 ILE A C 1
ATOM 5245 O O . ILE A 1 649 ? -6.553 11.328 2.622 1.00 90.00 649 ILE A O 1
ATOM 5249 N N . HIS A 1 650 ? -4.573 12.353 2.399 1.00 91.44 650 HIS A N 1
ATOM 5250 C CA . HIS A 1 650 ? -4.862 12.866 1.062 1.00 91.44 650 HIS A CA 1
ATOM 5251 C C . HIS A 1 650 ? -4.962 11.729 0.036 1.00 91.44 650 HIS A C 1
ATOM 5253 O O . HIS A 1 650 ? -5.920 11.685 -0.738 1.00 91.44 650 HIS A O 1
ATOM 5259 N N . LEU A 1 651 ? -4.024 10.779 0.084 1.00 91.56 651 LEU A N 1
ATOM 5260 C CA . LEU A 1 651 ? -4.042 9.577 -0.744 1.00 91.56 651 LEU A CA 1
ATOM 5261 C C . LEU A 1 651 ? -5.331 8.777 -0.546 1.00 91.56 651 LEU A C 1
ATOM 5263 O O . LEU A 1 651 ? -6.002 8.422 -1.513 1.00 91.56 651 LEU A O 1
ATOM 5267 N N . ASP A 1 652 ? -5.700 8.522 0.706 1.00 89.94 652 ASP A N 1
ATOM 5268 C CA . ASP A 1 652 ? -6.903 7.762 1.020 1.00 89.94 652 ASP A CA 1
ATOM 5269 C C . ASP A 1 652 ? -8.186 8.464 0.553 1.00 89.94 652 ASP A C 1
ATOM 5271 O O . ASP A 1 652 ? -9.032 7.831 -0.075 1.00 89.94 652 ASP A O 1
ATOM 5275 N N . LYS A 1 653 ? -8.310 9.780 0.764 1.00 89.00 653 LYS A N 1
ATOM 5276 C CA . LYS A 1 653 ? -9.461 10.560 0.280 1.00 89.00 653 LYS A CA 1
ATOM 5277 C C . LYS A 1 653 ? -9.605 10.514 -1.235 1.00 89.00 653 LYS A C 1
ATOM 5279 O O . LYS A 1 653 ? -10.723 10.413 -1.738 1.00 89.00 653 LYS A O 1
ATOM 5284 N N . PHE A 1 654 ? -8.491 10.599 -1.960 1.00 90.75 654 PHE A N 1
ATOM 5285 C CA . PHE A 1 654 ? -8.501 10.500 -3.415 1.00 90.75 654 PHE A CA 1
ATOM 5286 C C . PHE A 1 654 ? -9.006 9.126 -3.878 1.00 90.75 654 PHE A C 1
ATOM 5288 O O . PHE A 1 654 ? -9.904 9.042 -4.716 1.00 90.75 654 PHE A O 1
ATOM 5295 N N . VAL A 1 655 ? -8.495 8.049 -3.279 1.00 90.06 655 VAL A N 1
ATOM 5296 C CA . VAL A 1 655 ? -8.899 6.675 -3.615 1.00 90.06 655 VAL A CA 1
ATOM 5297 C C . VAL A 1 655 ? -10.368 6.429 -3.261 1.00 90.06 655 VAL A C 1
ATOM 5299 O O . VAL A 1 655 ? -11.133 5.936 -4.090 1.00 90.06 655 VAL A O 1
ATOM 5302 N N . ALA A 1 656 ? -10.806 6.856 -2.075 1.00 88.19 656 ALA A N 1
ATOM 5303 C CA . ALA A 1 656 ? -12.200 6.756 -1.655 1.00 88.19 656 ALA A CA 1
ATOM 5304 C C . ALA A 1 656 ? -13.143 7.526 -2.597 1.00 88.19 656 ALA A C 1
ATOM 5306 O O . ALA A 1 656 ? -14.244 7.057 -2.895 1.00 88.19 656 ALA A O 1
ATOM 5307 N N . PHE A 1 657 ? -12.716 8.685 -3.112 1.00 88.12 657 PHE A N 1
ATOM 5308 C CA . PHE A 1 657 ? -13.465 9.425 -4.127 1.00 88.12 657 PHE A CA 1
ATOM 5309 C C . PHE A 1 657 ? -13.601 8.625 -5.429 1.00 88.12 657 PHE A C 1
ATOM 5311 O O . PHE A 1 657 ? -14.716 8.495 -5.939 1.00 88.12 657 PHE A O 1
ATOM 5318 N N . LYS A 1 658 ? -12.515 8.030 -5.937 1.00 86.12 658 LYS A N 1
ATOM 5319 C CA . LYS A 1 658 ? -12.534 7.209 -7.164 1.00 86.12 658 LYS A CA 1
ATOM 5320 C C . LYS A 1 658 ? -13.442 5.990 -7.037 1.00 86.12 658 LYS A C 1
ATOM 5322 O O . LYS A 1 658 ? -14.177 5.667 -7.963 1.00 86.12 658 LYS A O 1
ATOM 5327 N N . GLN A 1 659 ? -13.447 5.365 -5.867 1.00 83.94 659 GLN A N 1
ATOM 5328 C CA . GLN A 1 659 ? -14.265 4.189 -5.581 1.00 83.94 659 GLN A CA 1
ATOM 5329 C C . GLN A 1 659 ? -15.728 4.514 -5.232 1.00 83.94 659 GLN A C 1
ATOM 5331 O O . GLN A 1 659 ? -16.586 3.625 -5.218 1.00 83.94 659 GLN A O 1
ATOM 5336 N N . SER A 1 660 ? -16.047 5.787 -4.974 1.00 82.62 660 SER A N 1
ATOM 5337 C CA . SER A 1 660 ? -17.371 6.200 -4.499 1.00 82.62 660 SER A CA 1
ATOM 5338 C C . SER A 1 660 ? -18.504 5.882 -5.479 1.00 82.62 660 SER A C 1
ATOM 5340 O O . SER A 1 660 ? -19.607 5.557 -5.039 1.00 82.62 660 SER A O 1
ATOM 5342 N N . GLU A 1 661 ? -18.249 5.912 -6.791 1.00 77.81 661 GLU A N 1
ATOM 5343 C CA . GLU A 1 661 ? -19.279 5.675 -7.808 1.00 77.81 661 GLU A CA 1
ATOM 5344 C C . GLU A 1 661 ? -19.864 4.255 -7.714 1.00 77.81 661 GLU A C 1
ATOM 5346 O O . GLU A 1 661 ? -21.087 4.076 -7.725 1.00 77.81 661 GLU A O 1
ATOM 5351 N N . SER A 1 662 ? -19.006 3.243 -7.549 1.00 74.50 662 SER A N 1
ATOM 5352 C CA . SER A 1 662 ? -19.419 1.843 -7.392 1.00 74.50 662 SER A CA 1
ATOM 5353 C C . SER A 1 662 ? -20.250 1.646 -6.122 1.00 74.50 662 SER A C 1
ATOM 5355 O O . SER A 1 662 ? -21.305 1.009 -6.145 1.00 74.50 662 SER A O 1
ATOM 5357 N N . ILE A 1 663 ? -19.841 2.281 -5.022 1.00 78.44 663 ILE A N 1
ATOM 5358 C CA . ILE A 1 663 ? -20.557 2.223 -3.742 1.00 78.44 663 ILE A CA 1
ATOM 5359 C C . ILE A 1 663 ? -21.929 2.911 -3.843 1.00 78.44 663 ILE A C 1
ATOM 5361 O O . ILE A 1 663 ? -22.920 2.407 -3.307 1.00 78.44 663 ILE A O 1
ATOM 5365 N N . VAL A 1 664 ? -22.024 4.048 -4.542 1.00 81.19 664 VAL A N 1
ATOM 5366 C CA . VAL A 1 664 ? -23.295 4.761 -4.762 1.00 81.19 664 VAL A CA 1
ATOM 5367 C C . VAL A 1 664 ? -24.281 3.888 -5.539 1.00 81.19 664 VAL A C 1
ATOM 5369 O O . VAL A 1 664 ? -25.438 3.788 -5.130 1.00 81.19 664 VAL A O 1
ATOM 5372 N N . LYS A 1 665 ? -23.833 3.174 -6.581 1.00 77.31 665 LYS A N 1
ATOM 5373 C CA . LYS A 1 665 ? -24.684 2.239 -7.343 1.00 77.31 665 LYS A CA 1
ATOM 5374 C C . LYS A 1 665 ? -25.274 1.142 -6.451 1.00 77.31 665 LYS A C 1
ATOM 5376 O O . LYS A 1 665 ? -26.475 0.869 -6.526 1.00 77.31 665 LYS A O 1
ATOM 5381 N N . VAL A 1 666 ? -24.472 0.565 -5.551 1.00 76.75 666 VAL A N 1
ATOM 5382 C CA . VAL A 1 666 ? -24.952 -0.422 -4.565 1.00 76.75 666 VAL A CA 1
ATOM 5383 C C . VAL A 1 666 ? -25.967 0.198 -3.604 1.00 76.75 666 VAL A C 1
ATOM 5385 O O . VAL A 1 666 ? -27.035 -0.377 -3.379 1.00 76.75 666 VAL A O 1
ATOM 5388 N N . LYS A 1 667 ? -25.684 1.398 -3.077 1.00 77.00 667 LYS A N 1
ATOM 5389 C CA . LYS A 1 667 ? -26.604 2.133 -2.190 1.00 77.00 667 LYS A CA 1
ATOM 5390 C C . LYS A 1 667 ? -27.945 2.401 -2.875 1.00 77.00 667 LYS A C 1
ATOM 5392 O O . LYS A 1 667 ? -29.001 2.174 -2.284 1.00 77.00 667 LYS A O 1
ATOM 5397 N N . GLU A 1 668 ? -27.938 2.853 -4.125 1.00 77.12 668 GLU A N 1
ATOM 5398 C CA . GLU A 1 668 ? -29.153 3.074 -4.912 1.00 77.12 668 GLU A CA 1
ATOM 5399 C C . GLU A 1 668 ? -29.937 1.783 -5.156 1.00 77.12 668 GLU A C 1
ATOM 5401 O O . GLU A 1 668 ? -31.166 1.770 -5.022 1.00 77.12 668 GLU A O 1
ATOM 5406 N N . TYR A 1 669 ? -29.243 0.694 -5.489 1.00 72.62 669 TYR A N 1
ATOM 5407 C CA . TYR A 1 669 ? -29.859 -0.609 -5.713 1.00 72.62 669 TYR A CA 1
ATOM 5408 C C . TYR A 1 669 ? -30.537 -1.145 -4.445 1.00 72.62 669 TYR A C 1
ATOM 5410 O O . TYR A 1 669 ? -31.718 -1.501 -4.478 1.00 72.62 669 TYR A O 1
ATOM 5418 N N . LEU A 1 670 ? -29.845 -1.114 -3.305 1.00 71.38 670 LEU A N 1
ATOM 5419 C CA . LEU A 1 670 ? -30.401 -1.549 -2.021 1.00 71.38 670 LEU A CA 1
ATOM 5420 C C . LEU A 1 670 ? -31.566 -0.659 -1.569 1.00 71.38 670 LEU A C 1
ATOM 5422 O O . LEU A 1 670 ? -32.569 -1.158 -1.057 1.00 71.38 670 LEU A O 1
ATOM 5426 N N . ASN A 1 671 ? -31.502 0.650 -1.833 1.00 72.62 671 ASN A N 1
ATOM 5427 C CA . ASN A 1 671 ? -32.630 1.552 -1.591 1.00 72.62 671 ASN A CA 1
ATOM 5428 C C . ASN A 1 671 ? -33.856 1.174 -2.443 1.00 72.62 671 ASN A C 1
ATOM 5430 O O . ASN A 1 671 ? -34.985 1.201 -1.945 1.00 72.62 671 ASN A O 1
ATOM 5434 N N . LYS A 1 672 ? -33.662 0.805 -3.719 1.00 70.12 672 LYS A N 1
ATOM 5435 C CA . LYS A 1 672 ? -34.742 0.323 -4.601 1.00 70.12 672 LYS A CA 1
ATOM 5436 C C . LYS A 1 672 ? -35.315 -1.009 -4.113 1.00 70.12 672 LYS A C 1
ATOM 5438 O O . LYS A 1 672 ? -36.537 -1.163 -4.113 1.00 70.12 672 LYS A O 1
ATOM 5443 N N . LEU A 1 673 ? -34.467 -1.938 -3.668 1.00 66.44 673 LEU A N 1
ATOM 5444 C CA . LEU A 1 673 ? -34.893 -3.200 -3.056 1.00 66.44 673 LEU A CA 1
ATOM 5445 C C . LEU A 1 673 ? -35.779 -2.954 -1.837 1.00 66.44 673 LEU A C 1
ATOM 5447 O O . LEU A 1 673 ? -36.899 -3.456 -1.802 1.00 66.44 673 LEU A O 1
ATOM 5451 N N . ASN A 1 674 ? -35.348 -2.113 -0.896 1.00 65.56 674 ASN A N 1
ATOM 5452 C CA . ASN A 1 674 ? -36.146 -1.811 0.292 1.00 65.56 674 ASN A CA 1
ATOM 5453 C C . ASN A 1 674 ? -37.508 -1.186 -0.062 1.00 65.56 674 ASN A C 1
ATOM 5455 O O . ASN A 1 674 ? -38.537 -1.578 0.485 1.00 65.56 674 ASN A O 1
ATOM 5459 N N . LYS A 1 675 ? -37.549 -0.271 -1.042 1.00 65.19 675 LYS A N 1
ATOM 5460 C CA . LYS A 1 675 ? -38.814 0.313 -1.529 1.00 65.19 675 LYS A CA 1
ATOM 5461 C C . LYS A 1 675 ? -39.749 -0.729 -2.157 1.00 65.19 675 LYS A C 1
ATOM 5463 O O . LYS A 1 675 ? -40.954 -0.645 -1.947 1.00 65.19 675 LYS A O 1
ATOM 5468 N N . LYS A 1 676 ? -39.225 -1.713 -2.899 1.00 58.50 676 LYS A N 1
ATOM 5469 C CA . LYS A 1 676 ? -40.029 -2.816 -3.465 1.00 58.50 676 LYS A CA 1
ATOM 5470 C C . LYS A 1 676 ? -40.516 -3.788 -2.383 1.00 58.50 676 LYS A C 1
ATOM 5472 O O . LYS A 1 676 ? -41.653 -4.249 -2.442 1.00 58.50 676 LYS A O 1
ATOM 5477 N N . VAL A 1 677 ? -39.685 -4.057 -1.375 1.00 52.09 677 VAL A N 1
ATOM 5478 C CA . VAL A 1 677 ? -39.992 -4.931 -0.229 1.00 52.09 677 VAL A CA 1
ATOM 5479 C C . VAL A 1 677 ? -41.054 -4.320 0.697 1.00 52.09 677 VAL A C 1
ATOM 5481 O O . VAL A 1 677 ? -41.841 -5.075 1.266 1.00 52.09 677 VAL A O 1
ATOM 5484 N N . ALA A 1 678 ? -41.151 -2.987 0.769 1.00 46.03 678 ALA A N 1
ATOM 5485 C CA . ALA A 1 678 ? -42.125 -2.231 1.569 1.00 46.03 678 ALA A CA 1
ATOM 5486 C C . ALA A 1 678 ? -43.606 -2.374 1.139 1.00 46.03 678 ALA A C 1
ATOM 5488 O O . ALA A 1 678 ? -44.475 -1.746 1.739 1.00 46.03 678 ALA A O 1
ATOM 5489 N N . THR A 1 679 ? -43.910 -3.201 0.133 1.00 46.41 679 THR A N 1
ATOM 5490 C CA . THR A 1 679 ? -45.285 -3.620 -0.206 1.00 46.41 679 THR A CA 1
ATOM 5491 C C . THR A 1 679 ? -45.762 -4.851 0.592 1.00 46.41 679 THR A C 1
ATOM 5493 O O . THR A 1 679 ? -46.905 -5.272 0.442 1.00 46.41 679 THR A O 1
ATOM 5496 N N . GLY A 1 680 ? -44.921 -5.397 1.484 1.00 46.81 680 GLY A N 1
ATOM 5497 C CA . GLY A 1 680 ? -45.271 -6.349 2.554 1.00 46.81 680 GLY A CA 1
ATOM 5498 C C . GLY A 1 680 ? -44.733 -5.881 3.923 1.00 46.81 680 GLY A C 1
ATOM 5499 O O . GLY A 1 680 ? -44.185 -4.776 3.992 1.00 46.81 680 GLY A O 1
ATOM 5500 N N . PRO A 1 681 ? -44.872 -6.666 5.018 1.00 40.28 681 PRO A N 1
ATOM 5501 C CA . PRO A 1 681 ? -44.377 -6.256 6.334 1.00 40.28 681 PRO A CA 1
ATOM 5502 C C . PRO A 1 681 ? -42.882 -5.927 6.245 1.00 40.28 681 PRO A C 1
ATOM 5504 O O . PRO A 1 681 ? -42.105 -6.656 5.626 1.00 40.28 681 PRO A O 1
ATOM 5507 N N . ARG A 1 682 ? -42.507 -4.769 6.800 1.00 50.16 682 ARG A N 1
ATOM 5508 C CA . ARG A 1 682 ? -41.135 -4.250 6.794 1.00 50.16 682 ARG A CA 1
ATOM 5509 C C . ARG A 1 682 ? -40.228 -5.269 7.486 1.00 50.16 682 ARG A C 1
ATOM 5511 O O . ARG A 1 682 ? -40.388 -5.486 8.679 1.00 50.16 682 ARG A O 1
ATOM 5518 N N . SER A 1 683 ? -39.294 -5.869 6.757 1.00 54.88 683 SER A N 1
ATOM 5519 C CA . SER A 1 683 ? -38.215 -6.646 7.371 1.00 54.88 683 SER A CA 1
ATOM 5520 C C . SER A 1 683 ? -37.289 -5.659 8.092 1.00 54.88 683 SER A C 1
ATOM 5522 O O . SER A 1 683 ? -36.732 -4.750 7.467 1.00 54.88 683 SER A O 1
ATOM 5524 N N . GLU A 1 684 ? -37.177 -5.784 9.415 1.00 56.75 684 GLU A N 1
ATOM 5525 C CA . GLU A 1 684 ? -36.245 -4.996 10.233 1.00 56.75 684 GLU A CA 1
ATOM 5526 C C . GLU A 1 684 ? -34.794 -5.197 9.757 1.00 56.75 684 GLU A C 1
ATOM 5528 O O . GLU A 1 684 ? -33.974 -4.282 9.829 1.00 56.75 684 GLU A O 1
ATOM 5533 N N . GLU A 1 685 ? -34.504 -6.356 9.164 1.00 53.91 685 GLU A N 1
ATOM 5534 C CA . GLU A 1 685 ? -33.208 -6.741 8.609 1.00 53.91 685 GLU A CA 1
ATOM 5535 C C . GLU A 1 685 ? -32.846 -5.935 7.347 1.00 53.91 685 GLU A C 1
ATOM 5537 O O . GLU A 1 685 ? -31.720 -5.451 7.223 1.00 53.91 685 GLU A O 1
ATOM 5542 N N . ALA A 1 686 ? -33.799 -5.684 6.440 1.00 57.00 686 ALA A N 1
ATOM 5543 C CA . ALA A 1 686 ? -33.576 -4.829 5.266 1.00 57.00 686 ALA A CA 1
ATOM 5544 C C . ALA A 1 686 ? -33.325 -3.355 5.648 1.00 57.00 686 ALA A C 1
ATOM 5546 O O . ALA A 1 686 ? -32.547 -2.651 4.996 1.00 57.00 686 ALA A O 1
ATOM 5547 N N . MET A 1 687 ? -33.956 -2.886 6.730 1.00 60.91 687 MET A N 1
ATOM 5548 C CA . MET A 1 687 ? -33.677 -1.568 7.310 1.00 60.91 687 MET A CA 1
ATOM 5549 C C . MET A 1 687 ? -32.281 -1.509 7.934 1.00 60.91 687 MET A C 1
ATOM 5551 O O . MET A 1 687 ? -31.593 -0.503 7.763 1.00 60.91 687 MET A O 1
ATOM 5555 N N . LEU A 1 688 ? -31.837 -2.584 8.591 1.00 62.12 688 LEU A N 1
ATOM 5556 C CA . LEU A 1 688 ? -30.506 -2.686 9.186 1.00 62.12 688 LEU A CA 1
ATOM 5557 C C . LEU A 1 688 ? -29.400 -2.628 8.118 1.00 62.12 688 LEU A C 1
ATOM 5559 O O . LEU A 1 688 ? -28.445 -1.869 8.277 1.00 62.12 688 LEU A O 1
ATOM 5563 N N . VAL A 1 689 ? -29.576 -3.313 6.981 1.00 63.09 689 VAL A N 1
ATOM 5564 C CA . VAL A 1 689 ? -28.663 -3.234 5.819 1.00 63.09 689 VAL A CA 1
ATOM 5565 C C . VAL A 1 689 ? -28.551 -1.801 5.279 1.00 63.09 689 VAL A C 1
ATOM 5567 O O . VAL A 1 689 ? -27.456 -1.310 5.007 1.00 63.09 689 VAL A O 1
ATOM 5570 N N . LEU A 1 690 ? -29.669 -1.077 5.159 1.00 62.25 690 LEU A N 1
ATOM 5571 C CA . LEU A 1 690 ? -29.635 0.318 4.711 1.00 62.25 690 LEU A CA 1
ATOM 5572 C C . LEU A 1 690 ? -29.062 1.284 5.747 1.00 62.25 690 LEU A C 1
ATOM 5574 O O . LEU A 1 690 ? -28.431 2.267 5.359 1.00 62.25 690 LEU A O 1
ATOM 5578 N N . MET A 1 691 ? -29.279 1.035 7.038 1.00 64.44 691 MET A N 1
ATOM 5579 C CA . MET A 1 691 ? -28.672 1.820 8.114 1.00 64.44 691 MET A CA 1
ATOM 5580 C C . MET A 1 691 ? -27.146 1.679 8.102 1.00 64.44 691 MET A C 1
ATOM 5582 O O . MET A 1 691 ? -26.451 2.692 8.154 1.00 64.44 691 MET A O 1
ATOM 5586 N N . LEU A 1 692 ? -26.622 0.461 7.923 1.00 65.00 692 LEU A N 1
ATOM 5587 C CA . LEU A 1 692 ? -25.177 0.209 7.837 1.00 65.00 692 LEU A CA 1
ATOM 5588 C C . LEU A 1 692 ? -24.500 1.015 6.713 1.00 65.00 692 LEU A C 1
ATOM 5590 O O . LEU A 1 692 ? -23.421 1.570 6.918 1.00 65.00 692 LEU A O 1
ATOM 5594 N N . LEU A 1 693 ? -25.151 1.159 5.553 1.00 63.03 693 LEU A N 1
ATOM 5595 C CA . LEU A 1 693 ? -24.625 1.961 4.437 1.00 63.03 693 LEU A CA 1
ATOM 5596 C C . LEU A 1 693 ? -24.807 3.474 4.597 1.00 63.03 693 LEU A C 1
ATOM 5598 O O . LEU A 1 693 ? -24.049 4.241 3.994 1.00 63.03 693 LEU A O 1
ATOM 5602 N N . LYS A 1 694 ? -25.817 3.908 5.360 1.00 61.06 694 LYS A N 1
ATOM 5603 C CA . LYS A 1 694 ? -26.138 5.326 5.587 1.00 61.06 694 LYS A CA 1
ATOM 5604 C C . LYS A 1 694 ? -25.360 5.962 6.733 1.00 61.06 694 LYS A C 1
ATOM 5606 O O . LYS A 1 694 ? -25.269 7.182 6.744 1.00 61.06 694 LYS A O 1
ATOM 5611 N N . ASN A 1 695 ? -24.767 5.181 7.638 1.00 56.47 695 ASN A N 1
ATOM 5612 C CA . ASN A 1 695 ? -23.959 5.675 8.763 1.00 56.47 695 ASN A CA 1
ATOM 5613 C C . ASN A 1 695 ? -22.613 6.290 8.307 1.00 56.47 695 ASN A C 1
ATOM 5615 O O . ASN A 1 695 ? -21.532 5.806 8.648 1.00 56.47 695 ASN A O 1
ATOM 5619 N N . LYS A 1 696 ? -22.664 7.338 7.479 1.00 38.25 696 LYS A N 1
ATOM 5620 C CA . LYS A 1 696 ? -21.537 8.225 7.154 1.00 38.25 696 LYS A CA 1
ATOM 5621 C C . LYS A 1 696 ? -21.760 9.658 7.673 1.00 38.25 696 LYS A C 1
ATOM 5623 O O . LYS A 1 696 ? -20.851 10.464 7.520 1.00 38.25 696 LYS A O 1
ATOM 5628 N N . GLU A 1 697 ? -22.930 9.959 8.244 1.00 34.38 697 GLU A N 1
ATOM 5629 C CA . GLU A 1 697 ? -23.281 11.285 8.787 1.00 34.38 697 GLU A CA 1
ATOM 5630 C C . GLU A 1 697 ? -22.877 11.443 10.253 1.00 34.38 697 GLU A C 1
ATOM 5632 O O . GLU A 1 697 ? -23.299 10.596 11.077 1.00 34.38 697 GLU A O 1
#